Protein AF-0000000082966888 (afdb_homodimer)

Organism: Crocuta crocuta (NCBI:txid9678)

Solvent-accessible surface area (backbone atoms only — not comparable to full-atom values): 29893 Å² total; per-residue (Å²): 138,82,79,75,79,78,77,74,73,75,75,73,75,70,65,59,61,59,53,53,56,51,55,60,62,62,55,78,72,68,70,74,64,76,66,49,71,46,82,47,46,55,59,35,66,46,77,49,71,40,79,47,89,66,69,77,88,45,43,66,49,29,34,41,37,36,28,42,80,90,38,74,41,36,36,31,51,62,76,44,79,46,63,33,78,95,39,53,96,36,54,49,72,41,73,88,54,34,52,15,38,36,41,43,60,34,45,68,83,65,43,42,48,34,36,30,39,32,27,34,66,54,98,90,38,77,40,83,76,45,76,38,57,38,36,38,44,49,30,35,73,58,56,62,45,45,77,42,82,74,45,60,89,45,88,63,28,39,31,37,36,40,39,40,54,58,15,32,59,78,71,46,78,48,43,28,43,92,88,34,78,54,83,71,40,79,69,48,76,47,65,42,85,86,77,62,28,28,35,41,36,36,28,40,76,44,62,49,86,43,70,45,60,37,34,45,37,37,36,35,86,55,34,36,32,20,30,54,47,76,42,74,43,77,70,71,67,69,69,67,56,55,56,55,50,51,51,53,52,50,51,54,48,51,53,51,51,52,52,52,53,54,56,52,70,73,99,137,83,81,77,79,78,77,76,74,75,77,73,76,70,66,60,60,62,53,51,57,52,53,59,63,64,54,79,72,68,70,74,64,76,67,49,72,46,80,45,46,56,60,36,68,45,78,48,72,38,78,47,90,67,68,75,87,44,44,66,51,29,33,41,38,35,25,43,79,92,38,74,41,37,35,32,52,62,75,43,78,45,64,33,78,95,39,52,95,35,54,48,71,40,74,88,54,34,51,15,37,35,40,42,59,33,44,69,82,64,44,43,48,34,36,31,38,32,28,34,66,54,96,90,38,76,40,81,74,45,76,38,56,37,36,38,44,51,30,34,72,57,56,60,45,46,78,43,81,74,47,62,90,46,89,63,28,37,31,34,35,40,39,37,53,58,16,31,60,80,71,47,78,48,42,29,44,92,89,36,78,53,82,71,38,80,70,45,79,48,65,42,86,86,79,60,30,28,37,41,35,34,28,41,76,46,61,48,86,43,68,45,56,38,34,45,38,38,38,35,86,55,33,36,31,20,30,55,47,76,42,74,43,75,70,70,68,66,70,66,54,56,57,56,52,50,50,54,52,50,51,52,48,51,51,52,51,52,52,52,52,52,57,53,70,74,97

Structure (mmCIF, N/CA/C/O backbone):
data_AF-0000000082966888-model_v1
#
loop_
_entity.id
_entity.type
_entity.pdbx_description
1 polymer 'T-lymphocyte activation antigen CD80'
#
loop_
_atom_site.group_PDB
_atom_site.id
_atom_site.type_symbol
_atom_site.label_atom_id
_atom_site.label_alt_id
_atom_site.label_comp_id
_atom_site.label_asym_id
_atom_site.label_entity_id
_atom_site.label_seq_id
_atom_site.pdbx_PDB_ins_code
_atom_site.Cartn_x
_atom_site.Cartn_y
_atom_site.Cartn_z
_atom_site.occupancy
_atom_site.B_iso_or_equiv
_atom_site.auth_seq_id
_atom_site.auth_comp_id
_atom_site.auth_asym_id
_atom_site.auth_atom_id
_atom_site.pdbx_PDB_model_num
ATOM 1 N N . MET A 1 1 ? 11.5 104.312 -3.959 1 28.38 1 MET A N 1
ATOM 2 C CA . MET A 1 1 ? 12.211 103.5 -3.012 1 28.38 1 MET A CA 1
ATOM 3 C C . MET A 1 1 ? 11.391 102.25 -2.686 1 28.38 1 MET A C 1
ATOM 5 O O . MET A 1 1 ? 10.453 102.312 -1.895 1 28.38 1 MET A O 1
ATOM 9 N N . ASP A 1 2 ? 11.039 101.438 -3.709 1 29.38 2 ASP A N 1
ATOM 10 C CA . ASP A 1 2 ? 10.18 100.25 -3.963 1 29.38 2 ASP A CA 1
ATOM 11 C C . ASP A 1 2 ? 10.711 99 -3.252 1 29.38 2 ASP A C 1
ATOM 13 O O . ASP A 1 2 ? 11.766 98.5 -3.609 1 29.38 2 ASP A O 1
ATOM 17 N N . HIS A 1 3 ? 10.664 98.938 -1.902 1 32.31 3 HIS A N 1
ATOM 18 C CA . HIS A 1 3 ? 11.148 97.938 -1.002 1 32.31 3 HIS A CA 1
ATOM 19 C C . HIS A 1 3 ? 10.469 96.562 -1.28 1 32.31 3 HIS A C 1
ATOM 21 O O . HIS A 1 3 ? 9.266 96.438 -1.053 1 32.31 3 HIS A O 1
ATOM 27 N N . THR A 1 4 ? 10.695 95.875 -2.408 1 35.5 4 THR A N 1
ATOM 28 C CA . THR A 1 4 ? 10.133 94.625 -2.803 1 35.5 4 THR A CA 1
ATOM 29 C C . THR A 1 4 ? 10.5 93.5 -1.789 1 35.5 4 THR A C 1
ATOM 31 O O . THR A 1 4 ? 11.68 93.312 -1.518 1 35.5 4 THR A O 1
ATOM 34 N N . ALA A 1 5 ? 9.602 93.375 -0.776 1 41.72 5 ALA A N 1
ATOM 35 C CA . ALA A 1 5 ? 9.625 92.375 0.31 1 41.72 5 ALA A CA 1
ATOM 36 C C . ALA A 1 5 ? 9.844 91 -0.227 1 41.72 5 ALA A C 1
ATOM 38 O O . ALA A 1 5 ? 9.086 90.5 -1.085 1 41.72 5 ALA A O 1
ATOM 39 N N . LYS A 1 6 ? 11.102 90.5 -0.195 1 38.88 6 LYS A N 1
ATOM 40 C CA . LYS A 1 6 ? 11.625 89.188 -0.524 1 38.88 6 LYS A CA 1
ATOM 41 C C . LYS A 1 6 ? 10.961 88.062 0.325 1 38.88 6 LYS A C 1
ATOM 43 O O . LYS A 1 6 ? 11.148 88.062 1.544 1 38.88 6 LYS A O 1
ATOM 48 N N . TRP A 1 7 ? 9.656 87.75 0.06 1 35.44 7 TRP A N 1
ATOM 49 C CA . TRP A 1 7 ? 8.945 86.75 0.798 1 35.44 7 TRP A CA 1
ATOM 50 C C . TRP A 1 7 ? 9.711 85.375 0.764 1 35.44 7 TRP A C 1
ATOM 52 O O . TRP A 1 7 ? 10.062 84.938 -0.31 1 35.44 7 TRP A O 1
ATOM 62 N N . ARG A 1 8 ? 10.641 85.188 1.71 1 34.38 8 ARG A N 1
ATOM 63 C CA . ARG A 1 8 ? 11.375 84 1.952 1 34.38 8 ARG A CA 1
ATOM 64 C C . ARG A 1 8 ? 10.43 82.812 2.076 1 34.38 8 ARG A C 1
ATOM 66 O O . ARG A 1 8 ? 9.555 82.75 2.941 1 34.38 8 ARG A O 1
ATOM 73 N N . THR A 1 9 ? 10.047 82.188 0.97 1 37.97 9 THR A N 1
ATOM 74 C CA . THR A 1 9 ? 9.266 81 0.963 1 37.97 9 THR A CA 1
ATOM 75 C C . THR A 1 9 ? 9.898 79.938 1.886 1 37.97 9 THR A C 1
ATOM 77 O O . THR A 1 9 ? 11.094 79.688 1.793 1 37.97 9 THR A O 1
ATOM 80 N N . PRO A 1 10 ? 9.367 79.812 3.176 1 38.16 10 PRO A N 1
ATOM 81 C CA . PRO A 1 10 ? 9.891 78.812 4.059 1 38.16 10 PRO A CA 1
ATOM 82 C C . PRO A 1 10 ? 9.938 77.438 3.393 1 38.16 10 PRO A C 1
ATOM 84 O O . PRO A 1 10 ? 9.07 77.125 2.582 1 38.16 10 PRO A O 1
ATOM 87 N N . LEU A 1 11 ? 11.125 76.938 3.031 1 36.19 11 LEU A N 1
ATOM 88 C CA . LEU A 1 11 ? 11.422 75.625 2.598 1 36.19 11 LEU A CA 1
ATOM 89 C C . LEU A 1 11 ? 10.742 74.562 3.5 1 36.19 11 LEU A C 1
ATOM 91 O O . LEU A 1 11 ? 11.016 74.5 4.699 1 36.19 11 LEU A O 1
ATOM 95 N N . LEU A 1 12 ? 9.383 74.5 3.357 1 35.41 12 LEU A N 1
ATOM 96 C CA . LEU A 1 12 ? 8.766 73.375 4.043 1 35.41 12 LEU A CA 1
ATOM 97 C C . LEU A 1 12 ? 9.578 72.125 3.834 1 35.41 12 LEU A C 1
ATOM 99 O O . LEU A 1 12 ? 9.828 71.688 2.697 1 35.41 12 LEU A O 1
ATOM 103 N N . LYS A 1 13 ? 10.578 71.938 4.746 1 40.38 13 LYS A N 1
ATOM 104 C CA . LYS A 1 13 ? 11.234 70.625 4.934 1 40.38 13 LYS A CA 1
ATOM 105 C C . LYS A 1 13 ? 10.234 69.5 4.852 1 40.38 13 LYS A C 1
ATOM 107 O O . LYS A 1 13 ? 9.234 69.5 5.574 1 40.38 13 LYS A O 1
ATOM 112 N N . HIS A 1 14 ? 10.055 69 3.621 1 39.91 14 HIS A N 1
ATOM 113 C CA . HIS A 1 14 ? 9.227 67.875 3.264 1 39.91 14 HIS A CA 1
ATOM 114 C C . HIS A 1 14 ? 9.445 66.688 4.223 1 39.91 14 HIS A C 1
ATOM 116 O O . HIS A 1 14 ? 10.547 66.125 4.289 1 39.91 14 HIS A O 1
ATOM 122 N N . PRO A 1 15 ? 8.711 66.75 5.426 1 43.84 15 PRO A N 1
ATOM 123 C CA . PRO A 1 15 ? 8.734 65.625 6.32 1 43.84 15 PRO A CA 1
ATOM 124 C C . PRO A 1 15 ? 8.414 64.312 5.598 1 43.84 15 PRO A C 1
ATOM 126 O O . PRO A 1 15 ? 8.25 63.281 6.238 1 43.84 15 PRO A O 1
ATOM 129 N N . TYR A 1 16 ? 8.078 64.438 4.273 1 44.44 16 TYR A N 1
ATOM 130 C CA . TYR A 1 16 ? 7.574 63.188 3.717 1 44.44 16 TYR A CA 1
ATOM 131 C C . TYR A 1 16 ? 8.672 62.125 3.67 1 44.44 16 TYR A C 1
ATOM 133 O O . TYR A 1 16 ? 8.391 60.969 3.432 1 44.44 16 TYR A O 1
ATOM 141 N N . LEU A 1 17 ? 9.969 62.656 3.65 1 43.72 17 LEU A N 1
ATOM 142 C CA . LEU A 1 17 ? 10.953 61.594 3.496 1 43.72 17 LEU A CA 1
ATOM 143 C C . LEU A 1 17 ? 10.945 60.656 4.703 1 43.72 17 LEU A C 1
ATOM 145 O O . LEU A 1 17 ? 11.227 59.469 4.57 1 43.72 17 LEU A O 1
ATOM 149 N N . ASN A 1 18 ? 10.641 61.281 5.906 1 43.03 18 ASN A N 1
ATOM 150 C CA . ASN A 1 18 ? 10.781 60.406 7.055 1 43.03 18 ASN A CA 1
ATOM 151 C C . ASN A 1 18 ? 9.68 59.344 7.094 1 43.03 18 ASN A C 1
ATOM 153 O O . ASN A 1 18 ? 9.891 58.25 7.578 1 43.03 18 ASN A O 1
ATOM 157 N N . LEU A 1 19 ? 8.523 59.781 6.586 1 44.72 19 LEU A N 1
ATOM 158 C CA . LEU A 1 19 ? 7.457 58.781 6.707 1 44.72 19 LEU A CA 1
ATOM 159 C C . LEU A 1 19 ? 7.648 57.656 5.707 1 44.72 19 LEU A C 1
ATOM 161 O O . LEU A 1 19 ? 7.289 56.5 5.988 1 44.72 19 LEU A O 1
ATOM 165 N N . PHE A 1 20 ? 8.211 57.969 4.461 1 41.44 20 PHE A N 1
ATOM 166 C CA . PHE A 1 20 ? 8.422 56.875 3.531 1 41.44 20 PHE A CA 1
ATOM 167 C C . PHE A 1 20 ? 9.445 55.875 4.082 1 41.44 20 PHE A C 1
ATOM 169 O O . PHE A 1 20 ? 9.312 54.688 3.898 1 41.44 20 PHE A O 1
ATOM 176 N N . GLN A 1 21 ? 10.57 56.375 4.762 1 41.22 21 GLN A N 1
ATOM 177 C CA . GLN A 1 21 ? 11.492 55.438 5.383 1 41.22 21 GLN A CA 1
ATOM 178 C C . GLN A 1 21 ? 10.812 54.625 6.48 1 41.22 21 GLN A C 1
ATOM 180 O O . GLN A 1 21 ? 11.18 53.469 6.746 1 41.22 21 GLN A O 1
ATOM 185 N N . LEU A 1 22 ? 9.859 55.312 7.199 1 39.47 22 LEU A N 1
ATOM 186 C CA . LEU A 1 22 ? 9.18 54.531 8.219 1 39.47 22 LEU A CA 1
ATOM 187 C C . LEU A 1 22 ? 8.312 53.438 7.582 1 39.47 22 LEU A C 1
ATOM 189 O O . LEU A 1 22 ? 8.203 52.344 8.109 1 39.47 22 LEU A O 1
ATOM 193 N N . LEU A 1 23 ? 7.602 53.844 6.43 1 38.75 23 LEU A N 1
ATOM 194 C CA . LEU A 1 23 ? 6.789 52.781 5.816 1 38.75 23 LEU A CA 1
ATOM 195 C C . LEU A 1 23 ? 7.664 51.656 5.273 1 38.75 23 LEU A C 1
ATOM 197 O O . LEU A 1 23 ? 7.258 50.5 5.258 1 38.75 23 LEU A O 1
ATOM 201 N N . MET A 1 24 ? 8.852 52.062 4.672 1 37.94 24 MET A N 1
ATOM 202 C CA . MET A 1 24 ? 9.664 50.969 4.164 1 37.94 24 MET A CA 1
ATOM 203 C C . MET A 1 24 ? 10.086 50.031 5.301 1 37.94 24 MET A C 1
ATOM 205 O O . MET A 1 24 ? 10.453 48.875 5.062 1 37.94 24 MET A O 1
ATOM 209 N N . LEU A 1 25 ? 10.383 50.562 6.465 1 34.09 25 LEU A N 1
ATOM 210 C CA . LEU A 1 25 ? 10.727 49.656 7.539 1 34.09 25 LEU A CA 1
ATOM 211 C C . LEU A 1 25 ? 9.523 48.812 7.941 1 34.09 25 LEU A C 1
ATOM 213 O O . LEU A 1 25 ? 9.609 48 8.867 1 34.09 25 LEU A O 1
ATOM 217 N N . ALA A 1 26 ? 8.305 49.344 7.703 1 36.69 26 ALA A N 1
ATOM 218 C CA . ALA A 1 26 ? 7.305 48.312 7.988 1 36.69 26 ALA A CA 1
ATOM 219 C C . ALA A 1 26 ? 7.617 47.031 7.242 1 36.69 26 ALA A C 1
ATOM 221 O O . ALA A 1 26 ? 7.293 46.906 6.059 1 36.69 26 ALA A O 1
ATOM 222 N N . ASN A 1 27 ? 8.93 46.688 6.922 1 33.53 27 ASN A N 1
ATOM 223 C CA . ASN A 1 27 ? 9.422 45.406 6.48 1 33.53 27 ASN A CA 1
ATOM 224 C C . ASN A 1 27 ? 8.523 44.281 6.969 1 33.53 27 ASN A C 1
ATOM 226 O O . ASN A 1 27 ? 7.883 44.375 8.016 1 33.53 27 ASN A O 1
ATOM 230 N N . LEU A 1 28 ? 8.156 43.375 6.035 1 33.72 28 LEU A N 1
ATOM 231 C CA . LEU A 1 28 ? 7.625 42 5.906 1 33.72 28 LEU A CA 1
ATOM 232 C C . LEU A 1 28 ? 8.188 41.094 6.992 1 33.72 28 LEU A C 1
ATOM 234 O O . LEU A 1 28 ? 9.344 40.688 6.926 1 33.72 28 LEU A O 1
ATOM 238 N N . TYR A 1 29 ? 8.125 41.531 8.211 1 32.22 29 TYR A N 1
ATOM 239 C CA . TYR A 1 29 ? 8.258 40.375 9.078 1 32.22 29 TYR A CA 1
ATOM 240 C C . TYR A 1 29 ? 7.543 39.156 8.484 1 32.22 29 TYR A C 1
ATOM 242 O O . TYR A 1 29 ? 6.309 39.125 8.453 1 32.22 29 TYR A O 1
ATOM 250 N N . HIS A 1 30 ? 8.023 38.688 7.363 1 33.78 30 HIS A N 1
ATOM 251 C CA . HIS A 1 30 ? 7.668 37.281 7.086 1 33.78 30 HIS A CA 1
ATOM 252 C C . HIS A 1 30 ? 7.648 36.469 8.367 1 33.78 30 HIS A C 1
ATOM 254 O O . HIS A 1 30 ? 8.695 36.219 8.969 1 33.78 30 HIS A O 1
ATOM 260 N N . PHE A 1 31 ? 6.805 36.781 9.289 1 32.06 31 PHE A N 1
ATOM 261 C CA . PHE A 1 31 ? 6.551 35.719 10.25 1 32.06 31 PHE A CA 1
ATOM 262 C C . PHE A 1 31 ? 6.594 34.344 9.562 1 32.06 31 PHE A C 1
ATOM 264 O O . PHE A 1 31 ? 5.777 34.062 8.68 1 32.06 31 PHE A O 1
ATOM 271 N N . CYS A 1 32 ? 7.723 33.938 9.211 1 38.72 32 CYS A N 1
ATOM 272 C CA . CYS A 1 32 ? 7.883 32.5 8.93 1 38.72 32 CYS A CA 1
ATOM 273 C C . CYS A 1 32 ? 7.074 31.656 9.898 1 38.72 32 CYS A C 1
ATOM 275 O O . CYS A 1 32 ? 7.57 31.281 10.961 1 38.72 32 CYS A O 1
ATOM 277 N N . SER A 1 33 ? 5.992 32.125 10.484 1 44.97 33 SER A N 1
ATOM 278 C CA . SER A 1 33 ? 5.289 31.156 11.32 1 44.97 33 SER A CA 1
ATOM 279 C C . SER A 1 33 ? 5.039 29.844 10.578 1 44.97 33 SER A C 1
ATOM 281 O O . SER A 1 33 ? 4.562 29.859 9.438 1 44.97 33 SER A O 1
ATOM 283 N N . GLY A 1 34 ? 5.863 28.953 10.586 1 58.16 34 GLY A N 1
ATOM 284 C CA . GLY A 1 34 ? 5.688 27.625 10.039 1 58.16 34 GLY A CA 1
ATOM 285 C C . GLY A 1 34 ? 4.234 27.172 10.016 1 58.16 34 GLY A C 1
ATOM 286 O O . GLY A 1 34 ? 3.508 27.359 10.992 1 58.16 34 GLY A O 1
ATOM 287 N N . ILE A 1 35 ? 3.506 27.25 8.961 1 73.56 35 ILE A N 1
ATOM 288 C CA . ILE A 1 35 ? 2.135 26.766 8.797 1 73.56 35 ILE A CA 1
ATOM 289 C C . ILE A 1 35 ? 2.025 25.344 9.312 1 73.56 35 ILE A C 1
ATOM 291 O O . ILE A 1 35 ? 2.846 24.484 8.969 1 73.56 35 ILE A O 1
ATOM 295 N N . ILE A 1 36 ? 1.147 25.172 10.305 1 86.38 36 ILE A N 1
ATOM 296 C CA . ILE A 1 36 ? 0.846 23.844 10.82 1 86.38 36 ILE A CA 1
ATOM 297 C C . ILE A 1 36 ? 0.279 22.969 9.695 1 86.38 36 ILE A C 1
ATOM 299 O O . ILE A 1 36 ? -0.574 23.422 8.93 1 86.38 36 ILE A O 1
ATOM 303 N N . GLN A 1 37 ? 0.864 21.875 9.547 1 91.31 37 GLN A N 1
ATOM 304 C CA . GLN A 1 37 ? 0.387 20.969 8.516 1 91.31 37 GLN A CA 1
ATOM 305 C C . GLN A 1 37 ? -0.287 19.734 9.133 1 91.31 37 GLN A C 1
ATOM 307 O O . GLN A 1 37 ? 0.192 19.203 10.133 1 91.31 37 GLN A O 1
ATOM 312 N N . VAL A 1 38 ? -1.396 19.422 8.547 1 94.12 38 VAL A N 1
ATOM 313 C CA . VAL A 1 38 ? -2.127 18.219 8.938 1 94.12 38 VAL A CA 1
ATOM 314 C C . VAL A 1 38 ? -2.184 17.25 7.762 1 94.12 38 VAL A C 1
ATOM 316 O O . VAL A 1 38 ? -2.721 17.578 6.699 1 94.12 38 VAL A O 1
ATOM 319 N N . ASN A 1 39 ? -1.567 16.094 7.938 1 93.25 39 ASN A N 1
ATOM 320 C CA . ASN A 1 39 ? -1.537 15.07 6.906 1 93.25 39 ASN A CA 1
ATOM 321 C C . ASN A 1 39 ? -2.514 13.938 7.215 1 93.25 39 ASN A C 1
ATOM 323 O O . ASN A 1 39 ? -2.457 13.336 8.289 1 93.25 39 ASN A O 1
ATOM 327 N N . LYS A 1 40 ? -3.459 13.703 6.266 1 96 40 LYS A N 1
ATOM 328 C CA . LYS A 1 40 ? -4.457 12.656 6.441 1 96 40 LYS A CA 1
ATOM 329 C C . LYS A 1 40 ? -4.711 11.914 5.133 1 96 40 LYS A C 1
ATOM 331 O O . LYS A 1 40 ? -4.227 12.328 4.074 1 96 40 LYS A O 1
ATOM 336 N N . THR A 1 41 ? -5.367 10.828 5.23 1 95.62 41 THR A N 1
ATOM 337 C CA . THR A 1 41 ? -5.762 10.055 4.059 1 95.62 41 THR A CA 1
ATOM 338 C C . THR A 1 41 ? -7.246 10.242 3.76 1 95.62 41 THR A C 1
ATOM 340 O O . THR A 1 41 ? -8.016 10.641 4.637 1 95.62 41 THR A O 1
ATOM 343 N N . VAL A 1 42 ? -7.602 9.977 2.572 1 97.19 42 VAL A N 1
ATOM 344 C CA . VAL A 1 42 ? -9.008 10.031 2.182 1 97.19 42 VAL A CA 1
ATOM 345 C C . VAL A 1 42 ? -9.844 9.172 3.131 1 97.19 42 VAL A C 1
ATOM 347 O O . VAL A 1 42 ? -9.352 8.18 3.676 1 97.19 42 VAL A O 1
ATOM 350 N N . LYS A 1 43 ? -11.102 9.648 3.348 1 95.38 43 LYS A N 1
ATOM 351 C CA . LYS A 1 43 ? -12.141 8.977 4.125 1 95.38 43 LYS A CA 1
ATOM 352 C C . LYS A 1 43 ? -11.883 9.125 5.625 1 95.38 43 LYS A C 1
ATOM 354 O O . LYS A 1 43 ? -12.781 8.883 6.438 1 95.38 43 LYS A O 1
ATOM 359 N N . GLU A 1 44 ? -10.703 9.508 5.977 1 95.75 44 GLU A N 1
ATOM 360 C CA . GLU A 1 44 ? -10.422 9.781 7.383 1 95.75 44 GLU A CA 1
ATOM 361 C C . GLU A 1 44 ? -11 11.125 7.812 1 95.75 44 GLU A C 1
ATOM 363 O O . GLU A 1 44 ? -11.703 11.781 7.043 1 95.75 44 GLU A O 1
ATOM 368 N N . ALA A 1 45 ? -10.734 11.383 9.102 1 96.5 45 ALA A N 1
ATOM 369 C CA . ALA A 1 45 ? -11.148 12.672 9.656 1 96.5 45 ALA A CA 1
ATOM 370 C C . ALA A 1 45 ? -9.938 13.523 10.031 1 96.5 45 ALA A C 1
ATOM 372 O O . ALA A 1 45 ? -8.867 12.984 10.352 1 96.5 45 ALA A O 1
ATOM 373 N N . ALA A 1 46 ? -10.141 14.805 9.914 1 96.44 46 ALA A N 1
ATOM 374 C CA . ALA A 1 46 ? -9.078 15.711 10.32 1 96.44 46 ALA A CA 1
ATOM 375 C C . ALA A 1 46 ? -9.594 16.734 11.336 1 96.44 46 ALA A C 1
ATOM 377 O O . ALA A 1 46 ? -10.703 17.234 11.203 1 96.44 46 ALA A O 1
ATOM 378 N N . VAL A 1 47 ? -8.805 16.938 12.312 1 95 47 VAL A N 1
ATOM 379 C CA . VAL A 1 47 ? -9.078 17.984 13.289 1 95 47 VAL A CA 1
ATOM 380 C C . VAL A 1 47 ? -8.18 19.188 13.008 1 95 47 VAL A C 1
ATOM 382 O O . VAL A 1 47 ? -6.949 19.062 13 1 95 47 VAL A O 1
ATOM 385 N N . LEU A 1 48 ? -8.766 20.266 12.727 1 95.38 48 LEU A N 1
ATOM 386 C CA . LEU A 1 48 ? -8.047 21.516 12.508 1 95.38 48 LEU A CA 1
ATOM 387 C C . LEU A 1 48 ? -8.234 22.469 13.688 1 95.38 48 LEU A C 1
ATOM 389 O O . LEU A 1 48 ? -9.352 22.922 13.945 1 95.38 48 LEU A O 1
ATOM 393 N N . SER A 1 49 ? -7.191 22.812 14.328 1 92.44 49 SER A N 1
ATOM 394 C CA . SER A 1 49 ? -7.262 23.641 15.531 1 92.44 49 SER A CA 1
ATOM 395 C C . SER A 1 49 ? -7.074 25.109 15.211 1 92.44 49 SER A C 1
ATOM 397 O O . SER A 1 49 ? -6.223 25.469 14.391 1 92.44 49 SER A O 1
ATOM 399 N N . CYS A 1 50 ? -7.852 25.906 15.852 1 91.19 50 CYS A N 1
ATOM 400 C CA . CYS A 1 50 ? -7.695 27.359 15.727 1 91.19 50 CYS A CA 1
ATOM 401 C C . CYS A 1 50 ? -6.672 27.875 16.719 1 91.19 50 CYS A C 1
ATOM 403 O O . CYS A 1 50 ? -6.23 29.031 16.625 1 91.19 50 CYS A O 1
ATOM 405 N N . ASP A 1 51 ? -6.207 27.078 17.641 1 87.19 51 ASP A N 1
ATOM 406 C CA . ASP A 1 51 ? -5.18 27.375 18.625 1 87.19 51 ASP A CA 1
ATOM 407 C C . ASP A 1 51 ? -5.523 28.641 19.422 1 87.19 51 ASP A C 1
ATOM 409 O O . ASP A 1 51 ? -4.688 29.531 19.562 1 87.19 51 ASP A O 1
ATOM 413 N N . TYR A 1 52 ? -6.75 28.812 19.719 1 83.88 52 TYR A N 1
ATOM 414 C CA . TYR A 1 52 ? -7.195 29.969 20.484 1 83.88 52 TYR A CA 1
ATOM 415 C C . TYR A 1 52 ? -7.879 29.547 21.781 1 83.88 52 TYR A C 1
ATOM 417 O O . TYR A 1 52 ? -8.883 28.828 21.75 1 83.88 52 TYR A O 1
ATOM 425 N N . ASN A 1 53 ? -7.152 29.797 22.875 1 75.25 53 ASN A N 1
ATOM 426 C CA . ASN A 1 53 ? -7.695 29.422 24.172 1 75.25 53 ASN A CA 1
ATOM 427 C C . ASN A 1 53 ? -8.594 30.516 24.734 1 75.25 53 ASN A C 1
ATOM 429 O O . ASN A 1 53 ? -8.133 31.625 25.031 1 75.25 53 ASN A O 1
ATOM 433 N N . ILE A 1 54 ? -9.789 30.484 24.484 1 68.25 54 ILE A N 1
ATOM 434 C CA . ILE A 1 54 ? -10.633 31.484 25.109 1 68.25 54 ILE A CA 1
ATOM 435 C C . ILE A 1 54 ? -11.617 30.812 26.062 1 68.25 54 ILE A C 1
ATOM 437 O O . ILE A 1 54 ? -12 29.656 25.859 1 68.25 54 ILE A O 1
ATOM 441 N N . SER A 1 55 ? -11.867 31.5 27.125 1 63.97 55 SER A N 1
ATOM 442 C CA . SER A 1 55 ? -12.859 31.047 28.094 1 63.97 55 SER A CA 1
ATOM 443 C C . SER A 1 55 ? -14.234 30.906 27.453 1 63.97 55 SER A C 1
ATOM 445 O O . SER A 1 55 ? -14.57 31.625 26.516 1 63.97 55 SER A O 1
ATOM 447 N N . THR A 1 56 ? -14.922 29.844 27.672 1 60.44 56 THR A N 1
ATOM 448 C CA . THR A 1 56 ? -16.25 29.5 27.188 1 60.44 56 THR A CA 1
ATOM 449 C C . THR A 1 56 ? -17.219 30.656 27.391 1 60.4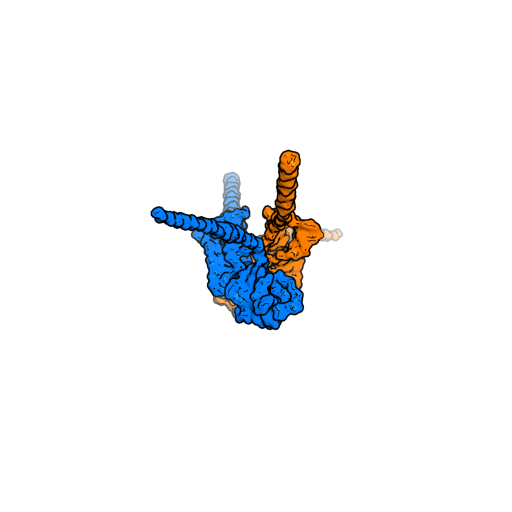4 56 THR A C 1
ATOM 451 O O . THR A 1 56 ? -18.203 30.797 26.656 1 60.44 56 THR A O 1
ATOM 454 N N . LYS A 1 57 ? -17.047 31.531 28.438 1 60.91 57 LYS A N 1
ATOM 455 C CA . LYS A 1 57 ? -18 32.594 28.797 1 60.91 57 LYS A CA 1
ATOM 456 C C . LYS A 1 57 ? -18.125 33.625 27.688 1 60.91 57 LYS A C 1
ATOM 458 O O . LYS A 1 57 ? -19.156 34.281 27.547 1 60.91 57 LYS A O 1
ATOM 463 N N . ASP A 1 58 ? -17.234 33.562 26.75 1 69.38 58 ASP A N 1
ATOM 464 C CA . ASP A 1 58 ? -17.156 34.625 25.781 1 69.38 58 ASP A CA 1
ATOM 465 C C . ASP A 1 58 ? -17.797 34.219 24.453 1 69.38 58 ASP A C 1
ATOM 467 O O . ASP A 1 58 ? -17.781 35 23.484 1 69.38 58 ASP A O 1
ATOM 471 N N . LEU A 1 59 ? -18.484 33.062 24.484 1 70.5 59 LEU A N 1
ATOM 472 C CA . LEU A 1 59 ? -18.906 32.531 23.188 1 70.5 59 LEU A CA 1
ATOM 473 C C . LEU A 1 59 ? -19.969 33.406 22.562 1 70.5 59 LEU A C 1
ATOM 475 O O . LEU A 1 59 ? -20.109 33.469 21.328 1 70.5 59 LEU A O 1
ATOM 479 N N . LYS A 1 60 ? -20.625 34.188 23.438 1 75.31 60 LYS A N 1
ATOM 480 C CA . LYS A 1 60 ? -21.656 35.094 22.922 1 75.31 60 LYS A CA 1
ATOM 481 C C . LYS A 1 60 ? -21.031 36.312 22.281 1 75.31 60 LYS A C 1
ATOM 483 O O . LYS A 1 60 ? -21.641 36.969 21.422 1 75.31 60 LYS A O 1
ATOM 488 N N . GLU A 1 61 ? -19.844 36.562 22.656 1 82.06 61 GLU A N 1
ATOM 489 C CA . GLU A 1 61 ? -19.234 37.781 22.188 1 82.06 61 GLU A CA 1
ATOM 490 C C . GLU A 1 61 ? -18.203 37.531 21.109 1 82.06 61 GLU A C 1
ATOM 492 O O . GLU A 1 61 ? -17.531 38.438 20.641 1 82.06 61 GLU A O 1
ATOM 497 N N . ILE A 1 62 ? -18.188 36.25 20.703 1 84.94 62 ILE A N 1
ATOM 498 C CA . ILE A 1 62 ? -17.141 35.969 19.734 1 84.94 62 ILE A CA 1
ATOM 499 C C . ILE A 1 62 ? -17.75 35.344 18.469 1 84.94 62 ILE A C 1
ATOM 501 O O . ILE A 1 62 ? -18.859 34.781 18.516 1 84.94 62 ILE A O 1
ATOM 505 N N . ARG A 1 63 ? -17.109 35.656 17.359 1 90.31 63 ARG A N 1
ATOM 506 C CA . ARG A 1 63 ? -17.406 35.031 16.078 1 90.31 63 ARG A CA 1
ATOM 507 C C . ARG A 1 63 ? -16.219 34.219 15.578 1 90.31 63 ARG A C 1
ATOM 509 O O . ARG A 1 63 ? -15.07 34.656 15.68 1 90.31 63 ARG A O 1
ATOM 516 N N . ILE A 1 64 ? -16.547 33.031 15.18 1 92.12 64 ILE A N 1
ATOM 517 C CA . ILE A 1 64 ? -15.492 32.188 14.648 1 92.12 64 ILE A CA 1
ATOM 518 C C . ILE A 1 64 ? -15.781 31.844 13.188 1 92.12 64 ILE A C 1
ATOM 520 O O . ILE A 1 64 ? -16.906 31.469 12.844 1 92.12 64 ILE A O 1
ATOM 524 N N . TYR A 1 65 ? -14.766 32.062 12.352 1 94.12 65 TYR A N 1
ATOM 525 C CA . TYR A 1 65 ? -14.898 31.719 10.938 1 94.12 65 TYR A CA 1
ATOM 526 C C . TYR A 1 65 ? -13.805 30.766 10.492 1 94.12 65 TYR A C 1
ATOM 528 O O . TYR A 1 65 ? -12.633 30.953 10.828 1 94.12 65 TYR A O 1
ATOM 536 N N . TRP A 1 66 ? -14.211 29.75 9.844 1 96.19 66 TRP A N 1
ATOM 537 C CA . TRP A 1 66 ? -13.289 28.891 9.125 1 96.19 66 TRP A CA 1
ATOM 538 C C . TRP A 1 66 ? -13.484 29.016 7.617 1 96.19 66 TRP A C 1
ATOM 540 O O . TRP A 1 66 ? -14.609 28.922 7.117 1 96.19 66 TRP A O 1
ATOM 550 N N . GLN A 1 67 ? -12.359 29.281 6.941 1 97 67 GLN A N 1
ATOM 551 C CA . GLN A 1 67 ? -12.398 29.453 5.492 1 97 67 GLN A CA 1
ATOM 552 C C . GLN A 1 67 ? -11.273 28.656 4.82 1 97 67 GLN A C 1
ATOM 554 O O . GLN A 1 67 ? -10.188 28.516 5.383 1 97 67 GLN A O 1
ATOM 559 N N . LYS A 1 68 ? -11.594 28.125 3.725 1 97.12 68 LYS A N 1
ATOM 560 C CA . LYS A 1 68 ? -10.578 27.547 2.85 1 97.12 68 LYS A CA 1
ATOM 561 C C . LYS A 1 68 ? -10.328 28.438 1.634 1 97.12 68 LYS A C 1
ATOM 563 O O . LYS A 1 68 ? -11.188 28.531 0.752 1 97.12 68 LYS A O 1
ATOM 568 N N . ASP A 1 69 ? -9.125 28.922 1.614 1 88.88 69 ASP A N 1
ATOM 569 C CA . ASP A 1 69 ? -8.812 29.906 0.579 1 88.88 69 ASP A CA 1
ATOM 570 C C . ASP A 1 69 ? -9.875 31 0.531 1 88.88 69 ASP A C 1
ATOM 572 O O . ASP A 1 69 ? -10 31.797 1.466 1 88.88 69 ASP A O 1
ATOM 576 N N . ASP A 1 70 ? -10.766 30.984 -0.355 1 86.44 70 ASP A N 1
ATOM 577 C CA . ASP A 1 70 ? -11.766 32.031 -0.435 1 86.44 70 ASP A CA 1
ATOM 578 C C . ASP A 1 70 ? -13.172 31.5 -0.235 1 86.44 70 ASP A C 1
ATOM 580 O O . ASP A 1 70 ? -14.156 32.188 -0.46 1 86.44 70 ASP A O 1
ATOM 584 N N . GLU A 1 71 ? -13.172 30.344 0.242 1 94.88 71 GLU A N 1
ATOM 585 C CA . GLU A 1 71 ? -14.477 29.719 0.429 1 94.88 71 GLU A CA 1
ATOM 586 C C . GLU A 1 71 ? -14.781 29.516 1.909 1 94.88 71 GLU A C 1
ATOM 588 O O . GLU A 1 71 ? -13.914 29.078 2.672 1 94.88 71 GLU A O 1
ATOM 593 N N . MET A 1 72 ? -16 29.797 2.201 1 96.25 72 MET A N 1
ATOM 594 C CA . MET A 1 72 ? -16.422 29.609 3.588 1 96.25 72 MET A CA 1
ATOM 595 C C . MET A 1 72 ? -16.641 28.141 3.898 1 96.25 72 MET A C 1
ATOM 597 O O . MET A 1 72 ? -17.172 27.391 3.072 1 96.25 72 MET A O 1
ATOM 601 N N . VAL A 1 73 ? -16.297 27.734 5.051 1 97.62 73 VAL A N 1
ATOM 602 C CA . VAL A 1 73 ? -16.453 26.359 5.496 1 97.62 73 VAL A CA 1
ATOM 603 C C . VAL A 1 73 ? -17.484 26.312 6.625 1 97.62 73 VAL A C 1
ATOM 605 O O . VAL A 1 73 ? -18.484 25.578 6.539 1 97.62 73 VAL A O 1
ATOM 608 N N . LEU A 1 74 ? -17.219 27.094 7.691 1 96.56 74 LEU A N 1
ATOM 609 C CA . LEU A 1 74 ? -18.016 27.078 8.906 1 96.56 74 LEU A CA 1
ATOM 610 C C . LEU A 1 74 ? -17.922 28.406 9.641 1 96.56 74 LEU A C 1
ATOM 612 O O . LEU A 1 74 ? -16.875 29.062 9.602 1 96.56 74 LEU A O 1
ATOM 616 N N . ALA A 1 75 ? -19.062 28.75 10.297 1 94.69 75 ALA A N 1
ATOM 617 C CA . ALA A 1 75 ? -19.078 29.969 11.117 1 94.69 75 ALA A CA 1
ATOM 618 C C . ALA A 1 75 ? -19.859 29.75 12.406 1 94.69 75 ALA A C 1
ATOM 620 O O . ALA A 1 75 ? -20.844 29 12.43 1 94.69 75 ALA A O 1
ATOM 621 N N . VAL A 1 76 ? -19.312 30.375 13.398 1 91.81 76 VAL A N 1
ATOM 622 C CA . VAL A 1 76 ? -20.031 30.406 14.672 1 91.81 76 VAL A CA 1
ATOM 623 C C . VAL A 1 76 ? -20.312 31.859 15.055 1 91.81 76 VAL A C 1
ATOM 625 O O . VAL A 1 76 ? -19.391 32.656 15.234 1 91.81 76 VAL A O 1
ATOM 628 N N . MET A 1 77 ? -21.516 32.125 15.141 1 89.12 77 MET A N 1
ATOM 629 C CA . MET A 1 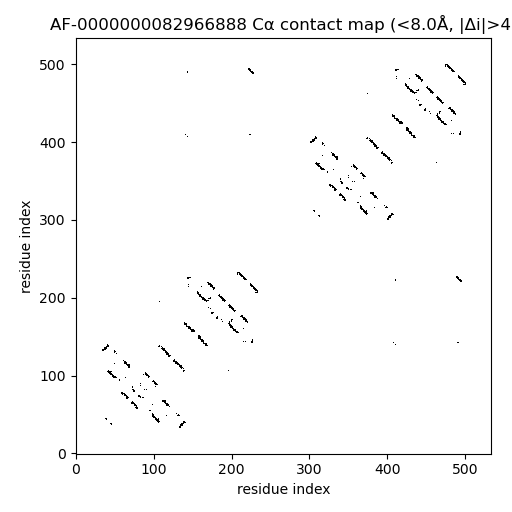77 ? -21.953 33.469 15.531 1 89.12 77 MET A CA 1
ATOM 630 C C . MET A 1 77 ? -22.984 33.406 16.656 1 89.12 77 MET A C 1
ATOM 632 O O . MET A 1 77 ? -24.078 32.875 16.453 1 89.12 77 MET A O 1
ATOM 636 N N . SER A 1 78 ? -22.641 34.031 17.797 1 81.69 78 SER A N 1
ATOM 637 C CA . SER A 1 78 ? -23.516 34.062 18.953 1 81.69 78 SER A CA 1
ATOM 638 C C . SER A 1 78 ? -23.969 32.656 19.328 1 81.69 78 SER A C 1
ATOM 640 O O . SER A 1 78 ? -25.156 32.406 19.562 1 81.69 78 SER A O 1
ATOM 642 N N . GLY A 1 79 ? -23.078 31.672 19.109 1 79.06 79 GLY A N 1
ATOM 643 C CA . GLY A 1 79 ? -23.328 30.312 19.531 1 79.06 79 GLY A CA 1
ATOM 644 C C . GLY A 1 79 ? -23.969 29.453 18.453 1 79.06 79 GLY A C 1
ATOM 645 O O . GLY A 1 79 ? -24.094 28.234 18.609 1 79.06 79 GLY A O 1
ATOM 646 N N . LYS A 1 80 ? -24.453 30.078 17.391 1 88.88 80 LYS A N 1
ATOM 647 C CA . LYS A 1 80 ? -25.078 29.344 16.297 1 88.88 80 LYS A CA 1
ATOM 648 C C . LYS A 1 80 ? -24.047 28.922 15.258 1 88.88 80 LYS A C 1
ATOM 650 O O . LYS A 1 80 ? -23.219 29.734 14.844 1 88.88 80 LYS A O 1
ATOM 655 N N . VAL A 1 81 ? -24.141 27.672 14.867 1 92.69 81 VAL A N 1
ATOM 656 C CA . VAL A 1 81 ? -23.156 27.109 13.93 1 92.69 81 VAL A CA 1
ATOM 657 C C . VAL A 1 81 ? -23.766 27.062 12.531 1 92.69 81 VAL A C 1
ATOM 659 O O . VAL A 1 81 ? -24.891 26.594 12.352 1 92.69 81 VAL A O 1
ATOM 662 N N . GLN A 1 82 ? -23.062 27.625 11.602 1 95.19 82 GLN A N 1
ATOM 663 C CA . GLN A 1 82 ? -23.438 27.531 10.195 1 95.19 82 GLN A CA 1
ATOM 664 C C . GLN A 1 82 ? -22.359 26.828 9.383 1 95.19 82 GLN A C 1
ATOM 666 O O . GLN A 1 82 ? -21.188 27.203 9.445 1 95.19 82 GLN A O 1
ATOM 671 N N . VAL A 1 83 ? -22.781 25.781 8.664 1 96.94 83 VAL A N 1
ATOM 672 C CA . VAL A 1 83 ? -21.859 25.031 7.824 1 96.94 83 VAL A CA 1
ATOM 673 C C . VAL A 1 83 ? -22.234 25.203 6.359 1 96.94 83 VAL A C 1
ATOM 675 O O . VAL A 1 83 ? -23.422 25.109 6.008 1 96.94 83 VAL A O 1
ATOM 678 N N . TRP A 1 84 ? -21.328 25.438 5.551 1 96.56 84 TRP A N 1
ATOM 679 C CA . TRP A 1 84 ? -21.609 25.672 4.137 1 96.56 84 TRP A CA 1
ATOM 680 C C . TRP A 1 84 ? -21.828 24.344 3.404 1 96.56 84 TRP A C 1
ATOM 682 O O . TRP A 1 84 ? -21.344 23.297 3.84 1 96.56 84 TRP A O 1
ATOM 692 N N . PRO A 1 85 ? -22.469 24.344 2.271 1 95.44 85 PRO A N 1
ATOM 693 C CA . PRO A 1 85 ? -23 23.156 1.603 1 95.44 85 PRO A CA 1
ATOM 694 C C . PRO A 1 85 ? -21.938 22.109 1.314 1 95.44 85 PRO A C 1
ATOM 696 O O . PRO A 1 85 ? -22.156 20.922 1.543 1 95.44 85 PRO A O 1
ATOM 699 N N . LYS A 1 86 ? -20.812 22.484 0.866 1 95 86 LYS A N 1
ATOM 700 C CA . LYS A 1 86 ? -19.766 21.547 0.51 1 95 86 LYS A CA 1
ATOM 701 C C . LYS A 1 86 ? -19.297 20.766 1.731 1 95 86 LYS A C 1
ATOM 703 O O . LYS A 1 86 ? -18.688 19.688 1.597 1 95 86 LYS A O 1
ATOM 708 N N . TYR A 1 87 ? -19.609 21.297 2.84 1 97.12 87 TYR A N 1
ATOM 709 C CA . TYR A 1 87 ? -19.078 20.734 4.074 1 97.12 87 TYR A CA 1
ATOM 710 C C . TYR A 1 87 ? -20.203 20.25 4.98 1 97.12 87 TYR A C 1
ATOM 712 O O . TYR A 1 87 ? -19.953 19.734 6.07 1 97.12 87 TYR A O 1
ATOM 720 N N . LYS A 1 88 ? -21.359 20.359 4.539 1 95.44 88 LYS A N 1
ATOM 721 C CA . LYS A 1 88 ? -22.516 20 5.348 1 95.44 88 LYS A CA 1
ATOM 722 C C . LYS A 1 88 ? -22.547 18.5 5.641 1 95.44 88 LYS A C 1
ATOM 724 O O . LYS A 1 88 ? -22.219 17.688 4.773 1 95.44 88 LYS A O 1
ATOM 729 N N . ASN A 1 89 ? -22.891 18.109 6.895 1 94.62 89 ASN A N 1
ATOM 730 C CA . ASN A 1 89 ? -23.078 16.734 7.383 1 94.62 89 ASN A CA 1
ATOM 731 C C . ASN A 1 89 ? -21.75 16.031 7.57 1 94.62 89 ASN A C 1
ATOM 733 O O . ASN A 1 89 ? -21.719 14.805 7.773 1 94.62 89 ASN A O 1
ATOM 737 N N . ARG A 1 90 ? -20.672 16.781 7.395 1 96.62 90 ARG A N 1
ATOM 738 C CA . ARG A 1 90 ? -19.391 16.109 7.582 1 96.62 90 ARG A CA 1
ATOM 739 C C . ARG A 1 90 ? -18.438 16.984 8.398 1 96.62 90 ARG A C 1
ATOM 741 O O . ARG A 1 90 ? -17.297 16.594 8.648 1 96.62 90 ARG A O 1
ATOM 748 N N . THR A 1 91 ? -18.891 18.156 8.688 1 97.12 91 THR A N 1
ATOM 749 C CA . THR A 1 91 ? -18.047 19.047 9.469 1 97.12 91 THR A CA 1
ATOM 750 C C . THR A 1 91 ? -18.719 19.453 10.773 1 97.12 91 THR A C 1
ATOM 752 O O . THR A 1 91 ? -19.891 19.844 10.781 1 97.12 91 THR A O 1
ATOM 755 N N . VAL A 1 92 ? -17.969 19.297 11.867 1 94.81 92 VAL A N 1
ATOM 756 C CA . VAL A 1 92 ? -18.484 19.672 13.172 1 94.81 92 VAL A CA 1
ATOM 757 C C . VAL A 1 92 ? -17.438 20.531 13.906 1 94.81 92 VAL A C 1
ATOM 759 O O . VAL A 1 92 ? -16.25 20.5 13.57 1 94.81 92 VAL A O 1
ATOM 762 N N . THR A 1 93 ? -17.875 21.344 14.789 1 90.44 93 THR A N 1
ATOM 763 C CA . THR A 1 93 ? -16.969 22.172 15.57 1 90.44 93 THR A CA 1
ATOM 764 C C . THR A 1 93 ? -17.047 21.797 17.047 1 90.44 93 THR A C 1
ATOM 766 O O . THR A 1 93 ? -18.094 21.391 17.547 1 90.44 93 THR A O 1
ATOM 769 N N . ASP A 1 94 ? -15.836 21.672 17.547 1 79.94 94 ASP A N 1
ATOM 770 C CA . ASP A 1 94 ? -15.75 21.562 19 1 79.94 94 ASP A CA 1
ATOM 771 C C . ASP A 1 94 ? -15.266 22.859 19.625 1 79.94 94 ASP A C 1
ATOM 773 O O . ASP A 1 94 ? -14.07 23.156 19.609 1 79.94 94 ASP A O 1
ATOM 777 N N . ILE A 1 95 ? -16.156 23.609 20.234 1 70.81 95 ILE A N 1
ATOM 778 C CA . ILE A 1 95 ? -15.891 24.922 20.781 1 70.81 95 ILE A CA 1
ATOM 779 C C . ILE A 1 95 ? -15.078 24.797 22.062 1 70.81 95 ILE A C 1
ATOM 781 O O . ILE A 1 95 ? -14.305 25.688 22.406 1 70.81 95 ILE A O 1
ATOM 785 N N . THR A 1 96 ? -15.156 23.688 22.672 1 70.31 96 THR A N 1
ATOM 786 C CA . THR A 1 96 ? -14.484 23.5 23.969 1 70.31 96 THR A CA 1
ATOM 787 C C . THR A 1 96 ? -13.039 23.062 23.766 1 70.31 96 THR A C 1
ATOM 789 O O . THR A 1 96 ? -12.227 23.141 24.688 1 70.31 96 THR A O 1
ATOM 792 N N . ASP A 1 97 ? -12.773 22.797 22.578 1 69.19 97 ASP A N 1
ATOM 793 C CA . ASP A 1 97 ? -11.438 22.297 22.297 1 69.19 97 ASP A CA 1
ATOM 794 C C . ASP A 1 97 ? -10.719 23.172 21.281 1 69.19 97 ASP A C 1
ATOM 796 O O . ASP A 1 97 ? -10.625 22.812 20.094 1 69.19 97 ASP A O 1
ATOM 800 N N . ASN A 1 98 ? -10.156 24.328 21.703 1 77.06 98 ASN A N 1
ATOM 801 C CA . ASN A 1 98 ? -9.328 25.25 20.938 1 77.06 98 ASN A CA 1
ATOM 802 C C . ASN A 1 98 ? -10.031 25.703 19.656 1 77.06 98 ASN A C 1
ATOM 804 O O . ASN A 1 98 ? -9.391 25.891 18.625 1 77.06 98 ASN A O 1
ATOM 808 N N . HIS A 1 99 ? -11.406 25.625 19.719 1 86.44 99 HIS A N 1
ATOM 809 C CA . HIS A 1 99 ? -12.234 26.094 18.609 1 86.44 99 HIS A CA 1
ATOM 810 C C . HIS A 1 99 ? -11.852 25.391 17.312 1 86.44 99 HIS A C 1
ATOM 812 O O . HIS A 1 99 ? -11.656 26.047 16.281 1 86.44 99 HIS A O 1
ATOM 818 N N . SER A 1 100 ? -11.734 24.078 17.422 1 91.38 100 SER A N 1
ATOM 819 C CA . SER A 1 100 ? -11.336 23.266 16.281 1 91.38 100 SER A CA 1
ATOM 820 C C . SER A 1 100 ? -12.547 22.812 15.469 1 91.38 100 SER A C 1
ATOM 822 O O . SER A 1 100 ? -13.68 22.875 15.953 1 91.38 100 SER A O 1
ATOM 824 N N . ILE A 1 101 ? -12.258 22.547 14.258 1 95.25 101 ILE A N 1
ATOM 825 C CA . ILE A 1 101 ? -13.273 21.875 13.453 1 95.25 101 ILE A CA 1
ATOM 826 C C . ILE A 1 101 ? -12.805 20.469 13.086 1 95.25 101 ILE A C 1
ATOM 828 O O . ILE A 1 101 ? -11.602 20.219 13.016 1 95.25 101 ILE A O 1
ATOM 832 N N . VAL A 1 102 ? -13.797 19.609 12.977 1 96.25 102 VAL A N 1
ATOM 833 C CA . VAL A 1 102 ? -13.539 18.234 12.523 1 96.25 102 VAL A CA 1
ATOM 834 C C . VAL A 1 102 ? -14.211 18.016 11.172 1 96.25 102 VAL A C 1
ATOM 836 O O . VAL A 1 102 ? -15.438 18.141 11.055 1 96.25 102 VAL A O 1
ATOM 839 N N . ILE A 1 103 ? -13.398 17.766 10.203 1 97.25 103 ILE A N 1
ATOM 840 C CA . ILE A 1 103 ? -13.922 17.422 8.891 1 97.25 103 ILE A CA 1
ATOM 841 C C . ILE A 1 103 ? -13.852 15.914 8.688 1 97.25 103 ILE A C 1
ATOM 843 O O . ILE A 1 103 ? -12.766 15.328 8.695 1 97.25 103 ILE A O 1
ATOM 847 N N . MET A 1 104 ? -14.906 15.305 8.43 1 97.56 104 MET A N 1
ATOM 848 C CA . MET A 1 104 ? -14.984 13.852 8.289 1 97.56 104 MET A CA 1
ATOM 849 C C . MET A 1 104 ? -15 13.438 6.82 1 97.56 104 MET A C 1
ATOM 851 O O . MET A 1 104 ? -15.234 14.273 5.945 1 97.56 104 MET A O 1
ATOM 855 N N . ALA A 1 105 ? -14.75 12.141 6.605 1 97 105 ALA A N 1
ATOM 856 C CA . ALA A 1 105 ? -14.797 11.562 5.262 1 97 105 ALA A CA 1
ATOM 857 C C . ALA A 1 105 ? -14.055 12.445 4.262 1 97 105 ALA A C 1
ATOM 859 O O . ALA A 1 105 ? -14.609 12.836 3.232 1 97 105 ALA A O 1
ATOM 860 N N . LEU A 1 106 ? -12.859 12.641 4.566 1 97.75 106 LEU A N 1
ATOM 861 C CA . LEU A 1 106 ? -12.023 13.547 3.785 1 97.75 106 LEU A CA 1
ATOM 862 C C . LEU A 1 106 ? -11.992 13.125 2.32 1 97.75 106 LEU A C 1
ATOM 864 O O . LEU A 1 106 ? -11.961 11.93 2.014 1 97.75 106 LEU A O 1
ATOM 868 N N . ARG A 1 107 ? -11.984 14.18 1.466 1 96.75 107 ARG A N 1
ATOM 869 C CA . ARG A 1 107 ? -11.82 14.055 0.021 1 96.75 107 ARG A CA 1
ATOM 870 C C . ARG A 1 107 ? -10.578 14.805 -0.459 1 96.75 107 ARG A C 1
ATOM 872 O O . ARG A 1 107 ? -10.055 15.664 0.25 1 96.75 107 ARG A O 1
ATOM 879 N N . LEU A 1 108 ? -10.195 14.438 -1.649 1 97.12 108 LEU A N 1
ATOM 880 C CA . LEU A 1 108 ? -9.031 15.133 -2.186 1 97.12 108 LEU A CA 1
ATOM 881 C C . LEU A 1 108 ? -9.336 16.625 -2.377 1 97.12 108 LEU A C 1
ATOM 883 O O . LEU A 1 108 ? -8.438 17.453 -2.256 1 97.12 108 LEU A O 1
ATOM 887 N N . SER A 1 109 ? -10.578 16.922 -2.602 1 94.31 109 SER A N 1
ATOM 888 C CA . SER A 1 109 ? -10.984 18.312 -2.791 1 94.31 109 SER A CA 1
ATOM 889 C C . SER A 1 109 ? -10.844 19.109 -1.5 1 94.31 109 SER A C 1
ATOM 891 O O . SER A 1 109 ? -10.883 20.344 -1.518 1 94.31 109 SER A O 1
ATOM 893 N N . ASP A 1 110 ? -10.695 18.453 -0.443 1 96.69 110 ASP A N 1
ATOM 894 C CA . ASP A 1 110 ? -10.547 19.141 0.837 1 96.69 110 ASP A CA 1
ATOM 895 C C . ASP A 1 110 ? -9.125 19.672 1.017 1 96.69 110 ASP A C 1
ATOM 897 O O . ASP A 1 110 ? -8.852 20.422 1.95 1 96.69 110 ASP A O 1
ATOM 901 N N . ASN A 1 111 ? -8.25 19.297 0.144 1 96.38 111 ASN A N 1
ATOM 902 C CA . ASN A 1 111 ? -6.887 19.828 0.176 1 96.38 111 ASN A CA 1
ATOM 903 C C . ASN A 1 111 ? -6.867 21.344 0.102 1 96.38 111 ASN A C 1
ATOM 905 O O . ASN A 1 111 ? -7.629 21.953 -0.658 1 96.38 111 ASN A O 1
ATOM 909 N N . GLY A 1 112 ? -5.973 21.891 1.036 1 95.56 112 GLY A N 1
ATOM 910 C CA . GLY A 1 112 ? -5.82 23.328 0.926 1 95.56 112 GLY A CA 1
ATOM 911 C C . GLY A 1 112 ? -5.52 24 2.254 1 95.56 112 GLY A C 1
ATOM 912 O O . GLY A 1 112 ? -5.312 23.328 3.264 1 95.56 112 GLY A O 1
ATOM 913 N N . LYS A 1 113 ? -5.422 25.234 2.168 1 96 113 LYS A N 1
ATOM 914 C CA . LYS A 1 113 ? -5.148 26.047 3.348 1 96 113 LYS A CA 1
ATOM 915 C C . LYS A 1 113 ? -6.445 26.516 4.012 1 96 113 LYS A C 1
ATOM 917 O O . LYS A 1 113 ? -7.293 27.141 3.369 1 96 113 LYS A O 1
ATOM 922 N N . TYR A 1 114 ? -6.547 26.203 5.238 1 96.88 114 TYR A N 1
ATOM 923 C CA . TYR A 1 114 ? -7.688 26.625 6.039 1 96.88 114 TYR A CA 1
ATOM 924 C C . TYR A 1 114 ? -7.293 27.734 7.004 1 96.88 114 TYR A C 1
ATOM 926 O O . TYR A 1 114 ? -6.234 27.672 7.637 1 96.88 114 TYR A O 1
ATOM 934 N N . THR A 1 115 ? -8.125 28.703 7.098 1 95.62 115 THR A N 1
ATOM 935 C CA . THR A 1 115 ? -7.844 29.828 7.973 1 95.62 115 THR A CA 1
ATOM 936 C C . THR A 1 115 ? -8.961 30.016 8.992 1 95.62 115 THR A C 1
ATOM 938 O O . THR A 1 115 ? -10.141 30.031 8.633 1 95.62 115 THR A O 1
ATOM 941 N N . CYS A 1 116 ? -8.562 30.094 10.203 1 94.5 116 CYS A N 1
ATOM 942 C CA . CYS A 1 116 ? -9.477 30.391 11.305 1 94.5 116 CYS A CA 1
ATOM 943 C C . CYS A 1 116 ? -9.367 31.844 11.719 1 94.5 116 CYS A C 1
ATOM 945 O O . CYS A 1 116 ? -8.273 32.375 11.938 1 94.5 116 CYS A O 1
ATOM 947 N N . ILE A 1 117 ? -10.508 32.469 11.781 1 93.31 117 ILE A N 1
ATOM 948 C CA . ILE A 1 117 ? -10.562 33.875 12.172 1 93.31 117 ILE A CA 1
ATOM 949 C C . ILE A 1 117 ? -11.492 34.031 13.367 1 93.31 117 ILE A C 1
ATOM 951 O O . ILE A 1 117 ? -12.664 33.656 13.312 1 93.31 117 ILE A O 1
ATOM 955 N N . ILE A 1 118 ? -10.984 34.594 14.414 1 91 118 ILE A N 1
ATOM 956 C CA . ILE A 1 118 ? -11.805 34.875 15.594 1 91 118 ILE A CA 1
ATOM 957 C C . ILE A 1 118 ? -11.969 36.375 15.758 1 91 118 ILE A C 1
ATOM 959 O O . ILE A 1 118 ? -10.992 37.125 15.773 1 91 118 ILE A O 1
ATOM 963 N N . GLN A 1 119 ? -13.234 36.719 15.867 1 92.38 119 GLN A N 1
ATOM 964 C CA . GLN A 1 119 ? -13.562 38.125 16.094 1 92.38 119 GLN A CA 1
ATOM 965 C C . GLN A 1 119 ? -14.266 38.312 17.438 1 92.38 119 GLN A C 1
ATOM 967 O O . GLN A 1 119 ? -15.008 37.438 17.875 1 92.38 119 GLN A O 1
ATOM 972 N N . LYS A 1 120 ? -13.977 39.438 18.016 1 88.19 120 LYS A N 1
ATOM 973 C CA . LYS A 1 120 ? -14.641 39.812 19.25 1 88.19 120 LYS A CA 1
ATOM 974 C C . LYS A 1 120 ? -15.234 41.219 19.156 1 88.19 120 LYS A C 1
ATOM 976 O O . LYS A 1 120 ? -14.695 42.062 18.438 1 88.19 120 LYS A O 1
ATOM 981 N N . THR A 1 121 ? -16.297 41.344 19.875 1 86.5 121 THR A N 1
ATOM 982 C CA . THR A 1 121 ? -16.938 42.656 19.891 1 86.5 121 THR A CA 1
ATOM 983 C C . THR A 1 121 ? -16.219 43.625 20.828 1 86.5 121 THR A C 1
ATOM 985 O O . THR A 1 121 ? -15.961 43.281 21.984 1 86.5 121 THR A O 1
ATOM 988 N N . GLU A 1 122 ? -15.695 44.719 20.281 1 84.38 122 GLU A N 1
ATOM 989 C CA . GLU A 1 122 ? -15.141 45.844 21.047 1 84.38 122 GLU A CA 1
ATOM 990 C C . GLU A 1 122 ? -15.758 47.156 20.625 1 84.38 122 GLU A C 1
ATOM 992 O O . GLU A 1 122 ? -15.688 47.531 19.453 1 84.38 122 GLU A O 1
ATOM 997 N N . LYS A 1 123 ? -16.359 47.844 21.578 1 86.62 123 LYS A N 1
ATOM 998 C CA . LYS A 1 123 ? -17 49.156 21.359 1 86.62 123 LYS A CA 1
ATOM 999 C C . LYS A 1 123 ? -18.016 49.062 20.219 1 86.62 123 LYS A C 1
ATOM 1001 O O . LYS A 1 123 ? -18.016 49.938 19.344 1 86.62 123 LYS A O 1
ATOM 1006 N N . GLY A 1 124 ? -18.734 47.969 20.062 1 82.38 124 GLY A N 1
ATOM 1007 C CA . GLY A 1 124 ? -19.812 47.812 19.109 1 82.38 124 GLY A CA 1
ATOM 1008 C C . GLY A 1 124 ? -19.359 47.312 17.75 1 82.38 124 GLY A C 1
ATOM 1009 O O . GLY A 1 124 ? -20.172 47.125 16.844 1 82.38 124 GLY A O 1
ATOM 1010 N N . ALA A 1 125 ? -18.016 47.188 17.562 1 87.38 125 ALA A N 1
ATOM 1011 C CA . ALA A 1 125 ? -17.5 46.688 16.297 1 87.38 125 ALA A CA 1
ATOM 1012 C C . ALA A 1 125 ? -16.734 45.375 16.484 1 87.38 125 ALA A C 1
ATOM 1014 O O . ALA A 1 125 ? -16.125 45.156 17.531 1 87.38 125 ALA A O 1
ATOM 1015 N N . TYR A 1 126 ? -16.922 44.5 15.539 1 88.62 126 TYR A N 1
ATOM 1016 C CA . TYR A 1 126 ? -16.156 43.281 15.594 1 88.62 126 TYR A CA 1
ATOM 1017 C C . TYR A 1 126 ? -14.734 43.5 15.078 1 88.62 126 TYR A C 1
ATOM 1019 O O . TYR A 1 126 ? -14.539 44.062 14 1 88.62 126 TYR A O 1
ATOM 1027 N N . ILE A 1 127 ? -13.766 43 15.914 1 91.38 127 ILE A N 1
ATOM 1028 C CA . ILE A 1 127 ? -12.359 43.125 15.523 1 91.38 127 ILE A CA 1
ATOM 1029 C C . ILE A 1 127 ? -11.711 41.75 15.547 1 91.38 127 ILE A C 1
ATOM 1031 O O . ILE A 1 127 ? -12.008 40.906 16.422 1 91.38 127 ILE A O 1
ATOM 1035 N N . VAL A 1 128 ? -10.758 41.594 14.633 1 91.75 128 VAL A N 1
ATOM 1036 C CA . VAL A 1 128 ? -10.047 40.312 14.562 1 91.75 128 VAL A CA 1
ATOM 1037 C C . VAL A 1 128 ? -9.102 40.188 15.758 1 91.75 128 VAL A C 1
ATOM 1039 O O . VAL A 1 128 ? -8.227 41.031 15.953 1 91.75 128 VAL A O 1
ATOM 1042 N N . LYS A 1 129 ? -9.32 39.156 16.531 1 88.94 129 LYS A N 1
ATOM 1043 C CA . LYS A 1 129 ? -8.484 38.938 17.719 1 88.94 129 LYS A CA 1
ATOM 1044 C C . LYS A 1 129 ? -7.457 37.844 17.469 1 88.94 129 LYS A C 1
ATOM 1046 O O . LYS A 1 129 ? -6.379 37.844 18.062 1 88.94 129 LYS A O 1
ATOM 1051 N N . HIS A 1 130 ? -7.816 36.938 16.625 1 90.19 130 HIS A N 1
ATOM 1052 C CA . HIS A 1 130 ? -6.934 35.812 16.375 1 90.19 130 HIS A CA 1
ATOM 1053 C C . HIS A 1 130 ? -7.082 35.312 14.938 1 90.19 130 HIS A C 1
ATOM 1055 O O . HIS A 1 130 ? -8.18 35.312 14.383 1 90.19 130 HIS A O 1
ATOM 1061 N N . LEU A 1 131 ? -5.945 34.969 14.32 1 92.38 131 LEU A N 1
ATOM 1062 C CA . LEU A 1 131 ? -5.895 34.375 12.984 1 92.38 131 LEU A CA 1
ATOM 1063 C C . LEU A 1 131 ? -4.844 33.281 12.906 1 92.38 131 LEU A C 1
ATOM 1065 O O . LEU A 1 131 ? -3.693 33.5 13.297 1 92.38 131 LEU A O 1
ATOM 1069 N N . THR A 1 132 ? -5.34 32.125 12.539 1 91.69 132 THR A N 1
ATOM 1070 C CA . THR A 1 132 ? -4.402 31.016 12.344 1 91.69 132 THR A CA 1
ATOM 1071 C C . THR A 1 132 ? -4.695 30.266 11.047 1 91.69 132 THR A C 1
ATOM 1073 O O . THR A 1 132 ? -5.848 30.203 10.609 1 91.69 132 THR A O 1
ATOM 1076 N N . SER A 1 133 ? -3.641 29.844 10.375 1 93.62 133 SER A N 1
ATOM 1077 C CA . SER A 1 133 ? -3.783 29.078 9.148 1 93.62 133 SER A CA 1
ATOM 1078 C C . SER A 1 133 ? -3.219 27.672 9.305 1 93.62 133 SER A C 1
ATOM 1080 O O . SER A 1 133 ? -2.174 27.484 9.93 1 93.62 133 SER A O 1
ATOM 1082 N N . VAL A 1 134 ? -3.975 26.719 8.758 1 94.56 134 VAL A N 1
ATOM 1083 C CA . VAL A 1 134 ? -3.561 25.312 8.789 1 94.56 134 VAL A CA 1
ATOM 1084 C C . VAL A 1 134 ? -3.619 24.734 7.375 1 94.56 134 VAL A C 1
ATOM 1086 O O . VAL A 1 134 ? -4.605 24.922 6.66 1 94.56 134 VAL A O 1
ATOM 1089 N N . MET A 1 135 ? -2.516 24.094 6.98 1 95.88 135 MET A N 1
ATOM 1090 C CA . MET A 1 135 ? -2.496 23.422 5.688 1 95.88 135 MET A CA 1
ATOM 1091 C C . MET A 1 135 ? -2.938 21.969 5.828 1 95.88 135 MET A C 1
ATOM 1093 O O . MET A 1 135 ? -2.279 21.172 6.508 1 95.88 135 MET A O 1
ATOM 1097 N N . LEU A 1 136 ? -4.062 21.641 5.188 1 96.88 136 LEU A N 1
ATOM 1098 C CA . LEU A 1 136 ? -4.527 20.266 5.18 1 96.88 136 LEU A CA 1
ATOM 1099 C C . LEU A 1 136 ? -4.07 19.547 3.916 1 96.88 136 LEU A C 1
ATOM 1101 O O . LEU A 1 136 ? -4.371 19.984 2.805 1 96.88 136 LEU A O 1
ATOM 1105 N N . LEU A 1 137 ? -3.332 18.5 4.102 1 96.56 137 LEU A N 1
ATOM 1106 C CA . LEU A 1 137 ? -2.871 17.656 2.998 1 96.56 137 LEU A CA 1
ATOM 1107 C C . LEU A 1 137 ? -3.525 16.281 3.049 1 96.56 137 LEU A C 1
ATOM 1109 O O . LEU A 1 137 ? -3.268 15.508 3.965 1 96.56 137 LEU A O 1
ATOM 1113 N N . VAL A 1 138 ? -4.336 16.031 2.043 1 97.38 138 VAL A N 1
ATOM 1114 C CA . VAL A 1 138 ? -5.051 14.758 1.958 1 97.38 138 VAL A CA 1
ATOM 1115 C C . VAL A 1 138 ? -4.418 13.883 0.875 1 97.38 138 VAL A C 1
ATOM 1117 O O . VAL A 1 138 ? -4.242 14.328 -0.262 1 97.38 138 VAL A O 1
ATOM 1120 N N . ARG A 1 139 ? -4.133 12.664 1.264 1 97.31 139 ARG A N 1
ATOM 1121 C CA . ARG A 1 139 ? -3.527 11.766 0.292 1 97.31 139 ARG A CA 1
ATOM 1122 C C . ARG A 1 139 ? -4.406 10.539 0.063 1 97.31 139 ARG A C 1
ATOM 1124 O O . ARG A 1 139 ? -5.34 10.281 0.828 1 97.31 139 ARG A O 1
ATOM 1131 N N . ALA A 1 140 ? -4.164 9.867 -1.027 1 98 140 ALA A N 1
ATOM 1132 C CA . ALA A 1 140 ? -4.66 8.523 -1.327 1 98 140 ALA A CA 1
ATOM 1133 C C . ALA A 1 140 ? -3.508 7.555 -1.568 1 98 140 ALA A C 1
ATOM 1135 O O . ALA A 1 140 ? -2.611 7.832 -2.369 1 98 140 ALA A O 1
ATOM 1136 N N . ASP A 1 141 ? -3.578 6.48 -0.885 1 97 141 ASP A N 1
ATOM 1137 C CA . ASP A 1 141 ? -2.451 5.555 -0.939 1 97 141 ASP A CA 1
ATOM 1138 C C . ASP A 1 141 ? -2.473 4.742 -2.23 1 97 141 ASP A C 1
ATOM 1140 O O . ASP A 1 141 ? -3.533 4.293 -2.672 1 97 141 ASP A O 1
ATOM 1144 N N . PHE A 1 142 ? -1.294 4.531 -2.799 1 98.25 142 PHE A N 1
ATOM 1145 C CA . PHE A 1 142 ? -1.143 3.586 -3.9 1 98.25 142 PHE A CA 1
ATOM 1146 C C . PHE A 1 142 ? -1.103 2.154 -3.383 1 98.25 142 PHE A C 1
ATOM 1148 O O . PHE A 1 142 ? -0.489 1.878 -2.35 1 98.25 142 PHE A O 1
ATOM 1155 N N . PRO A 1 143 ? -1.801 1.263 -4.125 1 96.75 143 PRO A N 1
ATOM 1156 C CA . PRO A 1 143 ? -1.457 -0.138 -3.867 1 96.75 143 PRO A CA 1
ATOM 1157 C C . PRO A 1 143 ? -0.047 -0.495 -4.336 1 96.75 143 PRO A C 1
ATOM 1159 O O . PRO A 1 143 ? 0.56 0.254 -5.105 1 96.75 143 PRO A O 1
ATOM 1162 N N . VAL A 1 144 ? 0.442 -1.565 -3.818 1 97.94 144 VAL A N 1
ATOM 1163 C CA . VAL A 1 144 ? 1.711 -2.061 -4.34 1 97.94 144 VAL A CA 1
ATOM 1164 C C . VAL A 1 144 ? 1.594 -2.299 -5.844 1 97.94 144 VAL A C 1
ATOM 1166 O O . VAL A 1 144 ? 0.535 -2.697 -6.336 1 97.94 144 VAL A O 1
ATOM 1169 N N . PRO A 1 145 ? 2.684 -2.01 -6.523 1 98.25 145 PRO A N 1
ATOM 1170 C CA . PRO A 1 145 ? 2.596 -2.137 -7.98 1 98.25 145 PRO A CA 1
ATOM 1171 C C . PRO A 1 145 ? 2.602 -3.59 -8.453 1 98.25 145 PRO A C 1
ATOM 1173 O O . PRO A 1 145 ? 2.93 -4.492 -7.672 1 98.25 145 PRO A O 1
ATOM 1176 N N . SER A 1 146 ? 2.176 -3.766 -9.703 1 96.5 146 SER A N 1
ATOM 1177 C CA . SER A 1 146 ? 2.234 -5.066 -10.367 1 96.5 146 SER A CA 1
ATOM 1178 C C . SER A 1 146 ? 3.229 -5.051 -11.523 1 96.5 146 SER A C 1
ATOM 1180 O O . SER A 1 146 ? 3.354 -4.051 -12.227 1 96.5 146 SER A O 1
ATOM 1182 N N . ILE A 1 147 ? 3.938 -6.16 -11.656 1 97.31 147 ILE A N 1
ATOM 1183 C CA . ILE A 1 147 ? 4.871 -6.297 -12.766 1 97.31 147 ILE A CA 1
ATOM 1184 C C . ILE A 1 147 ? 4.379 -7.387 -13.719 1 97.31 147 ILE A C 1
ATOM 1186 O O . ILE A 1 147 ? 4.082 -8.508 -13.289 1 97.31 147 ILE A O 1
ATOM 1190 N N . THR A 1 148 ? 4.293 -7.039 -14.953 1 95.56 148 THR A N 1
ATOM 1191 C CA . THR A 1 148 ? 3.801 -7.988 -15.945 1 95.56 148 THR A CA 1
ATOM 1192 C C . THR A 1 148 ? 4.777 -8.109 -17.109 1 95.56 148 THR A C 1
ATOM 1194 O O . THR A 1 148 ? 5.508 -7.168 -17.422 1 95.56 148 THR A O 1
ATOM 1197 N N . ASP A 1 149 ? 4.773 -9.297 -17.672 1 94.19 149 ASP A N 1
ATOM 1198 C CA . ASP A 1 149 ? 5.559 -9.547 -18.891 1 94.19 149 ASP A CA 1
ATOM 1199 C C . ASP A 1 149 ? 4.859 -8.992 -20.125 1 94.19 149 ASP A C 1
ATOM 1201 O O . ASP A 1 149 ? 3.697 -9.312 -20.391 1 94.19 149 ASP A O 1
ATOM 1205 N N . VAL A 1 150 ? 5.613 -8.203 -20.906 1 93.81 150 VAL A N 1
ATOM 1206 C CA . VAL A 1 150 ? 4.941 -7.57 -22.031 1 93.81 150 VAL A CA 1
ATOM 1207 C C . VAL A 1 150 ? 5.543 -8.078 -23.344 1 93.81 150 VAL A C 1
ATOM 1209 O O . VAL A 1 150 ? 5.195 -7.594 -24.422 1 93.81 150 VAL A O 1
ATOM 1212 N N . GLY A 1 151 ? 6.473 -8.969 -23.281 1 92.44 151 GLY A N 1
ATOM 1213 C CA . GLY A 1 151 ? 6.938 -9.625 -24.5 1 92.44 151 GLY A CA 1
ATOM 1214 C C . GLY A 1 151 ? 8.445 -9.594 -24.656 1 92.44 151 GLY A C 1
ATOM 1215 O O . GLY A 1 151 ? 9.172 -9.359 -23.672 1 92.44 151 GLY A O 1
ATOM 1216 N N . ASN A 1 152 ? 8.781 -10.023 -25.906 1 93.75 152 ASN A N 1
ATOM 1217 C CA . ASN A 1 152 ? 10.195 -10.086 -26.266 1 93.75 152 ASN A CA 1
ATOM 1218 C C . ASN A 1 152 ? 10.508 -9.203 -27.469 1 93.75 152 ASN A C 1
ATOM 1220 O O . ASN A 1 152 ? 10.406 -9.641 -28.609 1 93.75 152 ASN A O 1
ATOM 1224 N N . PRO A 1 153 ? 10.969 -7.93 -27.203 1 92.44 153 PRO A N 1
ATOM 1225 C CA . PRO A 1 153 ? 11.25 -7.012 -28.297 1 92.44 153 PRO A CA 1
ATOM 1226 C C . PRO A 1 153 ? 12.344 -7.527 -29.234 1 92.44 153 PRO A C 1
ATOM 1228 O O . PRO A 1 153 ? 12.367 -7.172 -30.422 1 92.44 153 PRO A O 1
ATOM 1231 N N . SER A 1 154 ? 13.336 -8.234 -28.766 1 92.25 154 SER A N 1
ATOM 1232 C CA . SER A 1 154 ? 14.391 -8.852 -29.562 1 92.25 154 SER A CA 1
ATOM 1233 C C . SER A 1 154 ? 14.836 -10.18 -28.953 1 92.25 154 SER A C 1
ATOM 1235 O O . SER A 1 154 ? 14.32 -10.602 -27.922 1 92.25 154 SER A O 1
ATOM 1237 N N . HIS A 1 155 ? 15.727 -10.766 -29.688 1 89.81 155 HIS A N 1
ATOM 1238 C CA . HIS A 1 155 ? 16.234 -12.047 -29.203 1 89.81 155 HIS A CA 1
ATOM 1239 C C . HIS A 1 155 ? 16.875 -11.914 -27.828 1 89.81 155 HIS A C 1
ATOM 1241 O O . HIS A 1 155 ? 17.625 -10.977 -27.578 1 89.81 155 HIS A O 1
ATOM 1247 N N . ASN A 1 156 ? 16.562 -12.633 -26.891 1 92.5 156 ASN A N 1
ATOM 1248 C CA . ASN A 1 156 ? 17.109 -12.75 -25.547 1 92.5 156 ASN A CA 1
ATOM 1249 C C . ASN A 1 156 ? 16.75 -11.539 -24.688 1 92.5 156 ASN A C 1
ATOM 1251 O O . ASN A 1 156 ? 17.375 -11.312 -23.641 1 92.5 156 ASN A O 1
ATOM 1255 N N . ILE A 1 157 ? 15.984 -10.633 -25.234 1 94.88 157 ILE A N 1
ATOM 1256 C CA . ILE A 1 157 ? 15.555 -9.469 -24.469 1 94.88 157 ILE A CA 1
ATOM 1257 C C . ILE A 1 157 ? 14.094 -9.625 -24.062 1 94.88 157 ILE A C 1
ATOM 1259 O O . ILE A 1 157 ? 13.242 -9.945 -24.906 1 94.88 157 ILE A O 1
ATOM 1263 N N . LYS A 1 158 ? 13.906 -9.414 -22.844 1 96.06 158 LYS A N 1
ATOM 1264 C CA . LYS A 1 158 ? 12.547 -9.445 -22.312 1 96.06 158 LYS A CA 1
ATOM 1265 C C . LYS A 1 158 ? 12.125 -8.07 -21.797 1 96.06 158 LYS A C 1
ATOM 1267 O O . LYS A 1 158 ? 12.938 -7.328 -21.25 1 96.06 158 LYS A O 1
ATOM 1272 N N . ARG A 1 159 ? 10.844 -7.727 -22 1 97.12 159 ARG A N 1
ATOM 1273 C CA . ARG A 1 159 ? 10.297 -6.461 -21.531 1 97.12 159 ARG A CA 1
ATOM 1274 C C . ARG A 1 159 ? 9.25 -6.688 -20.453 1 97.12 159 ARG A C 1
ATOM 1276 O O . ARG A 1 159 ? 8.32 -7.477 -20.641 1 97.12 159 ARG A O 1
ATOM 1283 N N . ILE A 1 160 ? 9.398 -5.996 -19.312 1 97.75 160 ILE A N 1
ATOM 1284 C CA . ILE A 1 160 ? 8.398 -6.047 -18.25 1 97.75 160 ILE A CA 1
ATOM 1285 C C . ILE A 1 160 ? 7.848 -4.648 -18 1 97.75 160 ILE A C 1
ATOM 1287 O O . ILE A 1 160 ? 8.492 -3.648 -18.328 1 97.75 160 ILE A O 1
ATOM 1291 N N . MET A 1 161 ? 6.668 -4.621 -17.516 1 98.44 161 MET A N 1
ATOM 1292 C CA . MET A 1 161 ? 6 -3.357 -17.203 1 98.44 161 MET A CA 1
ATOM 1293 C C . MET A 1 161 ? 5.562 -3.314 -15.742 1 98.44 161 MET A C 1
ATOM 1295 O O . MET A 1 161 ? 5.039 -4.297 -15.219 1 98.44 161 MET A O 1
ATOM 1299 N N . CYS A 1 162 ? 5.84 -2.254 -15.094 1 98.62 162 CYS A N 1
ATOM 1300 C CA . CYS A 1 162 ? 5.387 -1.965 -13.742 1 98.62 162 CYS A CA 1
ATOM 1301 C C . CYS A 1 162 ? 4.273 -0.926 -13.75 1 98.62 162 CYS A C 1
ATOM 1303 O O . CYS A 1 162 ? 4.398 0.122 -14.383 1 98.62 162 CYS A O 1
ATOM 1305 N N . LEU A 1 163 ? 3.152 -1.239 -12.992 1 98.62 163 LEU A N 1
ATOM 1306 C CA . LEU A 1 163 ? 1.977 -0.378 -13.047 1 98.62 163 LEU A CA 1
ATOM 1307 C C . LEU A 1 163 ? 1.296 -0.292 -11.688 1 98.62 163 LEU A C 1
ATOM 1309 O O . LEU A 1 163 ? 1.159 -1.302 -10.992 1 98.62 163 LEU A O 1
ATOM 1313 N N . THR A 1 164 ? 0.935 0.902 -11.273 1 98.5 164 THR A N 1
ATOM 1314 C CA . THR A 1 164 ? 0.052 1.099 -10.125 1 98.5 164 THR A CA 1
ATOM 1315 C C . THR A 1 164 ? -0.845 2.316 -10.336 1 98.5 164 THR A C 1
ATOM 1317 O O . THR A 1 164 ? -0.472 3.252 -11.047 1 98.5 164 THR A O 1
ATOM 1320 N N . SER A 1 165 ? -2.033 2.232 -9.727 1 98.31 165 SER A N 1
ATOM 1321 C CA . SER A 1 165 ? -3.021 3.283 -9.953 1 98.31 165 SER A CA 1
ATOM 1322 C C . SER A 1 165 ? -3.84 3.545 -8.688 1 98.31 165 SER A C 1
ATOM 1324 O O . SER A 1 165 ? -3.908 2.697 -7.797 1 98.31 165 SER A O 1
ATOM 1326 N N . GLY A 1 166 ? -4.359 4.852 -8.703 1 97.5 166 GLY A N 1
ATOM 1327 C CA . GLY A 1 166 ? -5.34 5.164 -7.676 1 97.5 166 GLY A CA 1
ATOM 1328 C C . GLY A 1 166 ? -4.738 5.875 -6.477 1 97.5 166 GLY A C 1
ATOM 1329 O O . GLY A 1 166 ? -5.266 5.781 -5.367 1 97.5 166 GLY A O 1
ATOM 1330 N N . GLY A 1 167 ? -3.627 6.48 -6.727 1 98.25 167 GLY A N 1
ATOM 1331 C CA . GLY A 1 167 ? -3 7.164 -5.605 1 98.25 167 GLY A CA 1
ATOM 1332 C C . GLY A 1 167 ? -2.881 8.664 -5.812 1 98.25 167 GLY A C 1
ATOM 1333 O O . GLY A 1 167 ? -3.178 9.172 -6.898 1 98.25 167 GLY A O 1
ATOM 1334 N N . PHE A 1 168 ? -2.518 9.336 -4.816 1 98.44 168 PHE A N 1
ATOM 1335 C CA . PHE A 1 168 ? -2.275 10.766 -4.738 1 98.44 168 PHE A CA 1
ATOM 1336 C C . PHE A 1 168 ? -1.337 11.094 -3.582 1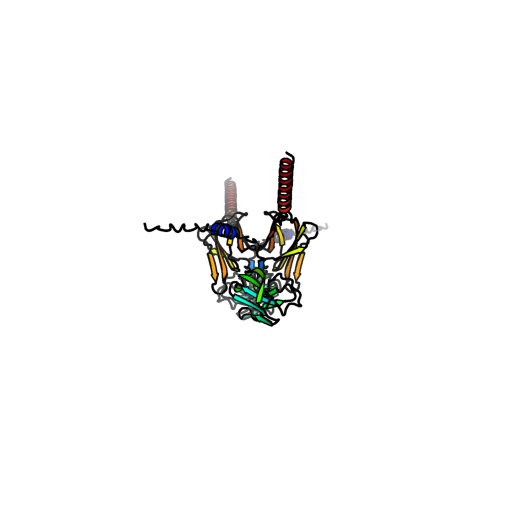 98.44 168 PHE A C 1
ATOM 1338 O O . PHE A 1 168 ? -1.492 10.562 -2.48 1 98.44 168 PHE A O 1
ATOM 1345 N N . PRO A 1 169 ? -0.314 12.023 -3.734 1 97.62 169 PRO A N 1
ATOM 1346 C CA . PRO A 1 169 ? -0.091 12.953 -4.848 1 97.62 169 PRO A CA 1
ATOM 1347 C C . PRO A 1 169 ? 0.681 12.312 -6 1 97.62 169 PRO A C 1
ATOM 1349 O O . PRO A 1 169 ? 0.714 11.086 -6.121 1 97.62 169 PRO A O 1
ATOM 1352 N N . LYS A 1 170 ? 1.193 13.102 -6.867 1 98.44 170 LYS A N 1
ATOM 1353 C CA . LYS A 1 170 ? 1.862 12.648 -8.086 1 98.44 170 LYS A CA 1
ATOM 1354 C C . LYS A 1 170 ? 3.016 11.703 -7.766 1 98.44 170 LYS A C 1
ATOM 1356 O O . LYS A 1 170 ? 3.895 12.039 -6.965 1 98.44 170 LYS A O 1
ATOM 1361 N N . PRO A 1 171 ? 3.037 10.539 -8.383 1 98.5 171 PRO A N 1
ATOM 1362 C CA . PRO A 1 171 ? 4.062 9.531 -8.086 1 98.5 171 PRO A CA 1
ATOM 1363 C C . PRO A 1 171 ? 5.293 9.664 -8.984 1 98.5 171 PRO A C 1
ATOM 1365 O O . PRO A 1 171 ? 5.23 10.312 -10.031 1 98.5 171 PRO A O 1
ATOM 1368 N N . HIS A 1 172 ? 6.344 9.125 -8.445 1 98.38 172 HIS A N 1
ATOM 1369 C CA . HIS A 1 172 ? 7.582 8.93 -9.195 1 98.38 172 HIS A CA 1
ATOM 1370 C C . HIS A 1 172 ? 8.008 7.469 -9.188 1 98.38 172 HIS A C 1
ATOM 1372 O O . HIS A 1 172 ? 8.055 6.84 -8.125 1 98.38 172 HIS A O 1
ATOM 1378 N N . LEU A 1 173 ? 8.297 6.918 -10.398 1 98.44 173 LEU A N 1
ATOM 1379 C CA . LEU A 1 173 ? 8.641 5.504 -10.516 1 98.44 173 LEU A CA 1
ATOM 1380 C C . LEU A 1 173 ? 10.094 5.332 -10.961 1 98.44 173 LEU A C 1
ATOM 1382 O O . LEU A 1 173 ? 10.555 6.027 -11.867 1 98.44 173 LEU A O 1
ATOM 1386 N N . SER A 1 174 ? 10.836 4.449 -10.289 1 98.12 174 SER A N 1
ATOM 1387 C CA . SER A 1 174 ? 12.211 4.117 -10.648 1 98.12 174 SER A CA 1
ATOM 1388 C C . SER A 1 174 ? 12.438 2.607 -10.633 1 98.12 174 SER A C 1
ATOM 1390 O O . SER A 1 174 ? 11.789 1.889 -9.867 1 98.12 174 SER A O 1
ATOM 1392 N N . TRP A 1 175 ? 13.344 2.154 -11.57 1 98.38 175 TRP A N 1
ATOM 1393 C CA . TRP A 1 175 ? 13.812 0.771 -11.578 1 98.38 175 TRP A CA 1
ATOM 1394 C C . TRP A 1 175 ? 15.211 0.665 -10.977 1 98.38 175 TRP A C 1
ATOM 1396 O O . TRP A 1 175 ? 16.109 1.429 -11.344 1 98.38 175 TRP A O 1
ATOM 1406 N N . LEU A 1 176 ? 15.266 -0.303 -10.031 1 97.88 176 LEU A N 1
ATOM 1407 C CA . LEU A 1 176 ? 16.578 -0.459 -9.398 1 97.88 176 LEU A CA 1
ATOM 1408 C C . LEU A 1 176 ? 17.062 -1.901 -9.508 1 97.88 176 LEU A C 1
ATOM 1410 O O . LEU A 1 176 ? 16.25 -2.836 -9.453 1 97.88 176 LEU A O 1
ATOM 1414 N N . GLU A 1 177 ? 18.328 -2.08 -9.664 1 97 177 GLU A N 1
ATOM 1415 C CA . GLU A 1 177 ? 19.031 -3.346 -9.508 1 97 177 GLU A CA 1
ATOM 1416 C C . GLU A 1 177 ? 20.344 -3.154 -8.742 1 97 177 GLU A C 1
ATOM 1418 O O . GLU A 1 177 ? 21.156 -2.311 -9.109 1 97 177 GLU A O 1
ATOM 1423 N N . ASN A 1 178 ? 20.531 -3.846 -7.691 1 93 178 ASN A N 1
ATOM 1424 C CA . ASN A 1 178 ? 21.703 -3.682 -6.844 1 93 178 ASN A CA 1
ATOM 1425 C C . ASN A 1 178 ? 21.891 -2.227 -6.426 1 93 178 ASN A C 1
ATOM 1427 O O . ASN A 1 178 ? 23 -1.679 -6.551 1 93 178 ASN A O 1
ATOM 1431 N N . GLU A 1 179 ? 20.797 -1.538 -6.168 1 88.44 179 GLU A N 1
ATOM 1432 C CA . GLU A 1 179 ? 20.766 -0.184 -5.625 1 88.44 179 GLU A CA 1
ATOM 1433 C C . GLU A 1 179 ? 21.125 0.848 -6.691 1 88.44 179 GLU A C 1
ATOM 1435 O O . GLU A 1 179 ? 21.281 2.033 -6.387 1 88.44 179 GLU A O 1
ATOM 1440 N N . GLU A 1 180 ? 21.266 0.351 -7.824 1 94.69 180 GLU A N 1
ATOM 1441 C CA . GLU A 1 180 ? 21.531 1.269 -8.93 1 94.69 180 GLU A CA 1
ATOM 1442 C C . GLU A 1 180 ? 20.297 1.477 -9.797 1 94.69 180 GLU A C 1
ATOM 1444 O O . GLU A 1 180 ? 19.578 0.522 -10.102 1 94.69 180 GLU A O 1
ATOM 1449 N N . GLU A 1 181 ? 20.141 2.691 -10.188 1 95.94 181 GLU A N 1
ATOM 1450 C CA . GLU A 1 181 ? 18.984 3.012 -11.016 1 95.94 181 GLU A CA 1
ATOM 1451 C C . GLU A 1 181 ? 19.203 2.578 -12.461 1 95.94 181 GLU A C 1
ATOM 1453 O O . GLU A 1 181 ? 20.297 2.762 -13.016 1 95.94 181 GLU A O 1
ATOM 1458 N N . LEU A 1 182 ? 18.188 2 -13.023 1 97.12 182 LEU A N 1
ATOM 1459 C CA . LEU A 1 182 ? 18.234 1.522 -14.398 1 97.12 182 LEU A CA 1
ATOM 1460 C C . LEU A 1 182 ? 17.516 2.486 -15.336 1 97.12 182 LEU A C 1
ATOM 1462 O O . LEU A 1 182 ? 16.781 3.369 -14.883 1 97.12 182 LEU A O 1
ATOM 1466 N N . ASN A 1 183 ? 17.797 2.287 -16.594 1 93.25 183 ASN A N 1
ATOM 1467 C CA . ASN A 1 183 ? 17.141 3.129 -17.594 1 93.25 183 ASN A CA 1
ATOM 1468 C C . ASN A 1 183 ? 15.758 2.605 -17.938 1 93.25 183 ASN A C 1
ATOM 1470 O O . ASN A 1 183 ? 15.633 1.597 -18.641 1 93.25 183 ASN A O 1
ATOM 1474 N N . ALA A 1 184 ? 14.805 3.295 -17.469 1 92.31 184 ALA A N 1
ATOM 1475 C CA . ALA A 1 184 ? 13.422 2.932 -17.75 1 92.31 184 ALA A CA 1
ATOM 1476 C C . ALA A 1 184 ? 13.016 3.354 -19.156 1 92.31 184 ALA A C 1
ATOM 1478 O O . ALA A 1 184 ? 13.617 4.254 -19.734 1 92.31 184 ALA A O 1
ATOM 1479 N N . ILE A 1 185 ? 12.047 2.648 -19.641 1 91.06 185 ILE A N 1
ATOM 1480 C CA . ILE A 1 185 ? 11.5 2.951 -20.953 1 91.06 185 ILE A CA 1
ATOM 1481 C C . ILE A 1 185 ? 10.016 3.297 -20.828 1 91.06 185 ILE A C 1
ATOM 1483 O O . ILE A 1 185 ? 9.281 2.639 -20.078 1 91.06 185 ILE A O 1
ATOM 1487 N N . ASN A 1 186 ? 9.547 4.328 -21.5 1 93.44 186 ASN A N 1
ATOM 1488 C CA . ASN A 1 186 ? 8.133 4.664 -21.672 1 93.44 186 ASN A CA 1
ATOM 1489 C C . ASN A 1 186 ? 7.438 4.863 -20.328 1 93.44 186 ASN A C 1
ATOM 1491 O O . ASN A 1 186 ? 6.379 4.285 -20.078 1 93.44 186 ASN A O 1
ATOM 1495 N N . THR A 1 187 ? 8.07 5.645 -19.438 1 97.19 187 THR A N 1
ATOM 1496 C CA . THR A 1 187 ? 7.395 5.957 -18.188 1 97.19 187 THR A CA 1
ATOM 1497 C C . THR A 1 187 ? 6.277 6.973 -18.422 1 97.19 187 THR A C 1
ATOM 1499 O O . THR A 1 187 ? 6.523 8.062 -18.938 1 97.19 187 THR A O 1
ATOM 1502 N N . THR A 1 188 ? 5.051 6.637 -18 1 98.06 188 THR A N 1
ATOM 1503 C CA . THR A 1 188 ? 3.902 7.512 -18.219 1 98.06 188 THR A CA 1
ATOM 1504 C C . THR A 1 188 ? 3.154 7.746 -16.906 1 98.06 188 THR A C 1
ATOM 1506 O O . THR A 1 188 ? 2.996 6.824 -16.094 1 98.06 188 THR A O 1
ATOM 1509 N N . VAL A 1 189 ? 2.793 8.992 -16.672 1 98.19 189 VAL A N 1
ATOM 1510 C CA . VAL A 1 189 ? 1.956 9.367 -15.547 1 98.19 189 VAL A CA 1
ATOM 1511 C C . VAL A 1 189 ? 0.681 10.039 -16.047 1 98.19 189 VAL A C 1
ATOM 1513 O O . VAL A 1 189 ? 0.737 10.961 -16.875 1 98.19 189 VAL A O 1
ATOM 1516 N N . SER A 1 190 ? -0.417 9.508 -15.609 1 98.38 190 SER A N 1
ATOM 1517 C CA . SER A 1 190 ? -1.696 10.117 -15.961 1 98.38 190 SER A CA 1
ATOM 1518 C C . SER A 1 190 ? -2.541 10.383 -14.719 1 98.38 190 SER A C 1
ATOM 1520 O O . SER A 1 190 ? -2.363 9.727 -13.688 1 98.38 190 SER A O 1
ATOM 1522 N N . GLN A 1 191 ? -3.385 11.422 -14.852 1 97.62 191 GLN A N 1
ATOM 1523 C CA . GLN A 1 191 ? -4.281 11.773 -13.758 1 97.62 191 GLN A CA 1
ATOM 1524 C C . GLN A 1 191 ? -5.734 11.805 -14.227 1 97.62 191 GLN A C 1
ATOM 1526 O O . GLN A 1 191 ? -6.051 12.398 -15.258 1 97.62 191 GLN A O 1
ATOM 1531 N N . ASP A 1 192 ? -6.594 11.094 -13.523 1 97.56 192 ASP A N 1
ATOM 1532 C CA . ASP A 1 192 ? -8.023 11.148 -13.82 1 97.56 192 ASP A CA 1
ATOM 1533 C C . ASP A 1 192 ? -8.594 12.523 -13.492 1 97.56 192 ASP A C 1
ATOM 1535 O O . ASP A 1 192 ? -8.508 12.984 -12.352 1 97.56 192 ASP A O 1
ATOM 1539 N N . PRO A 1 193 ? -9.195 13.18 -14.344 1 95.12 193 PRO A N 1
ATOM 1540 C CA . PRO A 1 193 ? -9.68 14.539 -14.086 1 95.12 193 PRO A CA 1
ATOM 1541 C C . PRO A 1 193 ? -10.844 14.57 -13.102 1 95.12 193 PRO A C 1
ATOM 1543 O O . PRO A 1 193 ? -11.047 15.578 -12.422 1 95.12 193 PRO A O 1
ATOM 1546 N N . GLU A 1 194 ? -11.57 13.516 -13.016 1 94.69 194 GLU A N 1
ATOM 1547 C CA . GLU A 1 194 ? -12.734 13.484 -12.133 1 94.69 194 GLU A CA 1
ATOM 1548 C C . GLU A 1 194 ? -12.344 13.141 -10.703 1 94.69 194 GLU A C 1
ATOM 1550 O O . GLU A 1 194 ? -12.656 13.875 -9.766 1 94.69 194 GLU A O 1
ATOM 1555 N N . THR A 1 195 ? -11.508 12.125 -10.562 1 95.19 195 THR A N 1
ATOM 1556 C CA . THR A 1 195 ? -11.172 11.641 -9.227 1 95.19 195 THR A CA 1
ATOM 1557 C C . THR A 1 195 ? -9.859 12.25 -8.742 1 95.19 195 THR A C 1
ATOM 1559 O O . THR A 1 195 ? -9.539 12.188 -7.555 1 95.19 195 THR A O 1
ATOM 1562 N N . GLU A 1 196 ? -9.039 12.789 -9.625 1 96.44 196 GLU A N 1
ATOM 1563 C CA . GLU A 1 196 ? -7.754 13.414 -9.344 1 96.44 196 GLU A CA 1
ATOM 1564 C C . GLU A 1 196 ? -6.699 12.383 -8.969 1 96.44 196 GLU A C 1
ATOM 1566 O O . GLU A 1 196 ? -5.605 12.734 -8.516 1 96.44 196 GLU A O 1
ATOM 1571 N N . LEU A 1 197 ? -7.055 11.117 -9.102 1 98.19 197 LEU A N 1
ATOM 1572 C CA . LEU A 1 197 ? -6.129 10.039 -8.758 1 98.19 197 LEU A CA 1
ATOM 1573 C C . LEU A 1 197 ? -5.145 9.789 -9.898 1 98.19 197 LEU A C 1
ATOM 1575 O O . LEU A 1 197 ? -5.465 10.031 -11.062 1 98.19 197 LEU A O 1
ATOM 1579 N N . TYR A 1 198 ? -4.008 9.336 -9.516 1 98.62 198 TYR A N 1
ATOM 1580 C CA . TYR A 1 198 ? -2.943 9.164 -10.5 1 98.62 198 TYR A CA 1
ATOM 1581 C C . TYR A 1 198 ? -2.766 7.695 -10.852 1 98.62 198 TYR A C 1
ATOM 1583 O O . TYR A 1 198 ? -3.078 6.812 -10.047 1 98.62 198 TYR A O 1
ATOM 1591 N N . THR A 1 199 ? -2.314 7.406 -12.062 1 98.62 199 THR A N 1
ATOM 1592 C CA . THR A 1 199 ? -1.813 6.133 -12.57 1 98.62 199 THR A CA 1
ATOM 1593 C C . THR A 1 199 ? -0.404 6.289 -13.133 1 98.62 199 THR A C 1
ATOM 1595 O O . THR A 1 199 ? -0.113 7.266 -13.828 1 98.62 199 THR A O 1
ATOM 1598 N N . ILE A 1 200 ? 0.488 5.398 -12.781 1 98.69 200 ILE A N 1
ATOM 1599 C CA . ILE A 1 200 ? 1.848 5.473 -13.305 1 98.69 200 ILE A CA 1
ATOM 1600 C C . ILE A 1 200 ? 2.279 4.102 -13.82 1 98.69 200 ILE A C 1
ATOM 1602 O O . ILE A 1 200 ? 1.944 3.076 -13.227 1 98.69 200 ILE A O 1
ATOM 1606 N N . SER A 1 201 ? 2.979 4.062 -14.953 1 98.5 201 SER A N 1
ATOM 1607 C CA . SER A 1 201 ? 3.512 2.834 -15.539 1 98.5 201 SER A CA 1
ATOM 1608 C C . SER A 1 201 ? 4.879 3.072 -16.172 1 98.5 201 SER A C 1
ATOM 1610 O O . SER A 1 201 ? 5.191 4.191 -16.578 1 98.5 201 SER A O 1
ATOM 1612 N N . SER A 1 202 ? 5.668 2.098 -16.203 1 98.5 202 SER A N 1
ATOM 1613 C CA . SER A 1 202 ? 7.008 2.16 -16.781 1 98.5 202 SER A CA 1
ATOM 1614 C C . SER A 1 202 ? 7.457 0.792 -17.281 1 98.5 202 SER A C 1
ATOM 1616 O O . SER A 1 202 ? 7.117 -0.234 -16.688 1 98.5 202 SER A O 1
ATOM 1618 N N . GLU A 1 203 ? 8.25 0.8 -18.312 1 98.19 203 GLU A N 1
ATOM 1619 C CA . GLU A 1 203 ? 8.742 -0.453 -18.875 1 98.19 203 GLU A CA 1
ATOM 1620 C C . GLU A 1 203 ? 10.258 -0.575 -18.703 1 98.19 203 GLU A C 1
ATOM 1622 O O . GLU A 1 203 ? 10.961 0.433 -18.609 1 98.19 203 GLU A O 1
ATOM 1627 N N . LEU A 1 204 ? 10.742 -1.81 -18.656 1 98 204 LEU A N 1
ATOM 1628 C CA . LEU A 1 204 ? 12.164 -2.109 -18.531 1 98 204 LEU A CA 1
ATOM 1629 C C . LEU A 1 204 ? 12.555 -3.275 -19.438 1 98 204 LEU A C 1
ATOM 1631 O O . LEU A 1 204 ? 11.922 -4.332 -19.406 1 98 204 LEU A O 1
ATOM 1635 N N . ASP A 1 205 ? 13.547 -3.068 -20.266 1 96.81 205 ASP A N 1
ATOM 1636 C CA . ASP A 1 205 ? 14.148 -4.137 -21.047 1 96.81 205 ASP A CA 1
ATOM 1637 C C . ASP A 1 205 ? 15.352 -4.73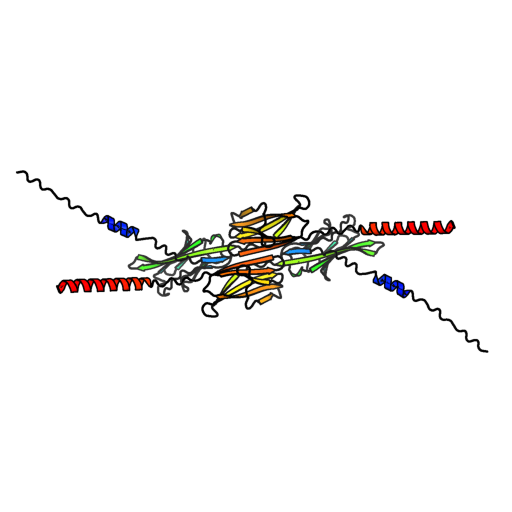8 -20.344 1 96.81 205 ASP A C 1
ATOM 1639 O O . ASP A 1 205 ? 16.156 -4.008 -19.75 1 96.81 205 ASP A O 1
ATOM 1643 N N . PHE A 1 206 ? 15.406 -6.086 -20.406 1 96.12 206 PHE A N 1
ATOM 1644 C CA . PHE A 1 206 ? 16.594 -6.684 -19.797 1 96.12 206 PHE A CA 1
ATOM 1645 C C . PHE A 1 206 ? 17 -7.945 -20.547 1 96.12 206 PHE A C 1
ATOM 1647 O O . PHE A 1 206 ? 16.188 -8.531 -21.281 1 96.12 206 PHE A O 1
ATOM 1654 N N . ASN A 1 207 ? 18.266 -8.328 -20.375 1 95.25 207 ASN A N 1
ATOM 1655 C CA . ASN A 1 207 ? 18.812 -9.516 -21.016 1 95.25 207 ASN A CA 1
ATOM 1656 C C . ASN A 1 207 ? 18.5 -10.773 -20.219 1 95.25 207 ASN A C 1
ATOM 1658 O O . ASN A 1 207 ? 18.844 -10.875 -19.047 1 95.25 207 ASN A O 1
ATOM 1662 N N . MET A 1 208 ? 17.938 -11.742 -20.859 1 94.75 208 MET A N 1
ATOM 1663 C CA . MET A 1 208 ? 17.469 -12.961 -20.203 1 94.75 208 MET A CA 1
ATOM 1664 C C . MET A 1 208 ? 18.625 -13.906 -19.922 1 94.75 208 MET A C 1
ATOM 1666 O O . MET A 1 208 ? 18.469 -14.914 -19.234 1 94.75 208 MET A O 1
ATOM 1670 N N . THR A 1 209 ? 19.797 -13.695 -20.438 1 92.88 209 THR A N 1
ATOM 1671 C CA . THR A 1 209 ? 20.953 -14.594 -20.328 1 92.88 209 THR A CA 1
ATOM 1672 C C . THR A 1 209 ? 21.609 -14.469 -18.969 1 92.88 209 THR A C 1
ATOM 1674 O O . THR A 1 209 ? 22.547 -15.211 -18.656 1 92.88 209 THR A O 1
ATOM 1677 N N . ASN A 1 210 ? 21.188 -13.523 -18.203 1 93.06 210 ASN A N 1
ATOM 1678 C CA . ASN A 1 210 ? 21.719 -13.352 -16.844 1 93.06 210 ASN A CA 1
ATOM 1679 C C . ASN A 1 210 ? 20.609 -13.391 -15.805 1 93.06 210 ASN A C 1
ATOM 1681 O O . ASN A 1 210 ? 19.438 -13.203 -16.125 1 93.06 210 ASN A O 1
ATOM 1685 N N . ASN A 1 211 ? 21.062 -13.688 -14.57 1 95.25 211 ASN A N 1
ATOM 1686 C CA . ASN A 1 211 ? 20.125 -13.547 -13.469 1 95.25 211 ASN A CA 1
ATOM 1687 C C . ASN A 1 211 ? 19.891 -12.078 -13.125 1 95.25 211 ASN A C 1
ATOM 1689 O O . ASN A 1 211 ? 20.812 -11.258 -13.203 1 95.25 211 ASN A O 1
ATOM 1693 N N . HIS A 1 212 ? 18.672 -11.781 -12.773 1 96.5 212 HIS A N 1
ATOM 1694 C CA . HIS A 1 212 ? 18.344 -10.406 -12.406 1 96.5 212 HIS A CA 1
ATOM 1695 C C . HIS A 1 212 ? 17.438 -10.352 -11.188 1 96.5 212 HIS A C 1
ATOM 1697 O O . HIS A 1 212 ? 16.656 -11.281 -10.953 1 96.5 212 HIS A O 1
ATOM 1703 N N . SER A 1 213 ? 17.578 -9.297 -10.406 1 97.25 213 SER A N 1
ATOM 1704 C CA . SER A 1 213 ? 16.641 -8.914 -9.344 1 97.25 213 SER A CA 1
ATOM 1705 C C . SER A 1 213 ? 16.328 -7.426 -9.398 1 97.25 213 SER A C 1
ATOM 1707 O O . SER A 1 213 ? 17.125 -6.602 -8.945 1 97.25 213 SER A O 1
ATOM 1709 N N . PHE A 1 214 ? 15.156 -7.109 -9.938 1 98.06 214 PHE A N 1
ATOM 1710 C CA . PHE A 1 214 ? 14.781 -5.715 -10.133 1 98.06 214 PHE A CA 1
ATOM 1711 C C . PHE A 1 214 ? 13.836 -5.246 -9.031 1 98.06 214 PHE A C 1
ATOM 1713 O O . PHE A 1 214 ? 13.039 -6.031 -8.516 1 98.06 214 PHE A O 1
ATOM 1720 N N . LEU A 1 215 ? 13.922 -4.02 -8.703 1 98.25 215 LEU A N 1
ATOM 1721 C CA . LEU A 1 215 ? 12.984 -3.348 -7.809 1 98.25 215 LEU A CA 1
ATOM 1722 C C . LEU A 1 215 ? 12.234 -2.238 -8.539 1 98.25 215 LEU A C 1
ATOM 1724 O O . LEU A 1 215 ? 12.852 -1.296 -9.039 1 98.25 215 LEU A O 1
ATOM 1728 N N . CYS A 1 216 ? 10.945 -2.428 -8.664 1 98.69 216 CYS A N 1
ATOM 1729 C CA . CYS A 1 216 ? 10.094 -1.324 -9.086 1 98.69 216 CYS A CA 1
ATOM 1730 C C . CYS A 1 216 ? 9.664 -0.473 -7.902 1 98.69 216 CYS A C 1
ATOM 1732 O O . CYS A 1 216 ? 8.891 -0.924 -7.055 1 98.69 216 CYS A O 1
ATOM 1734 N N . LEU A 1 217 ? 10.094 0.734 -7.891 1 98.44 217 LEU A N 1
ATOM 1735 C CA . LEU A 1 217 ? 9.898 1.602 -6.734 1 98.44 217 LEU A CA 1
ATOM 1736 C C . LEU A 1 217 ? 9.055 2.816 -7.105 1 98.44 217 LEU A C 1
ATOM 1738 O O . LEU A 1 217 ? 9.383 3.545 -8.047 1 98.44 217 LEU A O 1
ATOM 1742 N N . VAL A 1 218 ? 7.965 2.979 -6.363 1 98.81 218 VAL A N 1
ATOM 1743 C CA . VAL A 1 218 ? 7.094 4.133 -6.57 1 98.81 218 VAL A CA 1
ATOM 1744 C C . VAL A 1 218 ? 7.07 4.996 -5.316 1 98.81 218 VAL A C 1
ATOM 1746 O O . VAL A 1 218 ? 6.66 4.539 -4.246 1 98.81 218 VAL A O 1
ATOM 1749 N N . LYS A 1 219 ? 7.461 6.211 -5.457 1 98.5 219 LYS A N 1
ATOM 1750 C CA . LYS A 1 219 ? 7.477 7.172 -4.355 1 98.5 219 LYS A CA 1
ATOM 1751 C C . LYS A 1 219 ? 6.43 8.266 -4.566 1 98.5 219 LYS A C 1
ATOM 1753 O O . LYS A 1 219 ? 6.273 8.773 -5.676 1 98.5 219 LYS A O 1
ATOM 1758 N N . TYR A 1 220 ? 5.711 8.586 -3.512 1 97.88 220 TYR A N 1
ATOM 1759 C CA . TYR A 1 220 ? 4.766 9.695 -3.518 1 97.88 220 TYR A CA 1
ATOM 1760 C C . TYR A 1 220 ? 4.715 10.375 -2.154 1 97.88 220 TYR A C 1
ATOM 1762 O O . TYR A 1 220 ? 4.148 9.836 -1.203 1 97.88 220 TYR A O 1
ATOM 1770 N N . GLY A 1 221 ? 5.258 11.578 -2.131 1 95.44 221 GLY A N 1
ATOM 1771 C CA . GLY A 1 221 ? 5.5 12.203 -0.839 1 95.44 221 GLY A CA 1
ATOM 1772 C C . GLY A 1 221 ? 6.539 11.477 -0.008 1 95.44 221 GLY A C 1
ATOM 1773 O O . GLY A 1 221 ? 7.656 11.242 -0.47 1 95.44 221 GLY A O 1
ATOM 1774 N N . ASN A 1 222 ? 6.148 11.133 1.157 1 96.56 222 ASN A N 1
ATOM 1775 C CA . ASN A 1 222 ? 7.066 10.43 2.047 1 96.56 222 ASN A CA 1
ATOM 1776 C C . ASN A 1 222 ? 6.73 8.945 2.143 1 96.56 222 ASN A C 1
ATOM 1778 O O . ASN A 1 222 ? 7.129 8.273 3.096 1 96.56 222 ASN A O 1
ATOM 1782 N N . LEU A 1 223 ? 6.016 8.469 1.19 1 98.19 223 LEU A N 1
ATOM 1783 C CA . LEU A 1 223 ? 5.598 7.074 1.167 1 98.19 223 LEU A CA 1
ATOM 1784 C C . LEU A 1 223 ? 6.207 6.348 -0.027 1 98.19 223 LEU A C 1
ATOM 1786 O O . LEU A 1 223 ? 6.469 6.957 -1.065 1 98.19 223 LEU A O 1
ATOM 1790 N N . ILE A 1 224 ? 6.41 5.051 0.166 1 98.38 224 ILE A N 1
ATOM 1791 C CA . ILE A 1 224 ? 7.004 4.242 -0.892 1 98.38 224 ILE A CA 1
ATOM 1792 C C . ILE A 1 224 ? 6.289 2.895 -0.973 1 98.38 224 ILE A C 1
ATOM 1794 O O . ILE A 1 224 ? 6.047 2.25 0.051 1 98.38 224 ILE A O 1
ATOM 1798 N N . VAL A 1 225 ? 5.918 2.494 -2.158 1 98.75 225 VAL A N 1
ATOM 1799 C CA . VAL A 1 225 ? 5.473 1.135 -2.439 1 98.75 225 VAL A CA 1
ATOM 1800 C C . VAL A 1 225 ? 6.355 0.515 -3.521 1 98.75 225 VAL A C 1
ATOM 1802 O O . VAL A 1 225 ? 6.824 1.213 -4.426 1 98.75 225 VAL A O 1
ATOM 1805 N N . SER A 1 226 ? 6.609 -0.771 -3.396 1 98.62 226 SER A N 1
ATOM 1806 C CA . SER A 1 226 ? 7.512 -1.364 -4.375 1 98.62 226 SER A CA 1
ATOM 1807 C C . SER A 1 226 ? 7.258 -2.859 -4.527 1 98.62 226 SER A C 1
ATOM 1809 O O . SER A 1 226 ? 6.535 -3.457 -3.727 1 98.62 226 SER A O 1
ATOM 1811 N N . GLN A 1 227 ? 7.801 -3.416 -5.586 1 98.19 227 GLN A N 1
ATOM 1812 C CA . GLN A 1 227 ? 7.738 -4.844 -5.883 1 98.19 227 GLN A CA 1
ATOM 1813 C C . GLN A 1 227 ? 9.062 -5.344 -6.453 1 98.19 227 GLN A C 1
ATOM 1815 O O . GLN A 1 227 ? 9.656 -4.695 -7.316 1 98.19 227 GLN A O 1
ATOM 1820 N N . ILE A 1 228 ? 9.492 -6.496 -6.008 1 97.75 228 ILE A N 1
ATOM 1821 C CA . ILE A 1 228 ? 10.711 -7.125 -6.492 1 97.75 228 ILE A CA 1
ATOM 1822 C C . ILE A 1 228 ? 10.383 -8.117 -7.605 1 97.75 228 ILE A C 1
ATOM 1824 O O . ILE A 1 228 ? 9.438 -8.891 -7.488 1 97.75 228 ILE A O 1
ATOM 1828 N N . PHE A 1 229 ? 11.078 -8.102 -8.672 1 97.25 229 PHE A N 1
ATOM 1829 C CA . PHE A 1 229 ? 10.984 -9.055 -9.773 1 97.25 229 PHE A CA 1
ATOM 1830 C C . PHE A 1 229 ? 12.297 -9.82 -9.938 1 97.25 229 PHE A C 1
ATOM 1832 O O . PHE A 1 229 ? 13.344 -9.219 -10.211 1 97.25 229 PHE A O 1
ATOM 1839 N N . ASN A 1 230 ? 12.234 -11.102 -9.867 1 95.56 230 ASN A N 1
ATOM 1840 C CA . ASN A 1 230 ? 13.414 -11.953 -10.031 1 95.56 230 ASN A CA 1
ATOM 1841 C C . ASN A 1 230 ? 13.375 -12.711 -11.352 1 95.56 230 ASN A C 1
ATOM 1843 O O . ASN A 1 230 ? 12.328 -13.25 -11.734 1 95.56 230 ASN A O 1
ATOM 1847 N N . TRP A 1 231 ? 14.469 -12.742 -12.008 1 94.69 231 TRP A N 1
ATOM 1848 C CA . TRP A 1 231 ? 14.656 -13.523 -13.219 1 94.69 231 TRP A CA 1
ATOM 1849 C C . TRP A 1 231 ? 15.844 -14.469 -13.078 1 94.69 231 TRP A C 1
ATOM 1851 O O . TRP A 1 231 ? 16.953 -14.039 -12.75 1 94.69 231 TRP A O 1
ATOM 1861 N N . GLN A 1 232 ? 15.547 -15.719 -13.289 1 92.5 232 GLN A N 1
ATOM 1862 C CA . GLN A 1 232 ? 16.594 -16.734 -13.289 1 92.5 232 GLN A CA 1
ATOM 1863 C C . GLN A 1 232 ? 16.859 -17.25 -14.695 1 92.5 232 GLN A C 1
ATOM 1865 O O . GLN A 1 232 ? 15.938 -17.672 -15.391 1 92.5 232 GLN A O 1
ATOM 1870 N N . LYS A 1 233 ? 18.062 -17.25 -15.086 1 86.38 233 LYS A N 1
ATOM 1871 C CA . LYS A 1 233 ? 18.438 -17.688 -16.422 1 86.38 233 LYS A CA 1
ATOM 1872 C C . LYS A 1 233 ? 18.078 -19.156 -16.641 1 86.38 233 LYS A C 1
ATOM 1874 O O . LYS A 1 233 ? 18.234 -19.984 -15.742 1 86.38 233 LYS A O 1
ATOM 1879 N N . SER A 1 234 ? 17.328 -19.438 -17.625 1 74.25 234 SER A N 1
ATOM 1880 C CA . SER A 1 234 ? 16.953 -20.812 -17.953 1 74.25 234 SER A CA 1
ATOM 1881 C C . SER A 1 234 ? 18.203 -21.656 -18.234 1 74.25 234 SER A C 1
ATOM 1883 O O . SER A 1 234 ? 19.062 -21.266 -19.016 1 74.25 234 SER A O 1
ATOM 1885 N N . GLU A 1 235 ? 18.797 -22.344 -17.328 1 61.78 235 GLU A N 1
ATOM 1886 C CA . GLU A 1 235 ? 19.844 -23.281 -17.734 1 61.78 235 GLU A CA 1
ATOM 1887 C C . GLU A 1 235 ? 19.359 -24.203 -18.844 1 61.78 235 GLU A C 1
ATOM 1889 O O . GLU A 1 235 ? 18.281 -24.797 -18.734 1 61.78 235 GLU A O 1
ATOM 1894 N N . LEU A 1 236 ? 19.453 -23.844 -20.031 1 52.62 236 LEU A N 1
ATOM 1895 C CA . LEU A 1 236 ? 19.25 -24.891 -21.016 1 52.62 236 LEU A CA 1
ATOM 1896 C C . LEU A 1 236 ? 19.688 -26.25 -20.469 1 52.62 236 LEU A C 1
ATOM 1898 O O . LEU A 1 236 ? 20.812 -26.406 -19.984 1 52.62 236 LEU A O 1
ATOM 1902 N N . GLN A 1 237 ? 18.828 -26.953 -19.844 1 50.5 237 GLN A N 1
ATOM 1903 C CA . GLN A 1 237 ? 19.234 -28.344 -19.625 1 50.5 237 GLN A CA 1
ATOM 1904 C C . GLN A 1 237 ? 20.141 -28.828 -20.75 1 50.5 237 GLN A C 1
ATOM 1906 O O . GLN A 1 237 ? 19.828 -28.672 -21.922 1 50.5 237 GLN A O 1
ATOM 1911 N N . PRO A 1 238 ? 21.359 -28.922 -20.5 1 47.78 238 PRO A N 1
ATOM 1912 C CA . PRO A 1 238 ? 22.141 -29.562 -21.562 1 47.78 238 PRO A CA 1
ATOM 1913 C C . PRO A 1 238 ? 21.391 -30.703 -22.234 1 47.78 238 PRO A C 1
ATOM 1915 O O . PRO A 1 238 ? 20.703 -31.469 -21.562 1 47.78 238 PRO A O 1
ATOM 1918 N N . SER A 1 239 ? 20.859 -30.438 -23.312 1 46.72 239 SER A N 1
ATOM 1919 C CA . SER A 1 239 ? 20.453 -31.641 -24.047 1 46.72 239 SER A CA 1
ATOM 1920 C C . SER A 1 239 ? 21.359 -32.812 -23.719 1 46.72 239 SER A C 1
ATOM 1922 O O . SER A 1 239 ? 22.578 -32.688 -23.656 1 46.72 239 SER A O 1
ATOM 1924 N N . ASN A 1 240 ? 20.953 -33.594 -22.797 1 48.22 240 ASN A N 1
ATOM 1925 C CA . ASN A 1 240 ? 21.672 -34.812 -22.531 1 48.22 240 ASN A CA 1
ATOM 1926 C C . ASN A 1 240 ? 22.359 -35.375 -23.781 1 48.22 240 ASN A C 1
ATOM 1928 O O . ASN A 1 240 ? 21.781 -36.188 -24.5 1 48.22 240 ASN A O 1
ATOM 1932 N N . ASN A 1 241 ? 23.078 -34.531 -24.422 1 50.75 241 ASN A N 1
ATOM 1933 C CA . ASN A 1 241 ? 23.984 -35.094 -25.406 1 50.75 241 ASN A CA 1
ATOM 1934 C C . ASN A 1 241 ? 24.781 -36.25 -24.844 1 50.75 241 ASN A C 1
ATOM 1936 O O . ASN A 1 241 ? 25.672 -36.781 -25.5 1 50.75 241 ASN A O 1
ATOM 1940 N N . GLN A 1 242 ? 24.547 -36.438 -23.578 1 53.88 242 GLN A N 1
ATOM 1941 C CA . GLN A 1 242 ? 25.234 -37.562 -22.969 1 53.88 242 GLN A CA 1
ATOM 1942 C C . GLN A 1 242 ? 24.734 -38.875 -23.547 1 53.88 242 GLN A C 1
ATOM 1944 O O . GLN A 1 242 ? 25.453 -39.875 -23.5 1 53.88 242 GLN A O 1
ATOM 1949 N N . PHE A 1 243 ? 23.469 -38.719 -24.031 1 54.75 243 PHE A N 1
ATOM 1950 C CA . PHE A 1 243 ? 22.953 -39.906 -24.703 1 54.75 243 PHE A CA 1
ATOM 1951 C C . PHE A 1 243 ? 23.781 -40.219 -25.938 1 54.75 243 PHE A C 1
ATOM 1953 O O . PHE A 1 243 ? 24.094 -41.375 -26.203 1 54.75 243 PHE A O 1
ATOM 1960 N N . TRP A 1 244 ? 24.188 -39.156 -26.594 1 60.97 244 TRP A N 1
ATOM 1961 C CA . TRP A 1 244 ? 25 -39.406 -27.781 1 60.97 244 TRP A CA 1
ATOM 1962 C C . TRP A 1 244 ? 26.406 -39.844 -27.375 1 60.97 244 TRP A C 1
ATOM 1964 O O . TRP A 1 244 ? 27.016 -40.688 -28.047 1 60.97 244 TRP A O 1
ATOM 1974 N N . VAL A 1 245 ? 26.875 -39.438 -26.25 1 60.78 245 VAL A N 1
ATOM 1975 C CA . VAL A 1 245 ? 28.203 -39.844 -25.797 1 60.78 245 VAL A CA 1
ATOM 1976 C C . VAL A 1 245 ? 28.156 -41.281 -25.312 1 60.78 245 VAL A C 1
ATOM 1978 O O . VAL A 1 245 ? 29.078 -42.062 -25.562 1 60.78 245 VAL A O 1
ATOM 1981 N N . ILE A 1 246 ? 27.047 -41.75 -24.766 1 61.94 246 ILE A N 1
ATOM 1982 C CA . ILE A 1 246 ? 26.891 -43.125 -24.312 1 61.94 246 ILE A CA 1
ATOM 1983 C C . ILE A 1 246 ? 26.734 -44.062 -25.531 1 61.94 246 ILE A C 1
ATOM 1985 O O . ILE A 1 246 ? 27.344 -45.125 -25.578 1 61.94 246 ILE A O 1
ATOM 1989 N N . ILE A 1 247 ? 26.031 -43.562 -26.578 1 69.12 247 ILE A N 1
ATOM 1990 C CA . ILE A 1 247 ? 25.891 -44.375 -27.781 1 69.12 247 ILE A CA 1
ATOM 1991 C C . ILE A 1 247 ? 27.234 -44.5 -28.484 1 69.12 247 ILE A C 1
ATOM 1993 O O . ILE A 1 247 ? 27.625 -45.594 -28.906 1 69.12 247 ILE A O 1
ATOM 1997 N N . LEU A 1 248 ? 28.031 -43.406 -28.531 1 72.31 248 LEU A N 1
ATOM 1998 C CA . LEU A 1 248 ? 29.312 -43.469 -29.203 1 72.31 248 LEU A CA 1
ATOM 1999 C C . LEU A 1 248 ? 30.312 -44.312 -28.422 1 72.31 248 LEU A C 1
ATOM 2001 O O . LEU A 1 248 ? 31.062 -45.094 -29.016 1 72.31 248 LEU A O 1
ATOM 2005 N N . SER A 1 249 ? 30.203 -44.375 -27.156 1 72.56 249 SER A N 1
ATOM 2006 C CA . SER A 1 249 ? 31.062 -45.219 -26.344 1 72.56 249 SER A CA 1
ATOM 2007 C C . SER A 1 249 ? 30.656 -46.688 -26.422 1 72.56 249 SER A C 1
ATOM 2009 O O . SER A 1 249 ? 31.5 -47.562 -26.484 1 72.56 249 SER A O 1
ATOM 2011 N N . SER A 1 250 ? 29.344 -46.938 -26.609 1 76.25 250 SER A N 1
ATOM 2012 C CA . SER A 1 250 ? 28.859 -48.312 -26.734 1 76.25 250 SER A CA 1
ATOM 2013 C C . SER A 1 250 ? 29.188 -48.875 -28.109 1 76.25 250 SER A C 1
ATOM 2015 O O . SER A 1 250 ? 29.594 -50.031 -28.219 1 76.25 250 SER A O 1
ATOM 2017 N N . VAL A 1 251 ? 29.172 -48.062 -29.141 1 79.81 251 VAL A N 1
ATOM 2018 C CA . VAL A 1 251 ? 29.516 -48.5 -30.484 1 79.81 251 VAL A CA 1
ATOM 2019 C C . VAL A 1 251 ? 31 -48.781 -30.594 1 79.81 251 VAL A C 1
ATOM 2021 O O . VAL A 1 251 ? 31.422 -49.781 -31.188 1 79.81 251 VAL A O 1
ATOM 2024 N N . SER A 1 252 ? 31.812 -47.938 -29.891 1 79.62 252 SER A N 1
ATOM 2025 C CA . SER A 1 252 ? 33.25 -48.156 -29.859 1 79.62 252 SER A CA 1
ATOM 2026 C C . SER A 1 252 ? 33.594 -49.469 -29.156 1 79.62 252 SER A C 1
ATOM 2028 O O . SER A 1 252 ? 34.469 -50.219 -29.609 1 79.62 252 SER A O 1
ATOM 2030 N N . GLY A 1 253 ? 32.781 -49.781 -28.188 1 78.81 253 GLY A N 1
ATOM 2031 C CA . GLY A 1 253 ? 32.969 -51.062 -27.484 1 78.81 253 GLY A CA 1
ATOM 2032 C C . GLY A 1 253 ? 32.594 -52.281 -28.344 1 78.81 253 GLY A C 1
ATOM 2033 O O . GLY A 1 253 ? 33.344 -53.25 -28.344 1 78.81 253 GLY A O 1
ATOM 2034 N N . ILE A 1 254 ? 31.594 -52.188 -29.109 1 82.69 254 ILE A N 1
ATOM 2035 C CA . ILE A 1 254 ? 31.156 -53.25 -29.984 1 82.69 254 ILE A CA 1
ATOM 2036 C C . ILE A 1 254 ? 32.156 -53.469 -31.109 1 82.69 254 ILE A C 1
ATOM 2038 O O . ILE A 1 254 ? 32.5 -54.594 -31.453 1 82.69 254 ILE A O 1
ATOM 2042 N N . VAL A 1 255 ? 32.75 -52.375 -31.594 1 81.81 255 VAL A N 1
ATOM 2043 C CA . VAL A 1 255 ? 33.719 -52.438 -32.656 1 81.81 255 VAL A CA 1
ATOM 2044 C C . VAL A 1 255 ? 35 -53.125 -32.156 1 81.81 255 VAL A C 1
ATOM 2046 O O . VAL A 1 255 ? 35.562 -53.969 -32.844 1 81.81 255 VAL A O 1
ATOM 2049 N N . VAL A 1 256 ? 35.375 -52.812 -30.953 1 82.69 256 VAL A N 1
ATOM 2050 C CA . VAL A 1 256 ? 36.594 -53.406 -30.359 1 82.69 256 VAL A CA 1
ATOM 2051 C C . VAL A 1 256 ? 36.344 -54.875 -30.078 1 82.69 256 VAL A C 1
ATOM 2053 O O . VAL A 1 256 ? 37.219 -55.719 -30.359 1 82.69 256 VAL A O 1
ATOM 2056 N N . LEU A 1 257 ? 35.156 -55.25 -29.641 1 82.69 257 LEU A N 1
ATOM 2057 C CA . LEU A 1 257 ? 34.844 -56.625 -29.328 1 82.69 257 LEU A CA 1
ATOM 2058 C C . LEU A 1 257 ? 34.781 -57.469 -30.594 1 82.69 257 LEU A C 1
ATOM 2060 O O . LEU A 1 257 ? 35.281 -58.625 -30.609 1 82.69 257 LEU A O 1
ATOM 2064 N N . THR A 1 258 ? 34.25 -56.938 -31.641 1 83.88 258 THR A N 1
ATOM 2065 C CA . THR A 1 258 ? 34.188 -57.625 -32.906 1 83.88 258 THR A CA 1
ATOM 2066 C C . THR A 1 258 ? 35.562 -57.812 -33.5 1 83.88 258 THR A C 1
ATOM 2068 O O . THR A 1 258 ? 35.906 -58.875 -34.031 1 83.88 258 THR A O 1
ATOM 2071 N N . ALA A 1 259 ? 36.438 -56.781 -33.344 1 83.44 259 ALA A N 1
ATOM 2072 C CA . ALA A 1 259 ? 37.781 -56.844 -33.844 1 83.44 259 ALA A CA 1
ATOM 2073 C C . ALA A 1 259 ? 38.594 -57.906 -33.062 1 83.44 259 ALA A C 1
ATOM 2075 O O . ALA A 1 259 ? 39.375 -58.656 -33.656 1 83.44 259 ALA A O 1
ATOM 2076 N N . LEU A 1 260 ? 38.344 -58.031 -31.844 1 83.25 260 LEU A N 1
ATOM 2077 C CA . LEU A 1 260 ? 39.031 -59 -31.016 1 83.25 260 LEU A CA 1
ATOM 2078 C C . LEU A 1 260 ? 38.594 -60.406 -31.359 1 83.25 260 LEU A C 1
ATOM 2080 O O . LEU A 1 260 ? 39.438 -61.312 -31.438 1 83.25 260 LEU A O 1
ATOM 2084 N N . THR A 1 261 ? 37.344 -60.688 -31.609 1 83.5 261 THR A N 1
ATOM 2085 C CA . THR A 1 261 ? 36.844 -62 -31.984 1 83.5 261 THR A CA 1
ATOM 2086 C C . THR A 1 261 ? 37.344 -62.406 -33.344 1 83.5 261 THR A C 1
ATOM 2088 O O . THR A 1 261 ? 37.719 -63.562 -33.562 1 83.5 261 THR A O 1
ATOM 2091 N N . LEU A 1 262 ? 37.469 -61.5 -34.25 1 82.12 262 LEU A N 1
ATOM 2092 C CA . LEU A 1 262 ? 37.969 -61.781 -35.594 1 82.12 262 LEU A CA 1
ATOM 2093 C C . LEU A 1 262 ? 39.469 -62.125 -35.562 1 82.12 262 LEU A C 1
ATOM 2095 O O . LEU A 1 262 ? 39.906 -63.031 -36.281 1 82.12 262 LEU A O 1
ATOM 2099 N N . SER A 1 263 ? 40.156 -61.5 -34.688 1 81.06 263 SER A N 1
ATOM 2100 C CA . SER A 1 263 ? 41.562 -61.781 -34.531 1 81.06 263 SER A CA 1
ATOM 2101 C C . SER A 1 263 ? 41.781 -63.156 -33.938 1 81.06 263 SER A C 1
ATOM 2103 O O . SER A 1 263 ? 42.719 -63.875 -34.312 1 81.06 263 SER A O 1
ATOM 2105 N N . CYS A 1 264 ? 40.875 -63.688 -33.156 1 76.25 264 CYS A N 1
ATOM 2106 C CA . CYS A 1 264 ? 41 -65 -32.531 1 76.25 264 CYS A CA 1
ATOM 2107 C C . CYS A 1 264 ? 40.656 -66.062 -33.531 1 76.25 264 CYS A C 1
ATOM 2109 O O . CYS A 1 264 ? 41.156 -67.188 -33.469 1 76.25 264 C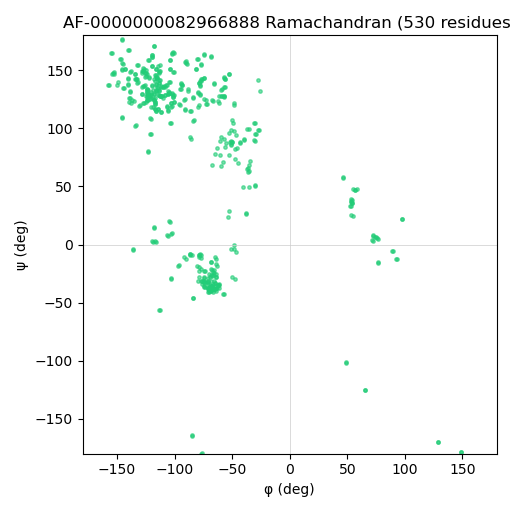YS A O 1
ATOM 2111 N N . LEU A 1 265 ? 39.781 -65.812 -34.469 1 73.5 265 LEU A N 1
ATOM 2112 C CA . LEU A 1 265 ? 39.375 -66.875 -35.438 1 73.5 265 LEU A CA 1
ATOM 2113 C C . LEU A 1 265 ? 40.406 -67 -36.531 1 73.5 265 LEU A C 1
ATOM 2115 O O . LEU A 1 265 ? 40.531 -68.062 -37.125 1 73.5 265 LEU A O 1
ATOM 2119 N N . VAL A 1 266 ? 41.188 -66 -36.656 1 74.12 266 VAL A N 1
ATOM 2120 C CA . VAL A 1 266 ? 42.156 -66.125 -37.75 1 74.12 266 VAL A CA 1
ATOM 2121 C C . VAL A 1 266 ? 43.438 -66.75 -37.219 1 74.12 266 VAL A C 1
ATOM 2123 O O . VAL A 1 266 ? 44.188 -67.375 -37.969 1 74.12 266 VAL A O 1
ATOM 2126 N N . HIS A 1 267 ? 43.594 -66.875 -35.969 1 61.44 267 HIS A N 1
ATOM 2127 C CA . HIS A 1 267 ? 44.75 -67.688 -35.531 1 61.44 267 HIS A CA 1
ATOM 2128 C C . HIS A 1 267 ? 44.281 -69 -34.938 1 61.44 267 HIS A C 1
ATOM 2130 O O . HIS A 1 267 ? 43.312 -69.062 -34.188 1 61.44 267 HIS A O 1
ATOM 2136 N N . MET B 1 1 ? 21.031 -101.688 8.336 1 29.38 1 MET B N 1
ATOM 2137 C CA . MET B 1 1 ? 21.859 -100.875 7.508 1 29.38 1 MET B CA 1
ATOM 2138 C C . MET B 1 1 ? 21.016 -99.75 6.871 1 29.38 1 MET B C 1
ATOM 2140 O O . MET B 1 1 ? 20.328 -100 5.875 1 29.38 1 MET B O 1
ATOM 2144 N N . ASP B 1 2 ? 20.328 -98.938 7.691 1 30.44 2 ASP B N 1
ATOM 2145 C CA . ASP B 1 2 ? 19.328 -97.875 7.566 1 30.44 2 ASP B CA 1
ATOM 2146 C C . ASP B 1 2 ? 19.875 -96.625 6.828 1 30.44 2 ASP B C 1
ATOM 2148 O O . ASP B 1 2 ? 20.859 -96.062 7.262 1 30.44 2 ASP B O 1
ATOM 2152 N N . HIS B 1 3 ? 19.969 -96.688 5.484 1 32.69 3 HIS B N 1
ATOM 2153 C CA . HIS B 1 3 ? 20.438 -95.688 4.484 1 32.69 3 HIS B CA 1
ATOM 2154 C C . HIS B 1 3 ? 19.75 -94.375 4.629 1 32.69 3 HIS B C 1
ATOM 2156 O O . HIS B 1 3 ? 18.531 -94.25 4.445 1 32.69 3 HIS B O 1
ATOM 2162 N N . THR B 1 4 ? 20.078 -93.5 5.594 1 36.62 4 THR B N 1
ATOM 2163 C CA . THR B 1 4 ? 19.562 -92.188 5.898 1 36.62 4 THR B CA 1
ATOM 2164 C C . THR B 1 4 ? 19.828 -91.188 4.75 1 36.62 4 THR B C 1
ATOM 2166 O O . THR B 1 4 ? 20.984 -91 4.379 1 36.62 4 THR B O 1
ATOM 2169 N N . ALA B 1 5 ? 18.906 -91.25 3.742 1 42.16 5 ALA B N 1
ATOM 2170 C CA . ALA B 1 5 ? 18.875 -90.375 2.551 1 42.16 5 ALA B CA 1
ATOM 2171 C C . ALA B 1 5 ? 19.047 -88.875 2.918 1 42.16 5 ALA B C 1
ATOM 2173 O O . ALA B 1 5 ? 18.266 -88.375 3.689 1 42.16 5 ALA B O 1
ATOM 2174 N N . LYS B 1 6 ? 20.312 -88.375 2.865 1 38.69 6 LYS B N 1
ATOM 2175 C CA . LYS B 1 6 ? 20.75 -87 3.092 1 38.69 6 LYS B CA 1
ATOM 2176 C C . LYS B 1 6 ? 20.094 -86.062 2.098 1 38.69 6 LYS B C 1
ATOM 2178 O O . LYS B 1 6 ? 20.328 -86.125 0.89 1 38.69 6 LYS B O 1
ATOM 2183 N N . TRP B 1 7 ? 18.75 -85.688 2.281 1 35.91 7 TRP B N 1
ATOM 2184 C CA . TRP B 1 7 ? 18.016 -84.812 1.435 1 35.91 7 TRP B CA 1
ATOM 2185 C C . TRP B 1 7 ? 18.734 -83.438 1.318 1 35.91 7 TRP B C 1
ATOM 2187 O O . TRP B 1 7 ? 19.031 -82.812 2.33 1 35.91 7 TRP B O 1
ATOM 2197 N N . ARG B 1 8 ? 19.719 -83.375 0.385 1 34.84 8 ARG B N 1
ATOM 2198 C CA . ARG B 1 8 ? 20.422 -82.125 0.05 1 34.84 8 ARG B CA 1
ATOM 2199 C C . ARG B 1 8 ? 19.438 -81 -0.264 1 34.84 8 ARG B C 1
ATOM 2201 O O . ARG B 1 8 ? 18.625 -81.125 -1.176 1 34.84 8 ARG B O 1
ATOM 2208 N N . THR B 1 9 ? 19.016 -80.25 0.707 1 38.22 9 THR B N 1
ATOM 2209 C CA . THR B 1 9 ? 18.172 -79.062 0.571 1 38.22 9 THR B CA 1
ATOM 2210 C C . THR B 1 9 ? 18.766 -78.062 -0.446 1 38.22 9 THR B C 1
ATOM 2212 O O . THR B 1 9 ? 19.938 -77.688 -0.355 1 38.22 9 THR B O 1
ATOM 2215 N N . PRO B 1 10 ? 18.281 -78.125 -1.751 1 39.12 10 PRO B N 1
ATOM 2216 C CA . PRO B 1 10 ? 18.781 -77.188 -2.734 1 39.12 10 PRO B CA 1
ATOM 2217 C C . PRO B 1 10 ? 18.75 -75.75 -2.23 1 39.12 10 PRO B C 1
ATOM 2219 O O . PRO B 1 10 ? 17.812 -75.375 -1.517 1 39.12 10 PRO B O 1
ATOM 2222 N N . LEU B 1 11 ? 19.891 -75.188 -1.873 1 36.22 11 LEU B N 1
ATOM 2223 C CA . LEU B 1 11 ? 20.078 -73.75 -1.559 1 36.22 11 LEU B CA 1
ATOM 2224 C C . LEU B 1 11 ? 19.438 -72.875 -2.615 1 36.22 11 LEU B C 1
ATOM 2226 O O . LEU B 1 11 ? 19.812 -72.938 -3.789 1 36.22 11 LEU B O 1
ATOM 2230 N N . LEU B 1 12 ? 18.047 -72.812 -2.582 1 35.94 12 LEU B N 1
ATOM 2231 C CA . LEU B 1 12 ? 17.406 -71.812 -3.418 1 35.94 12 LEU B CA 1
ATOM 2232 C C . LEU B 1 12 ? 18.141 -70.438 -3.342 1 35.94 12 LEU B C 1
ATOM 2234 O O . LEU B 1 12 ? 18.328 -69.938 -2.254 1 35.94 12 LEU B O 1
ATOM 2238 N N . LYS B 1 13 ? 19.141 -70.312 -4.23 1 41.56 13 LYS B N 1
ATOM 2239 C CA . LYS B 1 13 ? 19.75 -69.062 -4.535 1 41.56 13 LYS B CA 1
ATOM 2240 C C . LYS B 1 13 ? 18.703 -67.938 -4.605 1 41.56 13 LYS B C 1
ATOM 2242 O O . LYS B 1 13 ? 17.734 -68.062 -5.359 1 41.56 13 LYS B O 1
ATOM 2247 N N . HIS B 1 14 ? 18.484 -67.312 -3.443 1 40.5 14 HIS B N 1
ATOM 2248 C CA . HIS B 1 14 ? 17.578 -66.188 -3.209 1 40.5 14 HIS B CA 1
ATOM 2249 C C . HIS B 1 14 ? 17.75 -65.062 -4.27 1 40.5 14 HIS B C 1
ATOM 2251 O O . HIS B 1 14 ? 18.812 -64.5 -4.375 1 40.5 14 HIS B O 1
ATOM 2257 N N . PRO B 1 15 ? 17.047 -65.312 -5.469 1 44.41 15 PRO B N 1
ATOM 2258 C CA . PRO B 1 15 ? 17 -64.188 -6.457 1 44.41 15 PRO B CA 1
ATOM 2259 C C . PRO B 1 15 ? 16.609 -62.875 -5.844 1 44.41 15 PRO B C 1
ATOM 2261 O O . PRO B 1 15 ? 16.359 -61.906 -6.57 1 44.41 15 PRO B O 1
ATOM 2264 N N . TYR B 1 16 ? 16.344 -62.906 -4.484 1 44.5 16 TYR B N 1
ATOM 2265 C CA . TYR B 1 16 ? 15.75 -61.656 -4 1 44.5 16 TYR B CA 1
ATOM 2266 C C . TYR B 1 16 ? 16.734 -60.5 -4.105 1 44.5 16 TYR B C 1
ATOM 2268 O O . TYR B 1 16 ? 16.359 -59.344 -3.945 1 44.5 16 TYR B O 1
ATOM 2276 N N . LEU B 1 17 ? 18.078 -60.906 -4.152 1 44.22 17 LEU B N 1
ATOM 2277 C CA . LEU B 1 17 ? 18.969 -59.75 -4.09 1 44.22 17 LEU B CA 1
ATOM 2278 C C . LEU B 1 17 ? 18.828 -58.906 -5.34 1 44.22 17 LEU B C 1
ATOM 2280 O O . LEU B 1 17 ? 18.984 -57.688 -5.273 1 44.22 17 LEU B O 1
ATOM 2284 N N . ASN B 1 18 ? 18.562 -59.594 -6.496 1 43.97 18 ASN B N 1
ATOM 2285 C CA . ASN B 1 18 ? 18.594 -58.781 -7.695 1 43.97 18 ASN B CA 1
ATOM 2286 C C . ASN B 1 18 ? 17.391 -57.844 -7.77 1 43.97 18 ASN B C 1
ATOM 2288 O O . ASN B 1 18 ? 17.484 -56.75 -8.328 1 43.97 18 ASN B O 1
ATOM 2292 N N . LEU B 1 19 ? 16.312 -58.375 -7.219 1 44.81 19 LEU B N 1
ATOM 2293 C CA . LEU B 1 19 ? 15.133 -57.531 -7.359 1 44.81 19 LEU B CA 1
ATOM 2294 C C . LEU B 1 19 ? 15.211 -56.312 -6.422 1 44.81 19 LEU B C 1
ATOM 2296 O O . LEU B 1 19 ? 14.727 -55.25 -6.754 1 44.81 19 LEU B O 1
ATOM 2300 N N . PHE B 1 20 ? 15.883 -56.531 -5.188 1 41.97 20 PHE B N 1
ATOM 2301 C CA . PHE B 1 20 ? 15.977 -55.375 -4.309 1 41.97 20 PHE B CA 1
ATOM 2302 C C . PHE B 1 20 ? 16.844 -54.281 -4.934 1 41.97 20 PHE B C 1
ATOM 2304 O O . PHE B 1 20 ? 16.562 -53.094 -4.781 1 41.97 20 PHE B O 1
ATOM 2311 N N . GLN B 1 21 ? 17.969 -54.656 -5.648 1 41.84 21 GLN B N 1
ATOM 2312 C CA . GLN B 1 21 ? 18.766 -53.656 -6.324 1 41.84 21 GLN B CA 1
ATOM 2313 C C . GLN B 1 21 ? 17.953 -52.969 -7.414 1 41.84 21 GLN B C 1
ATOM 2315 O O . GLN B 1 21 ? 18.188 -51.781 -7.711 1 41.84 21 GLN B O 1
ATOM 2320 N N . LEU B 1 22 ? 17.094 -53.781 -8.094 1 39.91 22 LEU B N 1
ATOM 2321 C CA . LEU B 1 22 ? 16.297 -53.125 -9.117 1 39.91 22 LEU B CA 1
ATOM 2322 C C . LEU B 1 22 ? 15.312 -52.156 -8.484 1 39.91 22 LEU B C 1
ATOM 2324 O O . LEU B 1 22 ? 15.055 -51.094 -9.039 1 39.91 22 LEU B O 1
ATOM 2328 N N . LEU B 1 23 ? 14.719 -52.594 -7.293 1 39.09 23 LEU B N 1
ATOM 2329 C CA . LEU B 1 23 ? 13.781 -51.656 -6.68 1 39.09 23 LEU B CA 1
ATOM 2330 C C . LEU B 1 23 ? 14.508 -50.406 -6.207 1 39.09 23 LEU B C 1
ATOM 2332 O O . LEU B 1 23 ? 13.938 -49.312 -6.203 1 39.09 23 LEU B O 1
ATOM 2336 N N . MET B 1 24 ? 15.766 -50.625 -5.652 1 38.12 24 MET B N 1
ATOM 2337 C CA . MET B 1 24 ? 16.422 -49.406 -5.188 1 38.12 24 MET B CA 1
ATOM 2338 C C . MET B 1 24 ? 16.688 -48.438 -6.344 1 38.12 24 MET B C 1
ATOM 2340 O O . MET B 1 24 ? 16.906 -47.25 -6.133 1 38.12 24 MET B O 1
ATOM 2344 N N . LEU B 1 25 ? 17 -48.969 -7.512 1 34.44 25 LEU B N 1
ATOM 2345 C CA . LEU B 1 25 ? 17.188 -48.031 -8.617 1 34.44 25 LEU B CA 1
ATOM 2346 C C . LEU B 1 25 ? 15.875 -47.375 -8.992 1 34.44 25 LEU B C 1
ATOM 2348 O O . LEU B 1 25 ? 15.828 -46.562 -9.922 1 34.44 25 LEU B O 1
ATOM 2352 N N . ALA B 1 26 ? 14.75 -48.094 -8.727 1 37.09 26 ALA B N 1
ATOM 2353 C CA . ALA B 1 26 ? 13.594 -47.219 -8.992 1 37.09 26 ALA B CA 1
ATOM 2354 C C . ALA B 1 26 ? 13.703 -45.906 -8.227 1 37.09 26 ALA B C 1
ATOM 2356 O O . ALA B 1 26 ? 13.32 -45.844 -7.059 1 37.09 26 ALA B O 1
ATOM 2357 N N . ASN B 1 27 ? 14.953 -45.438 -7.82 1 33.44 27 ASN B N 1
ATOM 2358 C CA . ASN B 1 27 ? 15.227 -44.125 -7.293 1 33.44 27 ASN B CA 1
ATOM 2359 C C . ASN B 1 27 ? 14.234 -43.094 -7.832 1 33.44 27 ASN B C 1
ATOM 2361 O O . ASN B 1 27 ? 13.648 -43.281 -8.891 1 33.44 27 ASN B O 1
ATOM 2365 N N . LEU B 1 28 ? 13.836 -42.156 -6.926 1 33.47 28 LEU B N 1
ATOM 2366 C CA . LEU B 1 28 ? 13.141 -40.875 -6.797 1 33.47 28 LEU B CA 1
ATOM 2367 C C . LEU B 1 28 ? 13.523 -39.906 -7.926 1 33.47 28 LEU B C 1
ATOM 2369 O O . LEU B 1 28 ? 14.625 -39.375 -7.926 1 33.47 28 LEU B O 1
ATOM 2373 N N . TYR B 1 29 ? 13.461 -40.375 -9.141 1 32.09 29 TYR B N 1
ATOM 2374 C CA . TYR B 1 29 ? 13.398 -39.219 -10.031 1 32.09 29 TYR B CA 1
ATOM 2375 C C . TYR B 1 29 ? 12.586 -38.094 -9.406 1 32.09 29 TYR B C 1
ATOM 2377 O O . TYR B 1 29 ? 11.375 -38.25 -9.195 1 32.09 29 TYR B O 1
ATOM 2385 N N . HIS B 1 30 ? 13.094 -37.531 -8.32 1 33.88 30 HIS B N 1
ATOM 2386 C CA . HIS B 1 30 ? 12.578 -36.188 -8.016 1 33.88 30 HIS B CA 1
ATOM 2387 C C . HIS B 1 30 ? 12.312 -35.406 -9.289 1 33.88 30 HIS B C 1
ATOM 2389 O O . HIS B 1 30 ? 13.25 -35.062 -10.016 1 33.88 30 HIS B O 1
ATOM 2395 N N . PHE B 1 31 ? 11.414 -35.844 -10.109 1 32.22 31 PHE B N 1
ATOM 2396 C CA . PHE B 1 31 ? 10.922 -34.844 -11.039 1 32.22 31 PHE B CA 1
ATOM 2397 C C . PHE B 1 31 ? 10.852 -33.469 -10.375 1 32.22 31 PHE B C 1
ATOM 2399 O O . PHE B 1 31 ? 10.086 -33.281 -9.43 1 32.22 31 PHE B O 1
ATOM 2406 N N . CYS B 1 32 ? 11.953 -32.938 -10.094 1 39.16 32 CYS B N 1
ATOM 2407 C CA . CYS B 1 32 ? 11.945 -31.5 -9.812 1 39.16 32 CYS B CA 1
ATOM 2408 C C . CYS B 1 32 ? 10.977 -30.766 -10.734 1 39.16 32 CYS B C 1
ATOM 2410 O O . CYS B 1 32 ? 11.367 -30.312 -11.812 1 39.16 32 CYS B O 1
ATOM 2412 N N . SER B 1 33 ? 9.922 -31.375 -11.25 1 45.34 33 SER B N 1
ATOM 2413 C CA . SER B 1 33 ? 9.062 -30.516 -12.062 1 45.34 33 SER B CA 1
ATOM 2414 C C . SER B 1 33 ? 8.672 -29.25 -11.312 1 45.34 33 SER B C 1
ATOM 2416 O O . SER B 1 33 ? 8.242 -29.312 -10.156 1 45.34 33 SER B O 1
ATOM 2418 N N . GLY B 1 34 ? 9.367 -28.25 -11.359 1 58.09 34 GLY B N 1
ATOM 2419 C CA . GLY B 1 34 ? 9.031 -26.953 -10.805 1 58.09 34 GLY B CA 1
ATOM 2420 C C . GLY B 1 34 ? 7.539 -26.703 -10.727 1 58.09 34 GLY B C 1
ATOM 2421 O O . GLY B 1 34 ? 6.809 -26.984 -11.68 1 58.09 34 GLY B O 1
ATOM 2422 N N . ILE B 1 35 ? 6.859 -26.875 -9.633 1 73.88 35 ILE B N 1
ATOM 2423 C CA . ILE B 1 35 ? 5.445 -26.578 -9.43 1 73.88 35 ILE B CA 1
ATOM 2424 C C . ILE B 1 35 ? 5.129 -25.172 -9.938 1 73.88 35 ILE B C 1
ATOM 2426 O O . ILE B 1 35 ? 5.844 -24.219 -9.625 1 73.88 35 ILE B O 1
ATOM 2430 N N . ILE B 1 36 ? 4.191 -25.125 -10.891 1 86.25 36 ILE B N 1
ATOM 2431 C CA . ILE B 1 36 ? 3.703 -23.844 -11.391 1 86.25 36 ILE B CA 1
ATOM 2432 C C . ILE B 1 36 ? 3.066 -23.062 -10.25 1 86.25 36 ILE B C 1
ATOM 2434 O O . ILE B 1 36 ? 2.307 -23.609 -9.453 1 86.25 36 ILE B O 1
ATOM 2438 N N . GLN B 1 37 ? 3.51 -21.891 -10.125 1 91.25 37 GLN B N 1
ATOM 2439 C CA . GLN B 1 37 ? 2.953 -21.047 -9.07 1 91.25 37 GLN B CA 1
ATOM 2440 C C . GLN B 1 37 ? 2.102 -19.922 -9.664 1 91.25 37 GLN B C 1
ATOM 2442 O O . GLN B 1 37 ? 2.463 -19.328 -10.68 1 91.25 37 GLN B O 1
ATOM 2447 N N . VAL B 1 38 ? 0.98 -19.766 -9.031 1 94.06 38 VAL B N 1
ATOM 2448 C CA . VAL B 1 38 ? 0.081 -18.672 -9.391 1 94.06 38 VAL B CA 1
ATOM 2449 C C . VAL B 1 38 ? -0.068 -17.719 -8.219 1 94.06 38 VAL B C 1
ATOM 2451 O O . VAL B 1 38 ? -0.519 -18.109 -7.137 1 94.06 38 VAL B O 1
ATOM 2454 N N . ASN B 1 39 ? 0.384 -16.484 -8.414 1 93.19 39 ASN B N 1
ATOM 2455 C CA . ASN B 1 39 ? 0.309 -15.453 -7.383 1 93.19 39 ASN B CA 1
ATOM 2456 C C . ASN B 1 39 ? -0.822 -14.469 -7.656 1 93.19 39 ASN B C 1
ATOM 2458 O O . ASN B 1 39 ? -0.886 -13.867 -8.734 1 93.19 39 ASN B O 1
ATOM 2462 N N . LYS B 1 40 ? -1.755 -14.367 -6.672 1 96 40 LYS B N 1
ATOM 2463 C CA . LYS B 1 40 ? -2.889 -13.461 -6.812 1 96 40 LYS B CA 1
ATOM 2464 C C . LYS B 1 40 ? -3.199 -12.766 -5.492 1 96 40 LYS B C 1
ATOM 2466 O O . LYS B 1 40 ? -2.627 -13.102 -4.453 1 96 40 LY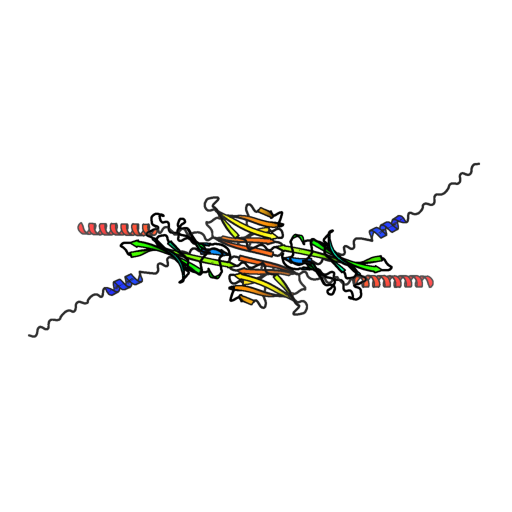S B O 1
ATOM 2471 N N . THR B 1 41 ? -4 -11.781 -5.562 1 95.62 41 THR B N 1
ATOM 2472 C CA . THR B 1 41 ? -4.457 -11.062 -4.375 1 95.62 41 THR B CA 1
ATOM 2473 C C . THR B 1 41 ? -5.891 -11.445 -4.031 1 95.62 41 THR B C 1
ATOM 2475 O O . THR B 1 41 ? -6.629 -11.945 -4.883 1 95.62 41 THR B O 1
ATOM 2478 N N . VAL B 1 42 ? -6.242 -11.227 -2.828 1 97.12 42 VAL B N 1
ATOM 2479 C CA . VAL B 1 42 ? -7.613 -11.461 -2.391 1 97.12 42 VAL B CA 1
ATOM 2480 C C . VAL B 1 42 ? -8.586 -10.727 -3.311 1 97.12 42 VAL B C 1
ATOM 2482 O O . VAL B 1 42 ? -8.25 -9.688 -3.877 1 97.12 42 VAL B O 1
ATOM 2485 N N . LYS B 1 43 ? -9.773 -11.359 -3.486 1 95.31 43 LYS B N 1
ATOM 2486 C CA . LYS B 1 43 ? -10.914 -10.836 -4.23 1 95.31 43 LYS B CA 1
ATOM 2487 C C . LYS B 1 43 ? -10.695 -10.961 -5.734 1 95.31 43 LYS B C 1
ATOM 2489 O O . LYS B 1 43 ? -11.641 -10.852 -6.52 1 95.31 43 LYS B O 1
ATOM 2494 N N . GLU B 1 44 ? -9.477 -11.195 -6.121 1 95.69 44 GLU B N 1
ATOM 2495 C CA . GLU B 1 44 ? -9.203 -11.43 -7.535 1 95.69 44 GLU B CA 1
ATOM 2496 C C . GLU B 1 44 ? -9.609 -12.844 -7.949 1 95.69 44 GLU B C 1
ATOM 2498 O O . GLU B 1 44 ? -10.188 -13.586 -7.156 1 95.69 44 GLU B O 1
ATOM 2503 N N . ALA B 1 45 ? -9.359 -13.07 -9.25 1 96.44 45 ALA B N 1
ATOM 2504 C CA . ALA B 1 45 ? -9.609 -14.398 -9.797 1 96.44 45 ALA B CA 1
ATOM 2505 C C . ALA B 1 45 ? -8.305 -15.078 -10.203 1 96.44 45 ALA B C 1
ATOM 2507 O O . ALA B 1 45 ? -7.328 -14.406 -10.555 1 96.44 45 ALA B O 1
ATOM 2508 N N . ALA B 1 46 ? -8.344 -16.375 -10.094 1 96.44 46 ALA B N 1
ATOM 2509 C CA . ALA B 1 46 ? -7.176 -17.141 -10.539 1 96.44 46 ALA B CA 1
ATOM 2510 C C . ALA B 1 46 ? -7.582 -18.219 -11.531 1 96.44 46 ALA B C 1
ATOM 2512 O O . ALA B 1 46 ? -8.617 -18.875 -11.367 1 96.44 46 ALA B O 1
ATOM 2513 N N . VAL B 1 47 ? -6.801 -18.297 -12.539 1 94.94 47 VAL B N 1
ATOM 2514 C CA . VAL B 1 47 ? -6.961 -19.391 -13.5 1 94.94 47 VAL B CA 1
ATOM 2515 C C . VAL B 1 47 ? -5.902 -20.453 -13.25 1 94.94 47 VAL B C 1
ATOM 2517 O O . VAL B 1 47 ? -4.703 -20.172 -13.289 1 94.94 47 VAL B O 1
ATOM 2520 N N . LEU B 1 48 ? -6.344 -21.625 -12.945 1 95.38 48 LEU B N 1
ATOM 2521 C CA . LEU B 1 48 ? -5.453 -22.75 -12.75 1 95.38 48 LEU B CA 1
ATOM 2522 C C . LEU B 1 48 ? -5.551 -23.719 -13.922 1 95.38 48 LEU B C 1
ATOM 2524 O O . LEU B 1 48 ? -6.602 -24.328 -14.148 1 95.38 48 LEU B O 1
ATOM 2528 N N . SER B 1 49 ? -4.473 -23.922 -14.602 1 92.38 49 SER B N 1
ATOM 2529 C CA . SER B 1 49 ? -4.473 -24.75 -15.805 1 92.38 49 SER B CA 1
ATOM 2530 C C . SER B 1 49 ? -4.078 -26.188 -15.492 1 92.38 49 SER B C 1
ATOM 2532 O O . SER B 1 49 ? -3.16 -26.422 -14.703 1 92.38 49 SER B O 1
ATOM 2534 N N . CYS B 1 50 ? -4.777 -27.078 -16.094 1 91.12 50 CYS B N 1
ATOM 2535 C CA . CYS B 1 50 ? -4.422 -28.5 -15.984 1 91.12 50 CYS B CA 1
ATOM 2536 C C . CYS B 1 50 ? -3.365 -28.875 -17.016 1 91.12 50 CYS B C 1
ATOM 2538 O O . CYS B 1 50 ? -2.768 -29.953 -16.922 1 91.12 50 CYS B O 1
ATOM 2540 N N . ASP B 1 51 ? -3.039 -28.031 -17.938 1 87.12 51 ASP B N 1
ATOM 2541 C CA . ASP B 1 51 ? -2.014 -28.188 -18.969 1 87.12 51 ASP B CA 1
ATOM 2542 C C . ASP B 1 51 ? -2.211 -29.484 -19.734 1 87.12 51 ASP B C 1
ATOM 2544 O O . ASP B 1 51 ? -1.265 -30.266 -19.922 1 87.12 51 ASP B O 1
ATOM 2548 N N . TYR B 1 52 ? -3.418 -29.828 -20 1 83.81 52 TYR B N 1
ATOM 2549 C CA . TYR B 1 52 ? -3.73 -31.031 -20.75 1 83.81 52 TYR B CA 1
ATOM 2550 C C . TYR B 1 52 ? -4.52 -30.703 -22.016 1 83.81 52 TYR B C 1
ATOM 2552 O O . TYR B 1 52 ? -5.609 -30.141 -21.938 1 83.81 52 TYR B O 1
ATOM 2560 N N . ASN B 1 53 ? -3.816 -30.859 -23.141 1 75.19 53 ASN B N 1
ATOM 2561 C CA . ASN B 1 53 ? -4.461 -30.578 -24.406 1 75.19 53 ASN B CA 1
ATOM 2562 C C . ASN B 1 53 ? -5.219 -31.797 -24.938 1 75.19 53 ASN B C 1
ATOM 2564 O O . ASN B 1 53 ? -4.613 -32.812 -25.25 1 75.19 53 ASN B O 1
ATOM 2568 N N . ILE B 1 54 ? -6.391 -31.906 -24.656 1 68.44 54 ILE B N 1
ATOM 2569 C CA . ILE B 1 54 ? -7.113 -33.031 -25.25 1 68.44 54 ILE B CA 1
ATOM 2570 C C . ILE B 1 54 ? -8.211 -32.5 -26.172 1 68.44 54 ILE B C 1
ATOM 2572 O O . ILE B 1 54 ? -8.758 -31.422 -25.938 1 68.44 54 ILE B O 1
ATOM 2576 N N . SER B 1 55 ? -8.398 -33.219 -27.219 1 64.25 55 SER B N 1
ATOM 2577 C CA . SER B 1 55 ? -9.477 -32.906 -28.156 1 64.25 55 SER B CA 1
ATOM 2578 C C . SER B 1 55 ? -10.836 -32.938 -27.469 1 64.25 55 SER B C 1
ATOM 2580 O O . SER B 1 55 ? -11.031 -33.688 -26.5 1 64.25 55 SER B O 1
ATOM 2582 N N . THR B 1 56 ? -11.656 -31.984 -27.688 1 60.47 56 THR B N 1
ATOM 2583 C CA . THR B 1 56 ? -13 -31.828 -27.141 1 60.47 56 THR B CA 1
ATOM 2584 C C . THR B 1 56 ? -13.812 -33.094 -27.328 1 60.47 56 THR B C 1
ATOM 2586 O O . THR B 1 56 ? -14.742 -33.375 -26.562 1 60.47 56 THR B O 1
ATOM 2589 N N . LYS B 1 57 ? -13.562 -33.969 -28.391 1 61.06 57 LYS B N 1
ATOM 2590 C CA . LYS B 1 57 ? -14.375 -35.125 -28.703 1 61.06 57 LYS B CA 1
ATOM 2591 C C . LYS B 1 57 ? -14.305 -36.156 -27.594 1 61.06 57 LYS B C 1
ATOM 2593 O O . LYS B 1 57 ? -15.234 -36.969 -27.406 1 61.06 57 LYS B O 1
ATOM 2598 N N . ASP B 1 58 ? -13.406 -35.969 -26.688 1 70.06 58 ASP B N 1
ATOM 2599 C CA . ASP B 1 58 ? -13.141 -37.031 -25.719 1 70.06 58 ASP B CA 1
ATOM 2600 C C . ASP B 1 58 ? -13.789 -36.688 -24.359 1 70.06 58 ASP B C 1
ATOM 2602 O O . ASP B 1 58 ? -13.672 -37.469 -23.406 1 70.06 58 ASP B O 1
ATOM 2606 N N . LEU B 1 59 ? -14.617 -35.625 -24.359 1 71.12 59 LEU B N 1
ATOM 2607 C CA . LEU B 1 59 ? -15.078 -35.156 -23.062 1 71.12 59 LEU B CA 1
ATOM 2608 C C . LEU B 1 59 ? -16 -36.188 -22.406 1 71.12 59 LEU B C 1
ATOM 2610 O O . LEU B 1 59 ? -16.109 -36.25 -21.172 1 71.12 59 LEU B O 1
ATOM 2614 N N . LYS B 1 60 ? -16.547 -37.031 -23.266 1 75.75 60 LYS B N 1
ATOM 2615 C CA . LYS B 1 60 ? -17.438 -38.062 -22.703 1 75.75 60 LYS B CA 1
ATOM 2616 C C . LYS B 1 60 ? -16.641 -39.219 -22.094 1 75.75 60 LYS B C 1
ATOM 2618 O O . LYS B 1 60 ? -17.141 -39.906 -21.219 1 75.75 60 LYS B O 1
ATOM 2623 N N . GLU B 1 61 ? -15.453 -39.281 -22.5 1 82.19 61 GLU B N 1
ATOM 2624 C CA . GLU B 1 61 ? -14.664 -40.438 -22.047 1 82.19 61 GLU B CA 1
ATOM 2625 C C . GLU B 1 61 ? -13.641 -40.031 -21 1 82.19 61 GLU B C 1
ATOM 2627 O O . GLU B 1 61 ? -12.836 -40.844 -20.547 1 82.19 61 GLU B O 1
ATOM 2632 N N . ILE B 1 62 ? -13.789 -38.75 -20.594 1 85.19 62 ILE B N 1
ATOM 2633 C CA . ILE B 1 62 ? -12.75 -38.344 -19.656 1 85.19 62 ILE B CA 1
ATOM 2634 C C . ILE B 1 62 ? -13.398 -37.812 -18.375 1 85.19 62 ILE B C 1
ATOM 2636 O O . ILE B 1 62 ? -14.562 -37.406 -18.391 1 85.19 62 ILE B O 1
ATOM 2640 N N . ARG B 1 63 ? -12.672 -38 -17.312 1 90.38 63 ARG B N 1
ATOM 2641 C CA . ARG B 1 63 ? -13.016 -37.406 -16.016 1 90.38 63 ARG B CA 1
ATOM 2642 C C . ARG B 1 63 ? -11.922 -36.469 -15.555 1 90.38 63 ARG B C 1
ATOM 2644 O O . ARG B 1 63 ? -10.734 -36.75 -15.688 1 90.38 63 ARG B O 1
ATOM 2651 N N . ILE B 1 64 ? -12.383 -35.344 -15.148 1 92.06 64 ILE B N 1
ATOM 2652 C CA . ILE B 1 64 ? -11.445 -34.344 -14.656 1 92.06 64 ILE B CA 1
ATOM 2653 C C . ILE B 1 64 ? -11.727 -34.031 -13.188 1 92.06 64 ILE B C 1
ATOM 2655 O O . ILE B 1 64 ? -12.875 -33.812 -12.805 1 92.06 64 ILE B O 1
ATOM 2659 N N . TYR B 1 65 ? -10.672 -34.094 -12.383 1 94.12 65 TYR B N 1
ATOM 2660 C CA . TYR B 1 65 ? -10.805 -33.781 -10.969 1 94.12 65 TYR B CA 1
ATOM 2661 C C . TYR B 1 65 ? -9.836 -32.688 -10.562 1 94.12 65 TYR B C 1
ATOM 2663 O O . TYR B 1 65 ? -8.656 -32.719 -10.93 1 94.12 65 TYR B O 1
ATOM 2671 N N . TRP B 1 66 ? -10.352 -31.734 -9.898 1 96.12 66 TRP B N 1
ATOM 2672 C CA . TRP B 1 66 ? -9.531 -30.75 -9.203 1 96.12 66 TRP B CA 1
ATOM 2673 C C . TRP B 1 66 ? -9.656 -30.906 -7.695 1 96.12 66 TRP B C 1
ATOM 2675 O O . TRP B 1 66 ? -10.766 -30.953 -7.16 1 96.12 66 TRP B O 1
ATOM 2685 N N . GLN B 1 67 ? -8.484 -31.016 -7.062 1 96.94 67 GLN B N 1
ATOM 2686 C CA . GLN B 1 67 ? -8.453 -31.172 -5.613 1 96.94 67 GLN B CA 1
ATOM 2687 C C . GLN B 1 67 ? -7.43 -30.25 -4.977 1 96.94 67 GLN B C 1
ATOM 2689 O O . GLN B 1 67 ? -6.391 -29.953 -5.574 1 96.94 67 GLN B O 1
ATOM 2694 N N . LYS B 1 68 ? -7.781 -29.75 -3.873 1 97.06 68 LYS B N 1
ATOM 2695 C CA . LYS B 1 68 ? -6.824 -29.047 -3.029 1 97.06 68 LYS B CA 1
ATOM 2696 C C . LYS B 1 68 ? -6.426 -29.891 -1.821 1 97.06 68 LYS B C 1
ATOM 2698 O O . LYS B 1 68 ? -7.23 -30.094 -0.911 1 97.06 68 LYS B O 1
ATOM 2703 N N . ASP B 1 69 ? -5.16 -30.219 -1.847 1 88.62 69 ASP B N 1
ATOM 2704 C CA . ASP B 1 69 ? -4.699 -31.156 -0.826 1 88.62 69 ASP B CA 1
ATOM 2705 C C . ASP B 1 69 ? -5.609 -32.375 -0.744 1 88.62 69 ASP B C 1
ATOM 2707 O O . ASP B 1 69 ? -5.668 -33.188 -1.679 1 88.62 69 ASP B O 1
ATOM 2711 N N . ASP B 1 70 ? -6.457 -32.469 0.182 1 85.88 70 ASP B N 1
ATOM 2712 C CA . ASP B 1 70 ? -7.301 -33.656 0.294 1 85.88 70 ASP B CA 1
ATOM 2713 C C . ASP B 1 70 ? -8.781 -33.312 0.14 1 85.88 70 ASP B C 1
ATOM 2715 O O . ASP B 1 70 ? -9.656 -34.125 0.402 1 85.88 70 ASP B O 1
ATOM 2719 N N . GLU B 1 71 ? -8.93 -32.156 -0.343 1 94.75 71 GLU B N 1
ATOM 2720 C CA . GLU B 1 71 ? -10.312 -31.719 -0.486 1 94.75 71 GLU B CA 1
ATOM 2721 C C . GLU B 1 71 ? -10.695 -31.562 -1.955 1 94.75 71 GLU B C 1
ATOM 2723 O O . GLU B 1 71 ? -9.914 -31.016 -2.744 1 94.75 71 GLU B O 1
ATOM 2728 N N . MET B 1 72 ? -11.875 -32 -2.213 1 96.19 72 MET B N 1
ATOM 2729 C CA . MET B 1 72 ? -12.352 -31.875 -3.586 1 96.19 72 MET B CA 1
ATOM 2730 C C . MET B 1 72 ? -12.781 -30.438 -3.887 1 96.19 72 MET B C 1
ATOM 2732 O O . MET B 1 72 ? -13.391 -29.781 -3.041 1 96.19 72 MET B O 1
ATOM 2736 N N . VAL B 1 73 ? -12.523 -30 -5.039 1 97.56 73 VAL B N 1
ATOM 2737 C CA . VAL B 1 73 ? -12.891 -28.672 -5.48 1 97.56 73 VAL B CA 1
ATOM 2738 C C . VAL B 1 73 ? -13.945 -28.75 -6.574 1 97.56 73 VAL B C 1
ATOM 2740 O O . VAL B 1 73 ? -15.023 -28.172 -6.453 1 97.56 73 VAL B O 1
ATOM 2743 N N . LEU B 1 74 ? -13.609 -29.484 -7.645 1 96.5 74 LEU B N 1
ATOM 2744 C CA . LEU B 1 74 ? -14.445 -29.578 -8.836 1 96.5 74 LEU B CA 1
ATOM 2745 C C . LEU B 1 74 ? -14.195 -30.891 -9.57 1 96.5 74 LEU B C 1
ATOM 2747 O O . LEU B 1 74 ? -13.07 -31.406 -9.562 1 96.5 74 LEU B O 1
ATOM 2751 N N . ALA B 1 75 ? -15.297 -31.391 -10.195 1 94.69 75 ALA B N 1
ATOM 2752 C CA . ALA B 1 75 ? -15.18 -32.594 -11.008 1 94.69 75 ALA B CA 1
ATOM 2753 C C . ALA B 1 75 ? -16.016 -32.5 -12.273 1 94.69 75 ALA B C 1
ATOM 2755 O O . ALA B 1 75 ? -17.094 -31.875 -12.266 1 94.69 75 ALA B O 1
ATOM 2756 N N . VAL B 1 76 ? -15.43 -33.031 -13.281 1 91.81 76 VAL B N 1
ATOM 2757 C CA . VAL B 1 76 ? -16.172 -33.188 -14.531 1 91.81 76 VAL B CA 1
ATOM 2758 C C . VAL B 1 76 ? -16.266 -34.656 -14.906 1 91.81 76 VAL B C 1
ATOM 2760 O O . VAL B 1 76 ? -15.25 -35.344 -15.109 1 91.81 76 VAL B O 1
ATOM 2763 N N . MET B 1 77 ? -17.438 -35.094 -14.961 1 89.12 77 MET B N 1
ATOM 2764 C CA . MET B 1 77 ? -17.688 -36.469 -15.336 1 89.12 77 MET B CA 1
ATOM 2765 C C . MET B 1 77 ? -18.766 -36.562 -16.422 1 89.12 77 MET B C 1
ATOM 2767 O O . MET B 1 77 ? -19.906 -36.188 -16.203 1 89.12 77 MET B O 1
ATOM 2771 N N . SER B 1 78 ? -18.359 -37.125 -17.562 1 81.56 78 SER B N 1
ATOM 2772 C CA . SER B 1 78 ? -19.266 -37.281 -18.688 1 81.56 78 SER B CA 1
ATOM 2773 C C . SER B 1 78 ? -19.922 -35.969 -19.062 1 81.56 78 SER B C 1
ATOM 2775 O O . SER B 1 78 ? -21.141 -35.875 -19.25 1 81.56 78 SER B O 1
ATOM 2777 N N . GLY B 1 79 ? -19.156 -34.875 -18.875 1 79.06 79 GLY B N 1
ATOM 2778 C CA . GLY B 1 79 ? -19.609 -33.562 -19.281 1 79.06 79 GLY B CA 1
ATOM 2779 C C . GLY B 1 79 ? -20.328 -32.812 -18.188 1 79.06 79 GLY B C 1
ATOM 2780 O O . GLY B 1 79 ? -20.609 -31.609 -18.344 1 79.06 79 GLY B O 1
ATOM 2781 N N . LYS B 1 80 ? -20.688 -33.469 -17.109 1 88.94 80 LYS B N 1
ATOM 2782 C CA . LYS B 1 80 ? -21.359 -32.844 -16 1 88.94 80 LYS B CA 1
ATOM 2783 C C . LYS B 1 80 ? -20.359 -32.281 -14.992 1 88.94 80 LYS B C 1
ATOM 2785 O O . LYS B 1 80 ? -19.422 -32.969 -14.602 1 88.94 80 LYS B O 1
ATOM 2790 N N . VAL B 1 81 ? -20.609 -31.031 -14.609 1 92.69 81 VAL B N 1
ATOM 2791 C CA . VAL B 1 81 ? -19.688 -30.359 -13.703 1 92.69 81 VAL B CA 1
ATOM 2792 C C . VAL B 1 81 ? -20.25 -30.375 -12.281 1 92.69 81 VAL B C 1
ATOM 2794 O O . VAL B 1 81 ? -21.422 -30.062 -12.07 1 92.69 81 VAL B O 1
ATOM 2797 N N . GLN B 1 82 ? -19.453 -30.844 -11.375 1 95.12 82 GLN B N 1
ATOM 2798 C CA . GLN B 1 82 ? -19.781 -30.797 -9.953 1 95.12 82 GLN B CA 1
ATOM 2799 C C . GLN B 1 82 ? -18.781 -29.938 -9.18 1 95.12 82 GLN B C 1
ATOM 2801 O O . GLN B 1 82 ? -17.578 -30.156 -9.281 1 95.12 82 GLN B O 1
ATOM 2806 N N . VAL B 1 83 ? -19.328 -28.969 -8.445 1 97 83 VAL B N 1
ATOM 2807 C CA . VAL B 1 83 ? -18.484 -28.094 -7.633 1 97 83 VAL B CA 1
ATOM 2808 C C . VAL B 1 83 ? -18.797 -28.312 -6.152 1 97 83 VAL B C 1
ATOM 2810 O O . VAL B 1 83 ? -19.969 -28.375 -5.766 1 97 83 VAL B O 1
ATOM 2813 N N . TRP B 1 84 ? -17.844 -28.406 -5.379 1 96.5 84 TRP B N 1
ATOM 2814 C CA . TRP B 1 84 ? -18.031 -28.672 -3.957 1 96.5 84 TRP B CA 1
ATOM 2815 C C . TRP B 1 84 ? -18.406 -27.391 -3.213 1 96.5 84 TRP B C 1
ATOM 2817 O O . TRP B 1 84 ? -18.078 -26.281 -3.662 1 96.5 84 TRP B O 1
ATOM 2827 N N . PRO B 1 85 ? -19 -27.469 -2.055 1 95.38 85 PRO B N 1
ATOM 2828 C CA . PRO B 1 85 ? -19.672 -26.359 -1.366 1 95.38 85 PRO B CA 1
ATOM 2829 C C . PRO B 1 85 ? -18.734 -25.172 -1.109 1 95.38 85 PRO B C 1
ATOM 2831 O O . PRO B 1 85 ? -19.125 -24.031 -1.325 1 95.38 85 PRO B O 1
ATOM 2834 N N . LYS B 1 86 ? -17.562 -25.406 -0.706 1 94.94 86 LYS B N 1
ATOM 2835 C CA . LYS B 1 86 ? -16.641 -24.328 -0.383 1 94.94 86 LYS B CA 1
ATOM 2836 C C . LYS B 1 86 ? -16.312 -23.5 -1.616 1 94.94 86 LYS B C 1
ATOM 2838 O O . LYS B 1 86 ? -15.875 -22.344 -1.497 1 94.94 86 LYS B O 1
ATOM 2843 N N . TYR B 1 87 ? -16.594 -24.062 -2.717 1 97.06 87 TYR B N 1
ATOM 2844 C CA . TYR B 1 87 ? -16.188 -23.422 -3.963 1 97.06 87 TYR B CA 1
ATOM 2845 C C . TYR B 1 87 ? -17.406 -23.109 -4.828 1 97.06 87 TYR B C 1
ATOM 2847 O O . TYR B 1 87 ? -17.266 -22.562 -5.926 1 97.06 87 TYR B O 1
ATOM 2855 N N . LYS B 1 88 ? -18.516 -23.375 -4.348 1 95.44 88 LYS B N 1
ATOM 2856 C CA . LYS B 1 88 ? -19.734 -23.172 -5.113 1 95.44 88 LYS B CA 1
ATOM 2857 C C . LYS B 1 88 ? -19.969 -21.703 -5.398 1 95.44 88 LYS B C 1
ATOM 2859 O O . LYS B 1 88 ? -19.734 -20.844 -4.535 1 95.44 88 LYS B O 1
ATOM 2864 N N . ASN B 1 89 ? -20.422 -21.359 -6.645 1 94.56 89 ASN B N 1
ATOM 2865 C CA . ASN B 1 89 ? -20.812 -20.031 -7.117 1 94.56 89 ASN B CA 1
ATOM 2866 C C . ASN B 1 89 ? -19.594 -19.141 -7.348 1 94.56 89 ASN B C 1
ATOM 2868 O O . ASN B 1 89 ? -19.734 -17.938 -7.547 1 94.56 89 ASN B O 1
ATOM 2872 N N . ARG B 1 90 ? -18.422 -19.75 -7.211 1 96.62 90 ARG B N 1
ATOM 2873 C CA . ARG B 1 90 ? -17.25 -18.906 -7.449 1 96.62 90 ARG B CA 1
ATOM 2874 C C . ARG B 1 90 ? -16.219 -19.641 -8.305 1 96.62 90 ARG B C 1
ATOM 2876 O O . ARG B 1 90 ? -15.164 -19.094 -8.602 1 96.62 90 ARG B O 1
ATOM 2883 N N . THR B 1 91 ? -16.531 -20.875 -8.578 1 97.06 91 THR B N 1
ATOM 2884 C CA . THR B 1 91 ? -15.586 -21.641 -9.383 1 97.06 91 THR B CA 1
ATOM 2885 C C . THR B 1 91 ? -16.25 -22.125 -10.664 1 97.06 91 THR B C 1
ATOM 2887 O O . THR B 1 91 ? -17.359 -22.672 -10.633 1 97.06 91 THR B O 1
ATOM 2890 N N . VAL B 1 92 ? -15.547 -21.891 -11.781 1 94.75 92 VAL B N 1
ATOM 2891 C CA . VAL B 1 92 ? -16.047 -22.344 -13.07 1 94.75 92 VAL B CA 1
ATOM 2892 C C . VAL B 1 92 ? -14.93 -23.047 -13.836 1 94.75 92 VAL B C 1
ATOM 2894 O O . VAL B 1 92 ? -13.75 -22.859 -13.539 1 94.75 92 VAL B O 1
ATOM 2897 N N . THR B 1 93 ? -15.266 -23.922 -14.719 1 90.31 93 THR B N 1
ATOM 2898 C CA . THR B 1 93 ? -14.281 -24.625 -15.531 1 90.31 93 THR B CA 1
ATOM 2899 C C . THR B 1 93 ? -14.453 -24.281 -17 1 90.31 93 THR B C 1
ATOM 2901 O O . THR B 1 93 ? -15.57 -24.016 -17.469 1 90.31 93 THR B O 1
ATOM 2904 N N . ASP B 1 94 ? -13.305 -23.969 -17.531 1 79.5 94 ASP B N 1
ATOM 2905 C CA . ASP B 1 94 ? -13.289 -23.859 -18.984 1 79.5 94 ASP B CA 1
ATOM 2906 C C . ASP B 1 94 ? -12.656 -25.078 -19.625 1 79.5 94 ASP B C 1
ATOM 2908 O O . ASP B 1 94 ? -11.43 -25.219 -19.656 1 79.5 94 ASP B O 1
ATOM 2912 N N . ILE B 1 95 ? -13.461 -25.953 -20.203 1 70.56 95 ILE B N 1
ATOM 2913 C CA . ILE B 1 95 ? -13.039 -27.234 -20.766 1 70.56 95 ILE B CA 1
ATOM 2914 C C . ILE B 1 95 ? -12.305 -27 -22.078 1 70.56 95 ILE B C 1
ATOM 2916 O O . ILE B 1 95 ? -11.438 -27.781 -22.469 1 70.56 95 ILE B O 1
ATOM 2920 N N . THR B 1 96 ? -12.547 -25.891 -22.688 1 69.69 96 THR B N 1
ATOM 2921 C CA . THR B 1 96 ? -11.961 -25.625 -24 1 69.69 96 THR B CA 1
ATOM 2922 C C . THR B 1 96 ? -10.578 -25 -23.844 1 69.69 96 THR B C 1
ATOM 2924 O O . THR B 1 96 ? -9.797 -24.969 -24.797 1 69.69 96 THR B O 1
ATOM 2927 N N . ASP B 1 97 ? -10.312 -24.703 -22.672 1 67.94 97 ASP B N 1
ATOM 2928 C CA . ASP B 1 97 ? -9.047 -24.016 -22.422 1 67.94 97 ASP B CA 1
ATOM 2929 C C . ASP B 1 97 ? -8.188 -24.781 -21.422 1 67.94 97 ASP B C 1
ATOM 2931 O O . ASP B 1 97 ? -8.109 -24.422 -20.25 1 67.94 97 ASP B O 1
ATOM 2935 N N . ASN B 1 98 ? -7.461 -25.844 -21.875 1 76.44 98 ASN B N 1
ATOM 2936 C CA . ASN B 1 98 ? -6.488 -26.641 -21.141 1 76.44 98 ASN B CA 1
ATOM 2937 C C . ASN B 1 98 ? -7.082 -27.172 -19.828 1 76.44 98 ASN B C 1
ATOM 2939 O O . ASN B 1 98 ? -6.383 -27.266 -18.828 1 76.44 98 ASN B O 1
ATOM 2943 N N . HIS B 1 99 ? -8.453 -27.297 -19.859 1 86.19 99 HIS B N 1
ATOM 2944 C CA . HIS B 1 99 ? -9.172 -27.859 -18.719 1 86.19 99 HIS B CA 1
ATOM 2945 C C . HIS B 1 99 ? -8.844 -27.109 -17.438 1 86.19 99 HIS B C 1
ATOM 2947 O O . HIS B 1 99 ? -8.531 -27.734 -16.406 1 86.19 99 HIS B O 1
ATOM 2953 N N . SER B 1 100 ? -8.914 -25.797 -17.547 1 91.38 100 SER B N 1
ATOM 2954 C CA . SER B 1 100 ? -8.586 -24.938 -16.422 1 91.38 100 SER B CA 1
ATOM 2955 C C . SER B 1 100 ? -9.82 -24.656 -15.57 1 91.38 100 SER B C 1
ATOM 2957 O O . SER B 1 100 ? -10.945 -24.859 -16.016 1 91.38 100 SER B O 1
ATOM 2959 N N . ILE B 1 101 ? -9.539 -24.344 -14.367 1 95.25 101 ILE B N 1
ATOM 2960 C CA . ILE B 1 101 ? -10.602 -23.812 -13.523 1 95.25 101 ILE B CA 1
ATOM 2961 C C . ILE B 1 101 ? -10.312 -22.359 -13.172 1 95.25 101 ILE B C 1
ATOM 2963 O O . ILE B 1 101 ? -9.156 -21.938 -13.141 1 95.25 101 ILE B O 1
ATOM 2967 N N . VAL B 1 102 ? -11.406 -21.641 -13.031 1 96.19 102 VAL B N 1
ATOM 2968 C CA . VAL B 1 102 ? -11.32 -20.25 -12.586 1 96.19 102 VAL B CA 1
ATOM 2969 C C . VAL B 1 102 ? -11.977 -20.109 -11.219 1 96.19 102 VAL B C 1
ATOM 2971 O O . VAL B 1 102 ? -13.164 -20.391 -11.055 1 96.19 102 VAL B O 1
ATOM 2974 N N . ILE B 1 103 ? -11.172 -19.75 -10.273 1 97.19 103 ILE B N 1
ATOM 2975 C CA . ILE B 1 103 ? -11.695 -19.469 -8.945 1 97.19 103 ILE B CA 1
ATOM 2976 C C . ILE B 1 103 ? -11.82 -17.969 -8.742 1 97.19 103 ILE B C 1
ATOM 2978 O O . ILE B 1 103 ? -10.82 -17.25 -8.789 1 97.19 103 ILE B O 1
ATOM 2982 N N . MET B 1 104 ? -12.938 -17.5 -8.445 1 97.5 104 MET B N 1
ATOM 2983 C CA . MET B 1 104 ? -13.195 -16.078 -8.305 1 97.5 104 MET B CA 1
ATOM 2984 C C . MET B 1 104 ? -13.227 -15.672 -6.832 1 97.5 104 MET B C 1
ATOM 2986 O O . MET B 1 104 ? -13.312 -16.531 -5.949 1 97.5 104 MET B O 1
ATOM 2990 N N . ALA B 1 105 ? -13.148 -14.336 -6.621 1 97 105 ALA B N 1
ATOM 2991 C CA . ALA B 1 105 ? -13.227 -13.773 -5.273 1 97 105 ALA B CA 1
ATOM 2992 C C . ALA B 1 105 ? -12.336 -14.547 -4.305 1 97 105 ALA B C 1
ATOM 2994 O O . ALA B 1 105 ? -12.797 -15 -3.256 1 97 105 ALA B O 1
ATOM 2995 N N . LEU B 1 106 ? -11.141 -14.586 -4.652 1 97.69 106 LEU B N 1
ATOM 2996 C CA . LEU B 1 106 ? -10.172 -15.367 -3.9 1 97.69 106 LEU B CA 1
ATOM 2997 C C . LEU B 1 106 ? -10.148 -14.945 -2.436 1 97.69 106 LEU B C 1
ATOM 2999 O O . LEU B 1 106 ? -10.258 -13.758 -2.127 1 97.69 106 LEU B O 1
ATOM 3003 N N . ARG B 1 107 ? -9.969 -15.984 -1.585 1 96.69 107 ARG B N 1
ATOM 3004 C CA . ARG B 1 107 ? -9.773 -15.836 -0.146 1 96.69 107 ARG B CA 1
ATOM 3005 C C . ARG B 1 107 ? -8.43 -16.406 0.291 1 96.69 107 ARG B C 1
ATOM 3007 O O . ARG B 1 107 ? -7.816 -17.188 -0.439 1 96.69 107 ARG B O 1
ATOM 3014 N N . LEU B 1 108 ? -8.062 -15.992 1.465 1 97.12 108 LEU B N 1
ATOM 3015 C CA . LEU B 1 108 ? -6.801 -16.531 1.96 1 97.12 108 LEU B CA 1
ATOM 3016 C C . LEU B 1 108 ? -6.891 -18.031 2.156 1 97.12 108 LEU B C 1
ATOM 3018 O O . LEU B 1 108 ? -5.895 -18.75 2.004 1 97.12 108 LEU B O 1
ATOM 3022 N N . SER B 1 109 ? -8.062 -18.5 2.422 1 94.19 109 SER B N 1
ATOM 3023 C CA . SER B 1 109 ? -8.273 -19.938 2.623 1 94.19 109 SER B CA 1
ATOM 3024 C C . SER B 1 109 ? -8.07 -20.703 1.324 1 94.19 109 SER B C 1
ATOM 3026 O O . SER B 1 109 ? -7.949 -21.938 1.341 1 94.19 109 SER B O 1
ATOM 3028 N N . ASP B 1 110 ? -8.055 -20.047 0.268 1 96.62 110 ASP B N 1
ATOM 3029 C CA . ASP B 1 110 ? -7.859 -20.703 -1.019 1 96.62 110 ASP B CA 1
ATOM 3030 C C . ASP B 1 110 ? -6.387 -21.031 -1.244 1 96.62 110 ASP B C 1
ATOM 3032 O O . ASP B 1 110 ? -6.043 -21.75 -2.188 1 96.62 110 ASP B O 1
ATOM 3036 N N . ASN B 1 111 ? -5.531 -20.547 -0.405 1 96.31 111 ASN B N 1
ATOM 3037 C CA . ASN B 1 111 ? -4.113 -20.875 -0.484 1 96.31 111 ASN B CA 1
ATOM 3038 C C . ASN B 1 111 ? -3.889 -22.391 -0.413 1 96.31 111 ASN B C 1
ATOM 3040 O O . ASN B 1 111 ? -4.539 -23.078 0.371 1 96.31 111 ASN B O 1
ATOM 3044 N N . GLY B 1 112 ? -2.961 -22.797 -1.377 1 95.5 112 GLY B N 1
ATOM 3045 C CA . GLY B 1 112 ? -2.613 -24.203 -1.274 1 95.5 112 GLY B CA 1
ATOM 3046 C C . GLY B 1 112 ? -2.27 -24.844 -2.611 1 95.5 112 GLY B C 1
ATOM 3047 O O . GLY B 1 112 ? -2.199 -24.141 -3.629 1 95.5 112 GLY B O 1
ATOM 3048 N N . LYS B 1 113 ? -2.004 -26.047 -2.527 1 95.94 113 LYS B N 1
ATOM 3049 C CA . LYS B 1 113 ? -1.666 -26.828 -3.717 1 95.94 113 LYS B CA 1
ATOM 3050 C C . LYS B 1 113 ? -2.912 -27.453 -4.336 1 95.94 113 LYS B C 1
ATOM 3052 O O . LYS B 1 113 ? -3.643 -28.188 -3.662 1 95.94 113 LYS B O 1
ATOM 3057 N N . TYR B 1 114 ? -3.088 -27.172 -5.555 1 96.88 114 TYR B N 1
ATOM 3058 C CA . TYR B 1 114 ? -4.188 -27.75 -6.316 1 96.88 114 TYR B CA 1
ATOM 3059 C C . TYR B 1 114 ? -3.682 -28.797 -7.297 1 96.88 114 TYR B C 1
ATOM 3061 O O . TYR B 1 114 ? -2.662 -28.594 -7.961 1 96.88 114 TYR B O 1
ATOM 3069 N N . THR B 1 115 ? -4.379 -29.859 -7.359 1 95.56 115 THR B N 1
ATOM 3070 C CA . THR B 1 115 ? -3.979 -30.953 -8.25 1 95.56 115 THR B CA 1
ATOM 3071 C C . THR B 1 115 ? -5.094 -31.281 -9.227 1 95.56 115 THR B C 1
ATOM 3073 O O . THR B 1 115 ? -6.246 -31.469 -8.828 1 95.56 115 THR B O 1
ATOM 3076 N N . CYS B 1 116 ? -4.73 -31.297 -10.445 1 94.44 116 CYS B N 1
ATOM 3077 C CA . CYS B 1 116 ? -5.629 -31.719 -11.516 1 94.44 116 CYS B CA 1
ATOM 3078 C C . CYS B 1 116 ? -5.344 -33.156 -11.938 1 94.44 116 CYS B C 1
ATOM 3080 O O . CYS B 1 116 ? -4.191 -33.531 -12.188 1 94.44 116 CYS B O 1
ATOM 3082 N N . ILE B 1 117 ? -6.395 -33.906 -11.961 1 93.25 117 ILE B N 1
ATOM 3083 C CA . ILE B 1 117 ? -6.27 -35.312 -12.352 1 93.25 117 ILE B CA 1
ATOM 3084 C C . ILE B 1 117 ? -7.211 -35.625 -13.516 1 93.25 117 ILE B C 1
ATOM 3086 O O . ILE B 1 117 ? -8.414 -35.375 -13.422 1 93.25 117 ILE B O 1
ATOM 3090 N N . ILE B 1 118 ? -6.66 -36.094 -14.562 1 90.94 118 ILE B N 1
ATOM 3091 C CA . ILE B 1 118 ? -7.465 -36.5 -15.719 1 90.94 118 ILE B CA 1
ATOM 3092 C C . ILE B 1 118 ? -7.438 -38 -15.875 1 90.94 118 ILE B C 1
ATOM 3094 O O . ILE B 1 118 ? -6.367 -38.625 -15.906 1 90.94 118 ILE B O 1
ATOM 3098 N N . GLN B 1 119 ? -8.648 -38.531 -15.93 1 92.38 119 GLN B N 1
ATOM 3099 C CA . GLN B 1 119 ? -8.797 -39.969 -16.141 1 92.38 119 GLN B CA 1
ATOM 3100 C C . GLN B 1 119 ? -9.508 -40.25 -17.453 1 92.38 119 GLN B C 1
ATOM 3102 O O . GLN B 1 119 ? -10.375 -39.5 -17.891 1 92.38 119 GLN B O 1
ATOM 3107 N N . LYS B 1 120 ? -9.086 -41.344 -18.047 1 88.31 120 LYS B N 1
ATOM 3108 C CA . LYS B 1 120 ? -9.727 -41.812 -19.266 1 88.31 120 LYS B CA 1
ATOM 3109 C C . LYS B 1 120 ? -10.125 -43.281 -19.141 1 88.31 120 LYS B C 1
ATOM 3111 O O . LYS B 1 120 ? -9.453 -44.031 -18.453 1 88.31 120 LYS B O 1
ATOM 3116 N N . THR B 1 121 ? -11.211 -43.531 -19.828 1 86.69 121 THR B N 1
ATOM 3117 C CA . THR B 1 121 ? -11.664 -44.938 -19.812 1 86.69 121 THR B CA 1
ATOM 3118 C C . THR B 1 121 ? -10.844 -45.781 -20.781 1 86.69 121 THR B C 1
ATOM 3120 O O . THR B 1 121 ? -10.68 -45.438 -21.938 1 86.69 121 THR B O 1
ATOM 3123 N N . GLU B 1 122 ? -10.164 -46.812 -20.25 1 84.25 122 GLU B N 1
ATOM 3124 C CA . GLU B 1 122 ? -9.492 -47.844 -21.031 1 84.25 122 GLU B CA 1
ATOM 3125 C C . GLU B 1 122 ? -9.914 -49.219 -20.594 1 84.25 122 GLU B C 1
ATOM 3127 O O . GLU B 1 122 ? -9.75 -49.594 -19.422 1 84.25 122 GLU B O 1
ATOM 3132 N N . LYS B 1 123 ? -10.453 -50 -21.531 1 86.5 123 LYS B N 1
ATOM 3133 C CA . LYS B 1 123 ? -10.906 -51.375 -21.281 1 86.5 123 LYS B CA 1
ATOM 3134 C C . LYS B 1 123 ? -11.883 -51.406 -20.109 1 86.5 123 LYS B C 1
ATOM 3136 O O . LYS B 1 123 ? -11.742 -52.25 -19.219 1 86.5 123 LYS B O 1
ATOM 3141 N N . GLY B 1 124 ? -12.734 -50.406 -19.922 1 82.19 124 GLY B N 1
ATOM 3142 C CA . GLY B 1 124 ? -13.797 -50.406 -18.938 1 82.19 124 GLY B CA 1
ATOM 3143 C C . GLY B 1 124 ? -13.367 -49.844 -17.594 1 82.19 124 GLY B C 1
ATOM 3144 O O . GLY B 1 124 ? -14.172 -49.75 -16.672 1 82.19 124 GLY B O 1
ATOM 3145 N N . ALA B 1 125 ? -12.047 -49.531 -17.453 1 87.25 125 ALA B N 1
ATOM 3146 C CA . ALA B 1 125 ? -11.562 -48.938 -16.203 1 87.25 125 ALA B CA 1
ATOM 3147 C C . ALA B 1 125 ? -10.992 -47.562 -16.422 1 87.25 125 ALA B C 1
ATOM 3149 O O . ALA B 1 125 ? -10.461 -47.25 -17.5 1 87.25 125 ALA B O 1
ATOM 3150 N N . TYR B 1 126 ? -11.242 -46.719 -15.477 1 88.62 126 TYR B N 1
ATOM 3151 C CA . TYR B 1 126 ? -10.648 -45.406 -15.562 1 88.62 126 TYR B CA 1
ATOM 3152 C C . TYR B 1 126 ? -9.195 -45.406 -15.102 1 88.62 126 TYR B C 1
ATOM 3154 O O . TYR B 1 126 ? -8.891 -45.938 -14.023 1 88.62 126 TYR B O 1
ATOM 3162 N N . ILE B 1 127 ? -8.32 -44.812 -15.961 1 91.44 127 ILE B N 1
ATOM 3163 C CA . ILE B 1 127 ? -6.906 -44.75 -15.625 1 91.44 127 ILE B CA 1
ATOM 3164 C C . ILE B 1 127 ? -6.449 -43.281 -15.664 1 91.44 127 ILE B C 1
ATOM 3166 O O . ILE B 1 127 ? -6.887 -42.5 -16.531 1 91.44 127 ILE B O 1
ATOM 3170 N N . VAL B 1 128 ? -5.504 -43 -14.781 1 91.75 128 VAL B N 1
ATOM 3171 C CA . VAL B 1 128 ? -4.969 -41.656 -14.742 1 91.75 128 VAL B CA 1
ATOM 3172 C C . VAL B 1 128 ? -4.09 -41.406 -15.961 1 91.75 128 VAL B C 1
ATOM 3174 O O . VAL B 1 128 ? -3.115 -42.125 -16.188 1 91.75 128 VAL B O 1
ATOM 3177 N N . LYS B 1 129 ? -4.465 -40.406 -16.734 1 88.94 129 LYS B N 1
ATOM 3178 C CA . LYS B 1 129 ? -3.705 -40.094 -17.953 1 88.94 129 LYS B CA 1
ATOM 3179 C C . LYS B 1 129 ? -2.826 -38.875 -17.734 1 88.94 129 LYS B C 1
ATOM 3181 O O . LYS B 1 129 ? -1.78 -38.719 -18.375 1 88.94 129 LYS B O 1
ATOM 3186 N N . HIS B 1 130 ? -3.273 -38.031 -16.875 1 90.12 130 HIS B N 1
ATOM 3187 C CA . HIS B 1 130 ? -2.545 -36.781 -16.656 1 90.12 130 HIS B CA 1
ATOM 3188 C C . HIS B 1 130 ? -2.713 -36.281 -15.227 1 90.12 130 HIS B C 1
ATOM 3190 O O . HIS B 1 130 ? -3.781 -36.438 -14.633 1 90.12 130 HIS B O 1
ATOM 3196 N N . LEU B 1 131 ? -1.613 -35.812 -14.648 1 92.38 131 LEU B N 1
ATOM 3197 C CA . LEU B 1 131 ? -1.595 -35.219 -13.312 1 92.38 131 LEU B CA 1
ATOM 3198 C C . LEU B 1 131 ? -0.709 -33.969 -13.273 1 92.38 131 LEU B C 1
ATOM 3200 O O . LEU B 1 131 ? 0.445 -34.031 -13.703 1 92.38 131 LEU B O 1
ATOM 3204 N N . THR B 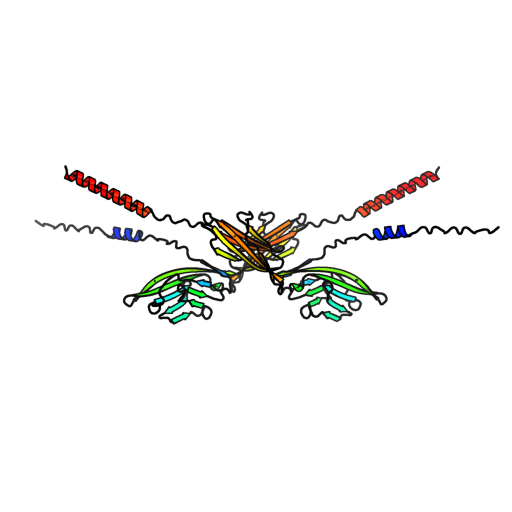1 132 ? -1.345 -32.875 -12.891 1 91.62 132 THR B N 1
ATOM 3205 C CA . THR B 1 132 ? -0.569 -31.656 -12.734 1 91.62 132 THR B CA 1
ATOM 3206 C C . THR B 1 132 ? -0.909 -30.969 -11.414 1 91.62 132 THR B C 1
ATOM 3208 O O . THR B 1 132 ? -2.045 -31.047 -10.945 1 91.62 132 THR B O 1
ATOM 3211 N N . SER B 1 133 ? 0.102 -30.406 -10.781 1 93.56 133 SER B N 1
ATOM 3212 C CA . SER B 1 133 ? -0.098 -29.656 -9.547 1 93.56 133 SER B CA 1
ATOM 3213 C C . SER B 1 133 ? 0.262 -28.188 -9.727 1 93.56 133 SER B C 1
ATOM 3215 O O . SER B 1 133 ? 1.25 -27.859 -10.383 1 93.56 133 SER B O 1
ATOM 3217 N N . VAL B 1 134 ? -0.596 -27.344 -9.156 1 94.5 134 VAL B N 1
ATOM 3218 C CA . VAL B 1 134 ? -0.375 -25.906 -9.195 1 94.5 134 VAL B CA 1
ATOM 3219 C C . VAL B 1 134 ? -0.461 -25.328 -7.785 1 94.5 134 VAL B C 1
ATOM 3221 O O . VAL B 1 134 ? -1.39 -25.641 -7.035 1 94.5 134 VAL B O 1
ATOM 3224 N N . MET B 1 135 ? 0.554 -24.547 -7.43 1 95.81 135 MET B N 1
ATOM 3225 C CA . MET B 1 135 ? 0.527 -23.859 -6.137 1 95.81 135 MET B CA 1
ATOM 3226 C C . MET B 1 135 ? -0.11 -22.484 -6.262 1 95.81 135 MET B C 1
ATOM 3228 O O . MET B 1 135 ? 0.412 -21.609 -6.965 1 95.81 135 MET B O 1
ATOM 3232 N N . LEU B 1 136 ? -1.243 -22.312 -5.59 1 96.81 136 LEU B N 1
ATOM 3233 C CA . LEU B 1 136 ? -1.89 -21 -5.562 1 96.81 136 LEU B CA 1
ATOM 3234 C C . LEU B 1 136 ? -1.495 -20.219 -4.312 1 96.81 136 LEU B C 1
ATOM 3236 O O . LEU B 1 136 ? -1.701 -20.703 -3.191 1 96.81 136 LEU B O 1
ATOM 3240 N N . LEU B 1 137 ? -0.91 -19.094 -4.516 1 96.56 137 LEU B N 1
ATOM 3241 C CA . LEU B 1 137 ? -0.534 -18.203 -3.428 1 96.56 137 LEU B CA 1
ATOM 3242 C C . LEU B 1 137 ? -1.374 -16.922 -3.457 1 96.56 137 LEU B C 1
ATOM 3244 O O . LEU B 1 137 ? -1.258 -16.125 -4.383 1 96.56 137 LEU B O 1
ATOM 3248 N N . VAL B 1 138 ? -2.176 -16.781 -2.424 1 97.38 138 VAL B N 1
ATOM 3249 C CA . VAL B 1 138 ? -3.051 -15.609 -2.312 1 97.38 138 VAL B CA 1
ATOM 3250 C C . VAL B 1 138 ? -2.508 -14.656 -1.25 1 97.38 138 VAL B C 1
ATOM 3252 O O . VAL B 1 138 ? -2.232 -15.07 -0.12 1 97.38 138 VAL B O 1
ATOM 3255 N N . ARG B 1 139 ? -2.404 -13.422 -1.645 1 97.31 139 ARG B N 1
ATOM 3256 C CA . ARG B 1 139 ? -1.893 -12.438 -0.693 1 97.31 139 ARG B CA 1
ATOM 3257 C C . ARG B 1 139 ? -2.92 -11.344 -0.433 1 97.31 139 ARG B C 1
ATOM 3259 O O . ARG B 1 139 ? -3.902 -11.219 -1.166 1 97.31 139 ARG B O 1
ATOM 3266 N N . ALA B 1 140 ? -2.742 -10.633 0.65 1 98 140 ALA B N 1
ATOM 3267 C CA . ALA B 1 140 ? -3.404 -9.367 0.969 1 98 140 ALA B CA 1
ATOM 3268 C C . ALA B 1 140 ? -2.385 -8.25 1.174 1 98 140 ALA B C 1
ATOM 3270 O O . ALA B 1 140 ? -1.434 -8.406 1.945 1 98 140 ALA B O 1
ATOM 3271 N N . ASP B 1 141 ? -2.609 -7.207 0.49 1 97 141 ASP B N 1
ATOM 3272 C CA . ASP B 1 141 ? -1.616 -6.137 0.509 1 97 141 ASP B CA 1
ATOM 3273 C C . ASP B 1 141 ? -1.707 -5.328 1.8 1 97 141 ASP B C 1
ATOM 3275 O O . ASP B 1 141 ? -2.805 -5.023 2.273 1 97 141 ASP B O 1
ATOM 3279 N N . PHE B 1 142 ? -0.556 -4.953 2.322 1 98.25 142 PHE B N 1
ATOM 3280 C CA . PHE B 1 142 ? -0.501 -3.994 3.42 1 98.25 142 PHE B CA 1
ATOM 3281 C C . PHE B 1 142 ? -0.676 -2.57 2.904 1 98.25 142 PHE B C 1
ATOM 3283 O O . PHE B 1 142 ? -0.142 -2.217 1.852 1 98.25 142 PHE B O 1
ATOM 3290 N N . PRO B 1 143 ? -1.46 -1.789 3.672 1 96.75 143 PRO B N 1
ATOM 3291 C CA . PRO B 1 143 ? -1.319 -0.354 3.41 1 96.75 143 PRO B CA 1
ATOM 3292 C C . PRO B 1 143 ? 0.043 0.192 3.83 1 96.75 143 PRO B C 1
ATOM 3294 O O . PRO B 1 143 ? 0.775 -0.469 4.574 1 96.75 143 PRO B O 1
ATOM 3297 N N . VAL B 1 144 ? 0.361 1.325 3.309 1 97.94 144 VAL B N 1
ATOM 3298 C CA . VAL B 1 144 ? 1.571 1.984 3.789 1 97.94 144 VAL B CA 1
ATOM 3299 C C . VAL B 1 144 ? 1.477 2.207 5.297 1 97.94 144 VAL B C 1
ATOM 3301 O O . VAL B 1 144 ? 0.393 2.469 5.824 1 97.94 144 VAL B O 1
ATOM 3304 N N . PRO B 1 145 ? 2.615 2.076 5.934 1 98.25 145 PRO B N 1
ATOM 3305 C CA . PRO B 1 145 ? 2.562 2.191 7.395 1 98.25 145 PRO B CA 1
ATOM 3306 C C . PRO B 1 145 ? 2.385 3.631 7.867 1 98.25 145 PRO B C 1
ATOM 3308 O O . PRO B 1 145 ? 2.555 4.57 7.082 1 98.25 145 PRO B O 1
ATOM 3311 N N . SER B 1 146 ? 1.989 3.754 9.141 1 96.5 146 SER B N 1
ATOM 3312 C CA . SER B 1 146 ? 1.889 5.051 9.805 1 96.5 146 SER B CA 1
ATOM 3313 C C . SER B 1 146 ? 2.916 5.176 10.93 1 96.5 146 SER B C 1
ATOM 3315 O O . SER B 1 146 ? 3.203 4.203 11.625 1 96.5 146 SER B O 1
ATOM 3317 N N . ILE B 1 147 ? 3.469 6.367 11.039 1 97.38 147 ILE B N 1
ATOM 3318 C CA . ILE B 1 147 ? 4.414 6.633 12.125 1 97.38 147 ILE B CA 1
ATOM 3319 C C . ILE B 1 147 ? 3.811 7.648 13.094 1 97.38 147 ILE B C 1
ATOM 3321 O O . ILE B 1 147 ? 3.354 8.719 12.68 1 97.38 147 ILE B O 1
ATOM 3325 N N . THR B 1 148 ? 3.816 7.297 14.328 1 95.69 148 THR B N 1
ATOM 3326 C CA . THR B 1 148 ? 3.232 8.172 15.336 1 95.69 148 THR B CA 1
ATOM 3327 C C . THR B 1 148 ? 4.223 8.43 16.469 1 95.69 148 THR B C 1
ATOM 3329 O O . THR B 1 148 ? 5.082 7.59 16.75 1 95.69 148 THR B O 1
ATOM 3332 N N . ASP B 1 149 ? 4.074 9.602 17.031 1 94.25 149 ASP B N 1
ATOM 3333 C CA . ASP B 1 149 ? 4.855 9.961 18.219 1 94.25 149 ASP B CA 1
ATOM 3334 C C . ASP B 1 149 ? 4.281 9.312 19.469 1 94.25 149 ASP B C 1
ATOM 3336 O O . ASP B 1 149 ? 3.096 9.484 19.781 1 94.25 149 ASP B O 1
ATOM 3340 N N . VAL B 1 150 ? 5.16 8.641 20.234 1 93.81 150 VAL B N 1
ATOM 3341 C CA . VAL B 1 150 ? 4.617 7.934 21.391 1 93.81 150 VAL B CA 1
ATOM 3342 C C . VAL B 1 150 ? 5.195 8.516 22.672 1 93.81 150 VAL B C 1
ATOM 3344 O O . VAL B 1 150 ? 4.984 7.969 23.766 1 93.81 150 VAL B O 1
ATOM 3347 N N . GLY B 1 151 ? 5.977 9.523 22.578 1 92.44 151 GLY B N 1
ATOM 3348 C CA . GLY B 1 151 ? 6.395 10.234 23.781 1 92.44 151 GLY B CA 1
ATOM 3349 C C . GLY B 1 151 ? 7.898 10.414 23.875 1 92.44 151 GLY B C 1
ATOM 3350 O O . GLY B 1 151 ? 8.609 10.273 22.875 1 92.44 151 GLY B O 1
ATOM 3351 N N . ASN B 1 152 ? 8.219 10.875 25.125 1 93.69 152 ASN B N 1
ATOM 3352 C CA . ASN B 1 152 ? 9.617 11.133 25.438 1 93.69 152 ASN B CA 1
ATOM 3353 C C . ASN B 1 152 ? 10.094 10.297 26.625 1 93.69 152 ASN B C 1
ATOM 3355 O O . ASN B 1 152 ? 9.969 10.719 27.781 1 93.69 152 ASN B O 1
ATOM 3359 N N . PRO B 1 153 ? 10.719 9.109 26.344 1 92.56 153 PRO B N 1
ATOM 3360 C CA . PRO B 1 153 ? 11.156 8.234 27.422 1 92.56 153 PRO B CA 1
ATOM 3361 C C . PRO B 1 153 ? 12.195 8.898 28.328 1 92.56 153 PRO B C 1
ATOM 3363 O O . PRO B 1 153 ? 12.297 8.555 29.516 1 92.56 153 PRO B O 1
ATOM 3366 N N . SER B 1 154 ? 13.062 9.727 27.812 1 92.31 154 SER B N 1
ATOM 3367 C CA . SER B 1 154 ? 14.055 10.477 28.578 1 92.31 154 SER B CA 1
ATOM 3368 C C . SER B 1 154 ? 14.297 11.852 27.969 1 92.31 154 SER B C 1
ATOM 3370 O O . SER B 1 154 ? 13.688 12.203 26.969 1 92.31 154 SER B O 1
ATOM 3372 N N . HIS B 1 155 ? 15.109 12.562 28.688 1 89.94 155 HIS B N 1
ATOM 3373 C CA . HIS B 1 155 ? 15.43 13.898 28.203 1 89.94 155 HIS B CA 1
ATOM 3374 C C . HIS B 1 155 ? 16.031 13.852 26.797 1 89.94 155 HIS B C 1
ATOM 3376 O O . HIS B 1 155 ? 16.906 13.031 26.516 1 89.94 155 HIS B O 1
ATOM 3382 N N . ASN B 1 156 ? 15.594 14.523 25.875 1 92.38 156 ASN B N 1
ATOM 3383 C CA . ASN B 1 156 ? 16.078 14.719 24.516 1 92.38 156 ASN B CA 1
ATOM 3384 C C . ASN B 1 156 ? 15.867 13.469 23.656 1 92.38 156 ASN B C 1
ATOM 3386 O O . ASN B 1 156 ? 16.484 13.32 22.609 1 92.38 156 ASN B O 1
ATOM 3390 N N . ILE B 1 157 ? 15.234 12.469 24.219 1 94.94 157 ILE B N 1
ATOM 3391 C CA . ILE B 1 157 ? 14.938 11.258 23.469 1 94.94 157 ILE B CA 1
ATOM 3392 C C . ILE B 1 157 ? 13.453 11.219 23.109 1 94.94 157 ILE B C 1
ATOM 3394 O O . ILE B 1 157 ? 12.602 11.422 23.984 1 94.94 157 ILE B O 1
ATOM 3398 N N . LYS B 1 158 ? 13.273 10.977 21.891 1 96.06 158 LYS B N 1
ATOM 3399 C CA . LYS B 1 158 ? 11.906 10.82 21.406 1 96.06 158 LYS B CA 1
ATOM 3400 C C . LYS B 1 158 ? 11.656 9.406 20.906 1 96.06 158 LYS B C 1
ATOM 3402 O O . LYS B 1 158 ? 12.555 8.773 20.344 1 96.06 158 LYS B O 1
ATOM 3407 N N . ARG B 1 159 ? 10.445 8.883 21.156 1 97.19 159 ARG B N 1
ATOM 3408 C CA . ARG B 1 159 ? 10.055 7.551 20.703 1 97.19 159 ARG B CA 1
ATOM 3409 C C . ARG B 1 159 ? 8.953 7.633 19.656 1 97.19 159 ARG B C 1
ATOM 3411 O O . ARG B 1 159 ? 7.93 8.281 19.875 1 97.19 159 ARG B O 1
ATOM 3418 N N . ILE B 1 160 ? 9.156 6.969 18.516 1 97.81 160 ILE B N 1
ATOM 3419 C CA . ILE B 1 160 ? 8.125 6.883 17.484 1 97.81 160 ILE B CA 1
ATOM 3420 C C . ILE B 1 160 ? 7.758 5.418 17.234 1 97.81 160 ILE B C 1
ATOM 3422 O O . ILE B 1 160 ? 8.547 4.52 17.531 1 97.81 160 ILE B O 1
ATOM 3426 N N . MET B 1 161 ? 6.574 5.238 16.797 1 98.44 161 MET B N 1
ATOM 3427 C CA . MET B 1 161 ? 6.074 3.896 16.5 1 98.44 161 MET B CA 1
ATOM 3428 C C . MET B 1 161 ? 5.602 3.791 15.062 1 98.44 161 MET B C 1
ATOM 3430 O O . MET B 1 161 ? 4.926 4.691 14.555 1 98.44 161 MET B O 1
ATOM 3434 N N . CYS B 1 162 ? 5.996 2.768 14.406 1 98.62 162 CYS B N 1
ATOM 3435 C CA . CYS B 1 162 ? 5.539 2.416 13.062 1 98.62 162 CYS B CA 1
ATOM 3436 C C . CYS B 1 162 ? 4.578 1.235 13.109 1 98.62 162 CYS B C 1
ATOM 3438 O O . CYS B 1 162 ? 4.871 0.214 13.734 1 98.62 162 CYS B O 1
ATOM 3440 N N . LEU B 1 163 ? 3.404 1.388 12.383 1 98.62 163 LEU B N 1
ATOM 3441 C CA . LEU B 1 163 ? 2.359 0.375 12.484 1 98.62 163 LEU B CA 1
ATOM 3442 C C . LEU B 1 163 ? 1.649 0.195 11.141 1 98.62 163 LEU B C 1
ATOM 3444 O O . LEU B 1 163 ? 1.354 1.176 10.453 1 98.62 163 LEU B O 1
ATOM 3448 N N . THR B 1 164 ? 1.433 -1.037 10.734 1 98.5 164 THR B N 1
ATOM 3449 C CA . THR B 1 164 ? 0.546 -1.354 9.625 1 98.5 164 THR B CA 1
ATOM 345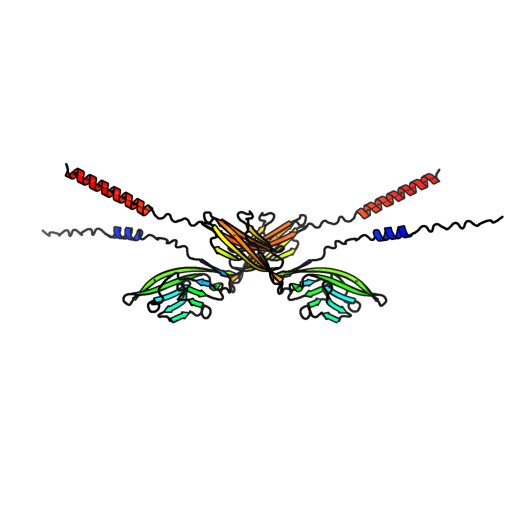0 C C . THR B 1 164 ? -0.167 -2.682 9.859 1 98.5 164 THR B C 1
ATOM 3452 O O . THR B 1 164 ? 0.351 -3.555 10.562 1 98.5 164 THR B O 1
ATOM 3455 N N . SER B 1 165 ? -1.362 -2.768 9.281 1 98.25 165 SER B N 1
ATOM 3456 C CA . SER B 1 165 ? -2.189 -3.943 9.531 1 98.25 165 SER B CA 1
ATOM 3457 C C . SER B 1 165 ? -3.008 -4.312 8.297 1 98.25 165 SER B C 1
ATOM 3459 O O . SER B 1 165 ? -3.217 -3.48 7.41 1 98.25 165 SER B O 1
ATOM 3461 N N . GLY B 1 166 ? -3.352 -5.672 8.328 1 97.5 166 GLY B N 1
ATOM 3462 C CA . GLY B 1 166 ? -4.309 -6.117 7.328 1 97.5 166 GLY B CA 1
ATOM 3463 C C . GLY B 1 166 ? -3.656 -6.742 6.113 1 97.5 166 GLY B C 1
ATOM 3464 O O . GLY B 1 166 ? -4.223 -6.723 5.016 1 97.5 166 GLY B O 1
ATOM 3465 N N . GLY B 1 167 ? -2.463 -7.195 6.316 1 98.25 167 GLY B N 1
ATOM 3466 C CA . GLY B 1 167 ? -1.784 -7.793 5.176 1 98.25 167 GLY B CA 1
ATOM 3467 C C . GLY B 1 167 ? -1.457 -9.266 5.379 1 98.25 167 GLY B C 1
ATOM 3468 O O . GLY B 1 167 ? -1.645 -9.797 6.473 1 98.25 167 GLY B O 1
ATOM 3469 N N . PHE B 1 168 ? -1.032 -9.867 4.375 1 98.44 168 PHE B N 1
ATOM 3470 C CA . PHE B 1 168 ? -0.604 -11.258 4.285 1 98.44 168 PHE B CA 1
ATOM 3471 C C . PHE B 1 168 ? 0.33 -11.461 3.098 1 98.44 168 PHE B C 1
ATOM 3473 O O . PHE B 1 168 ? 0.068 -10.961 2.002 1 98.44 168 PHE B O 1
ATOM 3480 N N . PRO B 1 169 ? 1.473 -12.242 3.221 1 97.62 169 PRO B N 1
ATOM 3481 C CA . PRO B 1 169 ? 1.857 -13.133 4.32 1 97.62 169 PRO B CA 1
ATOM 3482 C C . PRO B 1 169 ? 2.574 -12.391 5.449 1 97.62 169 PRO B C 1
ATOM 3484 O O . PRO B 1 169 ? 2.443 -11.172 5.574 1 97.62 169 PRO B O 1
ATOM 3487 N N . LYS B 1 170 ? 3.217 -13.102 6.301 1 98.44 170 LYS B N 1
ATOM 3488 C CA . LYS B 1 170 ? 3.857 -12.562 7.496 1 98.44 170 LYS B CA 1
ATOM 3489 C C . LYS B 1 170 ? 4.863 -11.477 7.141 1 98.44 170 LYS B C 1
ATOM 3491 O O . LYS B 1 170 ? 5.754 -11.688 6.312 1 98.44 170 LYS B O 1
ATOM 3496 N N . PRO B 1 171 ? 4.734 -10.312 7.754 1 98.5 171 PRO B N 1
ATOM 3497 C CA . PRO B 1 171 ? 5.602 -9.18 7.43 1 98.5 171 PRO B CA 1
ATOM 3498 C C . PRO B 1 171 ? 6.867 -9.141 8.281 1 98.5 171 PRO B C 1
ATOM 3500 O O . PRO B 1 171 ? 6.934 -9.797 9.328 1 98.5 171 PRO B O 1
ATOM 3503 N N . HIS B 1 172 ? 7.82 -8.461 7.719 1 98.44 172 HIS B N 1
ATOM 3504 C CA . HIS B 1 172 ? 9.047 -8.102 8.43 1 98.44 172 HIS B CA 1
ATOM 3505 C C . HIS B 1 172 ? 9.266 -6.59 8.406 1 98.44 172 HIS B C 1
ATOM 3507 O O . HIS B 1 172 ? 9.188 -5.961 7.348 1 98.44 172 HIS B O 1
ATOM 3513 N N . LEU B 1 173 ? 9.523 -6.004 9.609 1 98.5 173 LEU B N 1
ATOM 3514 C CA . LEU B 1 173 ? 9.672 -4.555 9.727 1 98.5 173 LEU B CA 1
ATOM 3515 C C . LEU B 1 173 ? 11.094 -4.184 10.117 1 98.5 173 LEU B C 1
ATOM 3517 O O . LEU B 1 173 ? 11.672 -4.805 11.016 1 98.5 173 LEU B O 1
ATOM 3521 N N . SER B 1 174 ? 11.695 -3.219 9.43 1 98.12 174 SER B N 1
ATOM 3522 C CA . SER B 1 174 ? 13.023 -2.699 9.742 1 98.12 174 SER B CA 1
ATOM 3523 C C . SER B 1 174 ? 13.039 -1.174 9.711 1 98.12 174 SER B C 1
ATOM 3525 O O . SER B 1 174 ? 12.273 -0.553 8.977 1 98.12 174 SER B O 1
ATOM 3527 N N . TRP B 1 175 ? 13.906 -0.595 10.617 1 98.38 175 TRP B N 1
ATOM 3528 C CA . TRP B 1 175 ? 14.18 0.838 10.609 1 98.38 175 TRP B CA 1
ATOM 3529 C C . TRP B 1 175 ? 15.523 1.134 9.961 1 98.38 175 TRP B C 1
ATOM 3531 O O . TRP B 1 175 ? 16.531 0.5 10.297 1 98.38 175 TRP B O 1
ATOM 3541 N N . LEU B 1 176 ? 15.422 2.094 9.023 1 97.94 176 LEU B N 1
ATOM 3542 C CA . LEU B 1 176 ? 16.672 2.428 8.352 1 97.94 176 LEU B CA 1
ATOM 3543 C C . LEU B 1 176 ? 16.953 3.924 8.445 1 97.94 176 LEU B C 1
ATOM 3545 O O . LEU B 1 176 ? 16.031 4.738 8.422 1 97.94 176 LEU B O 1
ATOM 3549 N N . GLU B 1 177 ? 18.188 4.266 8.578 1 97.06 177 GLU B N 1
ATOM 3550 C CA . GLU B 1 177 ? 18.719 5.617 8.398 1 97.06 177 GLU B CA 1
ATOM 3551 C C . GLU B 1 177 ? 20 5.605 7.582 1 97.06 177 GLU B C 1
ATOM 3553 O O . GLU B 1 177 ? 20.953 4.887 7.918 1 97.06 177 GLU B O 1
ATOM 3558 N N . ASN B 1 178 ? 20.047 6.316 6.512 1 93 178 ASN B N 1
ATOM 3559 C CA . ASN B 1 178 ? 21.203 6.309 5.621 1 93 178 ASN B CA 1
ATOM 3560 C C . ASN B 1 178 ? 21.578 4.895 5.191 1 93 178 ASN B C 1
ATOM 3562 O O . ASN B 1 178 ? 22.734 4.5 5.277 1 93 178 ASN B O 1
ATOM 3566 N N . GLU B 1 179 ? 20.578 4.062 4.984 1 88.62 179 GLU B N 1
ATOM 3567 C CA . GLU B 1 179 ? 20.719 2.715 4.441 1 88.62 179 GLU B CA 1
ATOM 3568 C C . GLU B 1 179 ? 21.25 1.746 5.492 1 88.62 179 GLU B C 1
ATOM 3570 O O . GLU B 1 179 ? 21.531 0.587 5.184 1 88.62 179 GLU B O 1
ATOM 3575 N N . GLU B 1 180 ? 21.359 2.266 6.613 1 94.69 180 GLU B N 1
ATOM 3576 C CA . GLU B 1 180 ? 21.812 1.399 7.703 1 94.69 180 GLU B CA 1
ATOM 3577 C C . GLU B 1 180 ? 20.641 1.022 8.617 1 94.69 180 GLU B C 1
ATOM 3579 O O . GLU B 1 180 ? 19.812 1.867 8.953 1 94.69 180 GLU B O 1
ATOM 3584 N N . GLU B 1 181 ? 20.672 -0.208 9.008 1 96 181 GLU B N 1
ATOM 3585 C CA . GLU B 1 181 ? 19.594 -0.684 9.875 1 96 181 GLU B CA 1
ATOM 3586 C C . GLU B 1 181 ? 19.797 -0.215 11.312 1 96 181 GLU B C 1
ATOM 3588 O O . GLU B 1 181 ? 20.922 -0.242 11.828 1 96 181 GLU B O 1
ATOM 3593 N N . LEU B 1 182 ? 18.719 0.213 11.914 1 97.19 182 LEU B N 1
ATOM 3594 C CA . LEU B 1 182 ? 18.75 0.7 13.289 1 97.19 182 LEU B CA 1
ATOM 3595 C C . LEU B 1 182 ? 18.203 -0.35 14.25 1 97.19 182 LEU B C 1
ATOM 3597 O O . LEU B 1 182 ? 17.594 -1.329 13.82 1 97.19 182 LEU B O 1
ATOM 3601 N N . ASN B 1 183 ? 18.484 -0.11 15.5 1 93.31 183 ASN B N 1
ATOM 3602 C CA . ASN B 1 183 ? 18 -1.028 16.516 1 93.31 183 ASN B CA 1
ATOM 3603 C C . ASN B 1 183 ? 16.562 -0.701 16.922 1 93.31 183 ASN B C 1
ATOM 3605 O O . ASN B 1 183 ? 16.312 0.28 17.625 1 93.31 183 ASN B O 1
ATOM 3609 N N . ALA B 1 184 ? 15.703 -1.521 16.469 1 92.5 184 ALA B N 1
ATOM 3610 C CA . ALA B 1 184 ? 14.281 -1.352 16.781 1 92.5 184 ALA B CA 1
ATOM 3611 C C . ALA B 1 184 ? 13.984 -1.822 18.203 1 92.5 184 ALA B C 1
ATOM 3613 O O . ALA B 1 184 ? 14.719 -2.633 18.766 1 92.5 184 ALA B O 1
ATOM 3614 N N . ILE B 1 185 ? 12.953 -1.257 18.719 1 91.31 185 ILE B N 1
ATOM 3615 C CA . ILE B 1 185 ? 12.492 -1.626 20.047 1 91.31 185 ILE B CA 1
ATOM 3616 C C . ILE B 1 185 ? 11.07 -2.172 19.969 1 91.31 185 ILE B C 1
ATOM 3618 O O . ILE B 1 185 ? 10.227 -1.624 19.25 1 91.31 185 ILE B O 1
ATOM 3622 N N . ASN B 1 186 ? 10.766 -3.244 20.672 1 93.56 186 ASN B N 1
ATOM 3623 C CA . ASN B 1 186 ? 9.422 -3.77 20.891 1 93.56 186 ASN B CA 1
ATOM 3624 C C . ASN B 1 186 ? 8.719 -4.066 19.562 1 93.56 186 ASN B C 1
ATOM 3626 O O . ASN B 1 186 ? 7.578 -3.646 19.359 1 93.56 186 ASN B O 1
ATOM 3630 N N . THR B 1 187 ? 9.43 -4.742 18.641 1 97.25 187 THR B N 1
ATOM 3631 C CA . THR B 1 187 ? 8.766 -5.152 17.422 1 97.25 187 THR B CA 1
ATOM 3632 C C . THR B 1 187 ? 7.805 -6.309 17.688 1 97.25 187 THR B C 1
ATOM 3634 O O . THR B 1 187 ? 8.219 -7.355 18.188 1 97.25 187 THR B O 1
ATOM 3637 N N . THR B 1 188 ? 6.531 -6.137 17.312 1 98.12 188 THR B N 1
ATOM 3638 C CA . THR B 1 188 ? 5.52 -7.16 17.562 1 98.12 188 THR B CA 1
ATOM 3639 C C . THR B 1 188 ? 4.77 -7.5 16.266 1 98.12 188 THR B C 1
ATOM 3641 O O . THR B 1 188 ? 4.461 -6.609 15.477 1 98.12 188 THR B O 1
ATOM 3644 N N . VAL B 1 189 ? 4.57 -8.789 16.062 1 98.19 189 VAL B N 1
ATOM 3645 C CA . VAL B 1 189 ? 3.754 -9.281 14.953 1 98.19 189 VAL B CA 1
ATOM 3646 C C . VAL B 1 189 ? 2.602 -10.125 15.492 1 98.19 189 VAL B C 1
ATOM 3648 O O . VAL B 1 189 ? 2.811 -11.016 16.312 1 98.19 189 VAL B O 1
ATOM 3651 N N . SER B 1 190 ? 1.42 -9.742 15.102 1 98.38 190 SER B N 1
ATOM 3652 C CA . SER B 1 190 ? 0.251 -10.523 15.492 1 98.38 190 SER B CA 1
ATOM 3653 C C . SER B 1 190 ? -0.592 -10.906 14.281 1 98.38 190 SER B C 1
ATOM 3655 O O . SER B 1 190 ? -0.537 -10.234 13.242 1 98.38 190 SER B O 1
ATOM 3657 N N . GLN B 1 191 ? -1.279 -12.055 14.422 1 97.62 191 GLN B N 1
ATOM 3658 C CA . GLN B 1 191 ? -2.156 -12.531 13.359 1 97.62 191 GLN B CA 1
ATOM 3659 C C . GLN B 1 191 ? -3.574 -12.75 13.867 1 97.62 191 GLN B C 1
ATOM 3661 O O . GLN B 1 191 ? -3.771 -13.391 14.906 1 97.62 191 GLN B O 1
ATOM 3666 N N . ASP B 1 192 ? -4.551 -12.156 13.203 1 97.56 192 ASP B N 1
ATOM 3667 C CA . ASP B 1 192 ? -5.945 -12.406 13.547 1 97.56 192 ASP B CA 1
ATOM 3668 C C . ASP B 1 192 ? -6.344 -13.844 13.234 1 97.56 192 ASP B C 1
ATOM 3670 O O . ASP B 1 192 ? -6.234 -14.297 12.094 1 97.56 192 ASP B O 1
ATOM 3674 N N . PRO B 1 193 ? -6.805 -14.578 14.117 1 95.06 193 PRO B N 1
ATOM 3675 C CA . PRO B 1 193 ? -7.109 -15.992 13.875 1 95.06 193 PRO B CA 1
ATOM 3676 C C . PRO B 1 193 ? -8.289 -16.188 12.922 1 95.06 193 PRO B C 1
ATOM 3678 O O . PRO B 1 193 ? -8.375 -17.219 12.242 1 95.06 193 PRO B O 1
ATOM 3681 N N . GLU B 1 194 ? -9.164 -15.219 12.867 1 94.69 194 GLU B N 1
ATOM 3682 C CA . GLU B 1 194 ? -10.352 -15.352 12.031 1 94.69 194 GLU B CA 1
ATOM 3683 C C . GLU B 1 194 ? -10.047 -14.961 10.586 1 94.69 194 GLU B C 1
ATOM 3685 O O . GLU B 1 194 ? -10.289 -15.742 9.664 1 94.69 194 GLU B O 1
ATOM 3690 N N . THR B 1 195 ? -9.367 -13.852 10.414 1 95.19 195 THR B N 1
ATOM 3691 C CA . THR B 1 195 ? -9.148 -13.336 9.07 1 95.19 195 THR B CA 1
ATOM 3692 C C . THR B 1 195 ? -7.781 -13.758 8.539 1 95.19 195 THR B C 1
ATOM 3694 O O . THR B 1 195 ? -7.508 -13.648 7.344 1 95.19 195 THR B O 1
ATOM 3697 N N . GLU B 1 196 ? -6.867 -14.164 9.398 1 96.5 196 GLU B N 1
ATOM 3698 C CA . GLU B 1 196 ? -5.516 -14.617 9.078 1 96.5 196 GLU B CA 1
ATOM 3699 C C . GLU B 1 196 ? -4.629 -13.453 8.664 1 96.5 196 GLU B C 1
ATOM 3701 O O . GLU B 1 196 ? -3.512 -13.656 8.18 1 96.5 196 GLU B O 1
ATOM 3706 N N . LEU B 1 197 ? -5.141 -12.25 8.812 1 98.19 197 LEU B N 1
ATOM 3707 C CA . LEU B 1 197 ? -4.383 -11.055 8.445 1 98.19 197 LEU B CA 1
ATOM 3708 C C . LEU B 1 197 ? -3.404 -10.672 9.547 1 98.19 197 LEU B C 1
ATOM 3710 O O . LEU B 1 197 ? -3.65 -10.945 10.727 1 98.19 197 LEU B O 1
ATOM 3714 N N . TYR B 1 198 ? -2.361 -10.078 9.125 1 98.62 198 TYR B N 1
ATOM 3715 C CA . TYR B 1 198 ? -1.296 -9.758 10.07 1 98.62 198 TYR B CA 1
ATOM 3716 C C . TYR B 1 198 ? -1.308 -8.281 10.422 1 98.62 198 TYR B C 1
ATOM 3718 O O . TYR B 1 198 ? -1.766 -7.449 9.633 1 98.62 198 TYR B O 1
ATOM 3726 N N . THR B 1 199 ? -0.862 -7.926 11.617 1 98.62 199 THR B N 1
ATOM 3727 C CA . THR B 1 199 ? -0.524 -6.594 12.109 1 98.62 199 THR B CA 1
ATOM 3728 C C . THR B 1 199 ? 0.912 -6.559 12.625 1 98.62 199 THR B C 1
ATOM 3730 O O . THR B 1 199 ? 1.357 -7.484 13.305 1 98.62 199 THR B O 1
ATOM 3733 N N . ILE B 1 200 ? 1.658 -5.551 12.25 1 98.75 200 ILE B N 1
ATOM 3734 C CA . ILE B 1 200 ? 3.033 -5.441 12.727 1 98.75 200 ILE B CA 1
ATOM 3735 C C . ILE B 1 200 ? 3.293 -4.02 13.227 1 98.75 200 ILE B C 1
ATOM 3737 O O . ILE B 1 200 ? 2.801 -3.051 12.641 1 98.75 200 ILE B O 1
ATOM 3741 N N . SER B 1 201 ? 4.02 -3.883 14.352 1 98.56 201 SER B N 1
ATOM 3742 C CA . SER B 1 201 ? 4.402 -2.592 14.914 1 98.56 201 SER B CA 1
ATOM 3743 C C . SER B 1 201 ? 5.805 -2.643 15.508 1 98.56 201 SER B C 1
ATOM 3745 O O . SER B 1 201 ? 6.281 -3.709 15.898 1 98.56 201 SER B O 1
ATOM 3747 N N . SER B 1 202 ? 6.461 -1.575 15.508 1 98.5 202 SER B N 1
ATOM 3748 C CA . SER B 1 202 ? 7.812 -1.452 16.031 1 98.5 202 SER B CA 1
ATOM 3749 C C . SER B 1 202 ? 8.094 -0.032 16.516 1 98.5 202 SER B C 1
ATOM 3751 O O . SER B 1 202 ? 7.586 0.935 15.945 1 98.5 202 SER B O 1
ATOM 3753 N N . GLU B 1 203 ? 8.898 0.068 17.531 1 98.19 203 GLU B N 1
ATOM 3754 C CA . GLU B 1 203 ? 9.242 1.379 18.078 1 98.19 203 GLU B CA 1
ATOM 3755 C C . GLU B 1 203 ? 10.711 1.706 17.844 1 98.19 203 GLU B C 1
ATOM 3757 O O . GLU B 1 203 ? 11.539 0.803 17.719 1 98.19 203 GLU B O 1
ATOM 3762 N N . LEU B 1 204 ? 11.031 2.996 17.797 1 98.06 204 LEU B N 1
ATOM 3763 C CA . LEU B 1 204 ? 12.391 3.486 17.625 1 98.06 204 LEU B CA 1
ATOM 3764 C C . LEU B 1 204 ? 12.648 4.695 18.516 1 98.06 204 LEU B C 1
ATOM 3766 O O . LEU B 1 204 ? 11.875 5.656 18.516 1 98.06 204 LEU B O 1
ATOM 3770 N N . ASP B 1 205 ? 13.68 4.629 19.312 1 96.88 205 ASP B N 1
ATOM 3771 C CA . ASP B 1 205 ? 14.156 5.773 20.078 1 96.88 205 ASP B CA 1
ATOM 3772 C C . ASP B 1 205 ? 15.25 6.527 19.328 1 96.88 205 ASP B C 1
ATOM 3774 O O . ASP B 1 205 ? 16.125 5.914 18.719 1 96.88 205 ASP B O 1
ATOM 3778 N N . PHE B 1 206 ? 15.125 7.871 19.391 1 96.12 206 PHE B N 1
ATOM 3779 C CA . PHE B 1 206 ? 16.203 8.625 18.766 1 96.12 206 PHE B CA 1
ATOM 3780 C C . PHE B 1 206 ? 16.453 9.93 19.5 1 96.12 206 PHE B C 1
ATOM 3782 O O . PHE B 1 206 ? 15.602 10.406 20.25 1 96.12 206 PHE B O 1
ATOM 3789 N N . ASN B 1 207 ? 17.641 10.469 19.281 1 95.25 207 ASN B N 1
ATOM 3790 C CA . ASN B 1 207 ? 18.047 11.719 19.906 1 95.25 207 ASN B CA 1
ATOM 3791 C C . ASN B 1 207 ? 17.547 12.93 19.125 1 95.25 207 ASN B C 1
ATOM 3793 O O . ASN B 1 207 ? 17.828 13.07 17.938 1 95.25 207 ASN B O 1
ATOM 3797 N N . MET B 1 208 ? 16.859 13.812 19.797 1 94.75 208 MET B N 1
ATOM 3798 C CA . MET B 1 208 ? 16.219 14.953 19.156 1 94.75 208 MET B CA 1
ATOM 3799 C C . MET B 1 208 ? 17.234 16.047 18.828 1 94.75 208 MET B C 1
ATOM 3801 O O . MET B 1 208 ? 16.906 17.016 18.156 1 94.75 208 MET B O 1
ATOM 3805 N N . THR B 1 209 ? 18.438 16 19.312 1 92.81 209 THR B N 1
ATOM 3806 C CA . THR B 1 209 ? 19.453 17.047 19.172 1 92.81 209 THR B CA 1
ATOM 3807 C C . THR B 1 209 ? 20.078 17.016 17.781 1 92.81 209 THR B C 1
ATOM 3809 O O . THR B 1 209 ? 20.891 17.875 17.453 1 92.81 209 THR B O 1
ATOM 3812 N N . ASN B 1 210 ? 19.781 16.016 17.031 1 93.06 210 ASN B N 1
ATOM 3813 C CA . ASN B 1 210 ? 20.281 15.914 15.664 1 93.06 210 ASN B CA 1
ATOM 3814 C C . ASN B 1 210 ? 19.141 15.805 14.656 1 93.06 210 ASN B C 1
ATOM 3816 O O . ASN B 1 210 ? 18.016 15.461 15.016 1 93.06 210 ASN B O 1
ATOM 3820 N N . ASN B 1 211 ? 19.5 16.156 13.398 1 95.25 211 ASN B N 1
ATOM 3821 C CA . ASN B 1 211 ? 18.547 15.883 12.328 1 95.25 211 ASN B CA 1
ATOM 3822 C C . ASN B 1 211 ? 18.5 14.391 11.992 1 95.25 211 ASN B C 1
ATOM 3824 O O . ASN B 1 211 ? 19.531 13.703 12.039 1 95.25 211 ASN B O 1
ATOM 3828 N N . HIS B 1 212 ? 17.328 13.938 11.68 1 96.56 212 HIS B N 1
ATOM 3829 C CA . HIS B 1 212 ? 17.172 12.531 11.328 1 96.56 212 HIS B CA 1
ATOM 3830 C C . HIS B 1 212 ? 16.234 12.359 10.141 1 96.56 212 HIS B C 1
ATOM 3832 O O . HIS B 1 212 ? 15.336 13.172 9.93 1 96.56 212 HIS B O 1
ATOM 3838 N N . SER B 1 213 ? 16.5 11.336 9.352 1 97.25 213 SER B N 1
ATOM 3839 C CA . SER B 1 213 ? 15.594 10.82 8.32 1 97.25 213 SER B CA 1
ATOM 3840 C C . SER B 1 213 ? 15.492 9.305 8.383 1 97.25 213 SER B C 1
ATOM 3842 O O . SER B 1 213 ? 16.375 8.594 7.914 1 97.25 213 SER B O 1
ATOM 3844 N N . PHE B 1 214 ? 14.383 8.828 8.945 1 98.06 214 PHE B N 1
ATOM 3845 C CA . PHE B 1 214 ? 14.211 7.398 9.156 1 98.06 214 PHE B CA 1
ATOM 3846 C C . PHE B 1 214 ? 13.305 6.805 8.086 1 98.06 214 PHE B C 1
ATOM 3848 O O . PHE B 1 214 ? 12.391 7.473 7.594 1 98.06 214 PHE B O 1
ATOM 3855 N N . LEU B 1 215 ? 13.547 5.598 7.754 1 98.25 215 LEU B N 1
ATOM 3856 C CA . LEU B 1 215 ? 12.68 4.801 6.887 1 98.25 215 LEU B CA 1
ATOM 3857 C C . LEU B 1 215 ? 12.109 3.604 7.641 1 98.25 215 LEU B C 1
ATOM 3859 O O . LEU B 1 215 ? 12.867 2.754 8.125 1 98.25 215 LEU B O 1
ATOM 3863 N N . CYS B 1 216 ? 10.812 3.617 7.801 1 98.69 216 CYS B N 1
ATOM 3864 C CA . CYS B 1 216 ? 10.133 2.41 8.258 1 98.69 216 CYS B CA 1
ATOM 3865 C C . CYS B 1 216 ? 9.781 1.503 7.082 1 98.69 216 CYS B C 1
ATOM 3867 O O . CYS B 1 216 ? 8.922 1.838 6.266 1 98.69 216 CYS B O 1
ATOM 3869 N N . LEU B 1 217 ? 10.375 0.36 7.055 1 98.44 217 LEU B N 1
ATOM 3870 C CA . LEU B 1 217 ? 10.266 -0.529 5.906 1 98.44 217 LEU B CA 1
ATOM 3871 C C . LEU B 1 217 ? 9.602 -1.847 6.301 1 98.44 217 LEU B C 1
ATOM 3873 O O . LEU B 1 217 ? 10.062 -2.521 7.223 1 98.44 217 LEU B O 1
ATOM 3877 N N . VAL B 1 218 ? 8.516 -2.154 5.586 1 98.81 218 VAL B N 1
ATOM 3878 C CA . VAL B 1 218 ? 7.816 -3.414 5.824 1 98.81 218 VAL B CA 1
ATOM 3879 C C . VAL B 1 218 ? 7.871 -4.277 4.566 1 98.81 218 VAL B C 1
ATOM 3881 O O . VAL B 1 218 ? 7.371 -3.881 3.51 1 98.81 218 VAL B O 1
ATOM 3884 N N . LYS B 1 219 ? 8.422 -5.426 4.691 1 98.5 219 LYS B N 1
ATOM 3885 C CA . LYS B 1 219 ? 8.531 -6.375 3.59 1 98.5 219 LYS B CA 1
ATOM 3886 C C . LYS B 1 219 ? 7.652 -7.602 3.83 1 98.5 219 LYS B C 1
ATOM 3888 O O . LYS B 1 219 ? 7.602 -8.125 4.941 1 98.5 219 LYS B O 1
ATOM 3893 N N . TYR B 1 220 ? 6.953 -8.023 2.795 1 97.94 220 TYR B N 1
ATOM 3894 C CA . TYR B 1 220 ? 6.168 -9.25 2.824 1 97.94 220 TYR B CA 1
ATOM 3895 C C . TYR B 1 220 ? 6.168 -9.93 1.462 1 97.94 220 TYR B C 1
ATOM 3897 O O . TYR B 1 220 ? 5.504 -9.469 0.529 1 97.94 220 TYR B O 1
ATOM 3905 N N . GLY B 1 221 ? 6.859 -11.047 1.42 1 95.5 221 GLY B N 1
ATOM 3906 C CA . GLY B 1 221 ? 7.137 -11.633 0.12 1 95.5 221 GLY B CA 1
ATOM 3907 C C . GLY B 1 221 ? 8.039 -10.773 -0.742 1 95.5 221 GLY B C 1
ATOM 3908 O O . GLY B 1 221 ? 9.133 -10.398 -0.316 1 95.5 221 GLY B O 1
ATOM 3909 N N . ASN B 1 222 ? 7.574 -10.492 -1.896 1 96.56 222 ASN B N 1
ATOM 3910 C CA . ASN B 1 222 ? 8.359 -9.672 -2.812 1 96.56 222 ASN B CA 1
ATOM 3911 C C . ASN B 1 222 ? 7.824 -8.242 -2.889 1 96.56 222 ASN B C 1
ATOM 3913 O O . ASN B 1 222 ? 8.102 -7.523 -3.85 1 96.56 222 ASN B O 1
ATOM 3917 N N . LEU B 1 223 ? 7.078 -7.875 -1.906 1 98.19 223 LEU B N 1
ATOM 3918 C CA . LEU B 1 223 ? 6.477 -6.547 -1.865 1 98.19 223 LEU B CA 1
ATOM 3919 C C . LEU B 1 223 ? 7.02 -5.738 -0.689 1 98.19 223 LEU B C 1
ATOM 3921 O O . LEU B 1 223 ? 7.398 -6.309 0.336 1 98.19 223 LEU B O 1
ATOM 3925 N N . ILE B 1 224 ? 7.039 -4.422 -0.892 1 98.38 224 ILE B N 1
ATOM 3926 C CA . ILE B 1 224 ? 7.555 -3.535 0.146 1 98.38 224 ILE B CA 1
ATOM 3927 C C . ILE B 1 224 ? 6.668 -2.299 0.256 1 98.38 224 ILE B C 1
ATOM 3929 O O . ILE B 1 224 ? 6.301 -1.696 -0.756 1 98.38 224 ILE B O 1
ATOM 3933 N N . VAL B 1 225 ? 6.285 -1.965 1.459 1 98.75 225 VAL B N 1
ATOM 3934 C CA . VAL B 1 225 ? 5.668 -0.678 1.761 1 98.75 225 VAL B CA 1
ATOM 3935 C C . VAL B 1 225 ? 6.492 0.056 2.816 1 98.75 225 VAL B C 1
ATOM 3937 O O . VAL B 1 225 ? 7.074 -0.57 3.705 1 98.75 225 VAL B O 1
ATOM 3940 N N . SER B 1 226 ? 6.574 1.367 2.678 1 98.62 226 SER B N 1
ATOM 3941 C CA . SER B 1 226 ? 7.422 2.078 3.631 1 98.62 226 SER B CA 1
ATOM 3942 C C . SER B 1 226 ? 6.973 3.527 3.795 1 98.62 226 SER B C 1
ATOM 3944 O O . SER B 1 226 ? 6.152 4.02 3.016 1 98.62 226 SER B O 1
ATOM 3946 N N . GLN B 1 227 ? 7.457 4.152 4.836 1 98.25 227 GLN B N 1
ATOM 3947 C CA . GLN B 1 227 ? 7.207 5.559 5.145 1 98.25 227 GLN B CA 1
ATOM 3948 C C . GLN B 1 227 ? 8.469 6.238 5.672 1 98.25 227 GLN B C 1
ATOM 3950 O O . GLN B 1 227 ? 9.172 5.68 6.512 1 98.25 227 GLN B O 1
ATOM 3955 N N . ILE B 1 228 ? 8.727 7.438 5.207 1 97.75 228 ILE B N 1
ATOM 3956 C CA . ILE B 1 228 ? 9.875 8.227 5.648 1 97.75 228 ILE B CA 1
ATOM 3957 C C . ILE B 1 228 ? 9.445 9.172 6.77 1 97.75 228 ILE B C 1
ATOM 3959 O O . ILE B 1 228 ? 8.398 9.812 6.688 1 97.75 228 ILE B O 1
ATOM 3963 N N . PHE B 1 229 ? 10.172 9.258 7.82 1 97.25 229 PHE B N 1
ATOM 3964 C CA . PHE B 1 229 ? 9.992 10.195 8.922 1 97.25 229 PHE B CA 1
ATOM 3965 C C . PHE B 1 229 ? 11.188 11.125 9.047 1 97.25 229 PHE B C 1
ATOM 3967 O O . PHE B 1 229 ? 12.312 10.672 9.273 1 97.25 229 PHE B O 1
ATOM 3974 N N . ASN B 1 230 ? 10.953 12.398 8.977 1 95.5 230 ASN B N 1
ATOM 3975 C CA . ASN B 1 230 ? 12.008 13.398 9.102 1 95.5 230 ASN B CA 1
ATOM 3976 C C . ASN B 1 230 ? 11.906 14.148 10.43 1 95.5 230 ASN B C 1
ATOM 3978 O O . ASN B 1 230 ? 10.812 14.547 10.844 1 95.5 230 ASN B O 1
ATOM 3982 N N . TRP B 1 231 ? 13.016 14.312 11.055 1 94.69 231 TRP B N 1
ATOM 3983 C CA . TRP B 1 231 ? 13.133 15.117 12.266 1 94.69 231 TRP B CA 1
ATOM 3984 C C . TRP B 1 231 ? 14.18 16.219 12.086 1 94.69 231 TRP B C 1
ATOM 3986 O O . TRP B 1 231 ? 15.32 15.938 11.719 1 94.69 231 TRP B O 1
ATOM 3996 N N . GLN B 1 232 ? 13.719 17.422 12.312 1 92.5 232 GLN B N 1
ATOM 3997 C CA . GLN B 1 232 ? 14.617 18.562 12.273 1 92.5 232 GLN B CA 1
ATOM 3998 C C . GLN B 1 232 ? 14.867 19.109 13.68 1 92.5 232 GLN B C 1
ATOM 4000 O O . GLN B 1 232 ? 13.922 19.406 14.414 1 92.5 232 GLN B O 1
ATOM 4005 N N . LYS B 1 233 ? 16.078 19.266 14.023 1 86.38 233 LYS B N 1
ATOM 4006 C CA . LYS B 1 233 ? 16.453 19.75 15.344 1 86.38 233 LYS B CA 1
ATOM 4007 C C . LYS B 1 233 ? 15.906 21.156 15.594 1 86.38 233 LYS B C 1
ATOM 4009 O O . LYS B 1 233 ? 15.898 21.984 14.695 1 86.38 233 LYS B O 1
ATOM 4014 N N . SER B 1 234 ? 15.148 21.328 16.594 1 74.19 234 SER B N 1
ATOM 4015 C CA . SER B 1 234 ? 14.617 22.641 16.953 1 74.19 234 SER B CA 1
ATOM 4016 C C . SER B 1 234 ? 15.742 23.656 17.188 1 74.19 234 SER B C 1
ATOM 4018 O O . SER B 1 234 ? 16.688 23.375 17.938 1 74.19 234 SER B O 1
ATOM 4020 N N . GLU B 1 235 ? 16.219 24.406 16.281 1 61.88 235 GLU B N 1
ATOM 4021 C CA . GLU B 1 235 ? 17.141 25.469 16.641 1 61.88 235 GLU B CA 1
ATOM 4022 C C . GLU B 1 235 ? 16.578 26.328 17.781 1 61.88 235 GLU B C 1
ATOM 4024 O O . GLU B 1 235 ? 15.422 26.766 17.719 1 61.88 235 GLU B O 1
ATOM 4029 N N . LEU B 1 236 ? 16.797 25.984 18.953 1 52.88 236 LEU B N 1
ATOM 4030 C CA . LEU B 1 236 ? 16.484 27.016 19.953 1 52.88 236 LEU B CA 1
ATOM 4031 C C . LEU B 1 236 ? 16.703 28.406 19.391 1 52.88 236 LEU B C 1
ATOM 4033 O O . LEU B 1 236 ? 17.766 28.719 18.859 1 52.88 236 LEU B O 1
ATOM 4037 N N . GLN B 1 237 ? 15.719 28.984 18.797 1 50.22 237 GLN B N 1
ATOM 4038 C CA . GLN B 1 237 ? 15.93 30.406 18.547 1 50.22 237 GLN B CA 1
ATOM 4039 C C . GLN B 1 237 ? 16.797 31.031 19.625 1 50.22 237 GLN B C 1
ATOM 4041 O O . GLN B 1 237 ? 16.562 30.828 20.828 1 50.22 237 GLN B O 1
ATOM 4046 N N . PRO B 1 238 ? 17.969 31.281 19.359 1 47.72 238 PRO B N 1
ATOM 4047 C CA . PRO B 1 238 ? 18.703 32.031 20.375 1 47.72 238 PRO B CA 1
ATOM 4048 C C . PRO B 1 238 ? 17.812 33.062 21.078 1 47.72 238 PRO B C 1
ATOM 4050 O O . PRO B 1 238 ? 17 33.719 20.438 1 47.72 238 PRO B O 1
ATOM 4053 N N . SER B 1 239 ? 17.359 32.75 22.172 1 46.91 239 SER B N 1
ATOM 4054 C CA . SER B 1 239 ? 16.812 33.844 22.922 1 46.91 239 SER B CA 1
ATOM 4055 C C . SER B 1 239 ? 17.531 35.156 22.578 1 46.91 239 SER B C 1
ATOM 4057 O O . SER B 1 239 ? 18.766 35.188 22.469 1 46.91 239 SER B O 1
ATOM 4059 N N . ASN B 1 240 ? 16.984 35.844 21.703 1 48.72 240 ASN B N 1
ATOM 4060 C CA . ASN B 1 240 ? 17.516 37.188 21.406 1 48.72 240 ASN B CA 1
ATOM 4061 C C . ASN B 1 240 ? 18.156 37.812 22.641 1 48.72 240 ASN B C 1
ATOM 4063 O O . ASN B 1 240 ? 17.5 38.531 23.391 1 48.72 240 ASN B O 1
ATOM 4067 N N . ASN B 1 241 ? 18.984 37.094 23.25 1 50.97 241 ASN B N 1
ATOM 4068 C CA . ASN B 1 241 ? 19.859 37.75 24.219 1 50.97 241 ASN B CA 1
ATOM 4069 C C . ASN B 1 241 ? 20.453 39.031 23.625 1 50.97 241 ASN B C 1
ATOM 4071 O O . ASN B 1 241 ? 21.281 39.688 24.281 1 50.97 241 ASN B O 1
ATOM 4075 N N . GLN B 1 242 ? 20.156 39.156 22.375 1 54.38 242 GLN B N 1
ATOM 4076 C CA . GLN B 1 242 ? 20.656 40.375 21.766 1 54.38 242 GLN B CA 1
ATOM 4077 C C . GLN B 1 242 ? 20.016 41.625 22.391 1 54.38 242 GLN B C 1
ATOM 4079 O O . GLN B 1 242 ? 20.578 42.719 22.344 1 54.38 242 GLN B O 1
ATOM 4084 N N . PHE B 1 243 ? 18.781 41.25 22.906 1 55.16 243 PHE B N 1
ATOM 4085 C CA . PHE B 1 243 ? 18.141 42.375 23.594 1 55.16 243 PHE B CA 1
ATOM 4086 C C . PHE B 1 243 ? 18.953 42.812 24.812 1 55.16 243 PHE B C 1
ATOM 4088 O O . PHE B 1 243 ? 19.109 44 25.062 1 55.16 243 PHE B O 1
ATOM 4095 N N . TRP B 1 244 ? 19.531 41.812 25.438 1 61.34 244 TRP B N 1
ATOM 4096 C CA . TRP B 1 244 ? 20.344 42.156 26.594 1 61.34 244 TRP B CA 1
ATOM 4097 C C . TRP B 1 244 ? 21.672 42.781 26.156 1 61.34 244 TRP B C 1
ATOM 4099 O O . TRP B 1 244 ? 22.172 43.688 26.828 1 61.34 244 TRP B O 1
ATOM 4109 N N . VAL B 1 245 ? 22.156 42.438 25.016 1 61.75 245 VAL B N 1
ATOM 4110 C CA . VAL B 1 245 ? 23.391 43.031 24.531 1 61.75 245 VAL B CA 1
ATOM 4111 C C . VAL B 1 245 ? 23.125 44.469 24.062 1 61.75 245 VAL B C 1
ATOM 4113 O O . VAL B 1 245 ? 23.938 45.375 24.297 1 61.75 245 VAL B O 1
ATOM 4116 N N . ILE B 1 246 ? 21.953 44.781 23.562 1 62.91 246 ILE B N 1
ATOM 4117 C CA . ILE B 1 246 ? 21.594 46.125 23.125 1 62.91 246 ILE B CA 1
ATOM 4118 C C . ILE B 1 246 ? 21.359 47 24.344 1 62.91 246 ILE B C 1
ATOM 4120 O O . ILE B 1 246 ? 21.828 48.156 24.391 1 62.91 246 ILE B O 1
ATOM 4124 N N . ILE B 1 247 ? 20.781 46.406 25.406 1 69.88 247 ILE B N 1
ATOM 4125 C CA . ILE B 1 247 ? 20.547 47.188 26.625 1 69.88 247 ILE B CA 1
ATOM 4126 C C . ILE B 1 247 ? 21.891 47.5 27.297 1 69.88 247 ILE B C 1
ATOM 4128 O O . ILE B 1 247 ? 22.141 48.625 27.703 1 69.88 247 ILE B O 1
ATOM 4132 N N . LEU B 1 248 ? 22.844 46.531 27.297 1 73.31 248 LEU B N 1
ATOM 4133 C CA . LEU B 1 248 ? 24.141 46.75 27.938 1 73.31 248 LEU B CA 1
ATOM 4134 C C . LEU B 1 248 ? 24.969 47.75 27.125 1 73.31 248 LEU B C 1
ATOM 4136 O O . LEU B 1 248 ? 25.625 48.625 27.703 1 73.31 248 LEU B O 1
ATOM 4140 N N . SER B 1 249 ? 24.812 47.781 25.859 1 73.38 249 SER B N 1
ATOM 4141 C CA . SER B 1 249 ? 25.531 48.75 25.031 1 73.38 249 SER B CA 1
ATOM 4142 C C . SER B 1 249 ? 24.922 50.125 25.141 1 73.38 249 SER B C 1
ATOM 4144 O O . SER B 1 249 ? 25.656 51.125 25.156 1 73.38 249 SER B O 1
ATOM 4146 N N . SER B 1 250 ? 23.625 50.219 25.344 1 76.62 250 SER B N 1
ATOM 4147 C CA . SER B 1 250 ? 22.953 51.5 25.5 1 76.62 250 SER B CA 1
ATOM 4148 C C . SER B 1 250 ? 23.25 52.125 26.859 1 76.62 250 SER B C 1
ATOM 4150 O O . SER B 1 250 ? 23.516 53.312 26.969 1 76.62 250 SER B O 1
ATOM 4152 N N . VAL B 1 251 ? 23.359 51.312 27.891 1 80.06 251 VAL B N 1
ATOM 4153 C CA . VAL B 1 251 ? 23.688 51.781 29.234 1 80.06 251 VAL B CA 1
ATOM 4154 C C . VAL B 1 251 ? 25.141 52.25 29.281 1 80.06 251 VAL B C 1
ATOM 4156 O O . VAL B 1 251 ? 25.438 53.312 29.875 1 80.06 251 VAL B O 1
ATOM 4159 N N . SER B 1 252 ? 26.031 51.531 28.562 1 80 252 SER B N 1
ATOM 4160 C CA . SER B 1 252 ? 27.422 51.938 28.5 1 80 252 SER B CA 1
ATOM 4161 C C . SER B 1 252 ? 27.562 53.281 27.766 1 80 252 SER B C 1
ATOM 4163 O O . SER B 1 252 ? 28.344 54.125 28.188 1 80 252 SER B O 1
ATOM 4165 N N . GLY B 1 253 ? 26.688 53.5 26.828 1 78.81 253 GLY B N 1
ATOM 4166 C CA . GLY B 1 253 ? 26.672 54.781 26.141 1 78.81 253 GLY B CA 1
ATOM 4167 C C . GLY B 1 253 ? 26.188 55.938 27 1 78.81 253 GLY B C 1
ATOM 4168 O O . GLY B 1 253 ? 26.781 57.031 26.969 1 78.81 253 GLY B O 1
ATOM 4169 N N . ILE B 1 254 ? 25.25 55.719 27.797 1 83.06 254 ILE B N 1
ATOM 4170 C CA . ILE B 1 254 ? 24.703 56.719 28.688 1 83.06 254 ILE B CA 1
ATOM 4171 C C . ILE B 1 254 ? 25.703 57.062 29.781 1 83.06 254 ILE B C 1
ATOM 4173 O O . ILE B 1 254 ? 25.906 58.219 30.109 1 83.06 254 ILE B O 1
ATOM 4177 N N . VAL B 1 255 ? 26.422 56.031 30.234 1 81.81 255 VAL B N 1
ATOM 4178 C CA . VAL B 1 255 ? 27.422 56.25 31.281 1 81.81 255 VAL B CA 1
ATOM 4179 C C . VAL B 1 255 ? 28.578 57.062 30.734 1 81.81 255 VAL B C 1
ATOM 4181 O O . VAL B 1 255 ? 29.047 58 31.391 1 81.81 255 VAL B O 1
ATOM 4184 N N . VAL B 1 256 ? 28.938 56.812 29.516 1 83.19 256 VAL B N 1
ATOM 4185 C CA . VAL B 1 256 ? 30.047 57.562 28.906 1 83.19 256 VAL B CA 1
ATOM 4186 C C . VAL B 1 256 ? 29.625 59 28.625 1 83.19 256 VAL B C 1
ATOM 4188 O O . VAL B 1 256 ? 30.375 59.938 28.891 1 83.19 256 VAL B O 1
ATOM 4191 N N . LEU B 1 257 ? 28.391 59.219 28.219 1 83 257 LEU B N 1
ATOM 4192 C CA . LEU B 1 257 ? 27.891 60.562 27.922 1 83 257 LEU B CA 1
ATOM 4193 C C . LEU B 1 257 ? 27.75 61.375 29.203 1 83 257 LEU B C 1
ATOM 4195 O O . LEU B 1 257 ? 28.094 62.562 29.219 1 83 257 LEU B O 1
ATOM 4199 N N . THR B 1 258 ? 27.312 60.75 30.266 1 84 258 THR B N 1
ATOM 4200 C CA . THR B 1 258 ? 27.188 61.438 31.531 1 84 258 THR B CA 1
ATOM 4201 C C . THR B 1 258 ? 28.578 61.781 32.094 1 84 258 THR B C 1
ATOM 4203 O O . THR B 1 258 ? 28.781 62.875 32.625 1 84 258 THR B O 1
ATOM 4206 N N . ALA B 1 259 ? 29.547 60.875 31.891 1 83.81 259 ALA B N 1
ATOM 4207 C CA . ALA B 1 259 ? 30.906 61.156 32.344 1 83.81 259 ALA B CA 1
ATOM 4208 C C . ALA B 1 259 ? 31.531 62.281 31.562 1 83.81 259 ALA B C 1
ATOM 4210 O O . ALA B 1 259 ? 32.219 63.156 32.156 1 83.81 259 ALA B O 1
ATOM 4211 N N . LEU B 1 260 ? 31.25 62.375 30.359 1 83.62 260 LEU B N 1
ATOM 4212 C CA . LEU B 1 260 ? 31.781 63.438 29.516 1 83.62 260 LEU B CA 1
ATOM 4213 C C . LEU B 1 260 ? 31.172 64.75 29.875 1 83.62 260 LEU B C 1
ATOM 4215 O O . LEU B 1 260 ? 31.875 65.812 29.938 1 83.62 260 LEU B O 1
ATOM 4219 N N . THR B 1 261 ? 29.906 64.875 30.156 1 84 261 THR B N 1
ATOM 4220 C CA . THR B 1 261 ? 29.234 66.125 30.547 1 84 261 THR B CA 1
ATOM 4221 C C . THR B 1 261 ? 29.719 66.562 31.922 1 84 261 THR B C 1
ATOM 4223 O O . THR B 1 261 ? 29.953 67.75 32.125 1 84 261 THR B O 1
ATOM 4226 N N . LEU B 1 262 ? 29.984 65.688 32.812 1 82.38 262 LEU B N 1
ATOM 4227 C CA . LEU B 1 262 ? 30.484 66.062 34.125 1 82.38 262 LEU B CA 1
ATOM 4228 C C . LEU B 1 262 ? 31.906 66.562 34.031 1 82.38 262 LEU B C 1
ATOM 4230 O O . LEU B 1 262 ? 32.25 67.5 34.75 1 82.38 262 LEU B O 1
ATOM 4234 N N . SER B 1 263 ? 32.656 66.062 33.188 1 81.44 263 SER B N 1
ATOM 4235 C CA . SER B 1 263 ? 34.031 66.5 33 1 81.44 263 SER B CA 1
ATOM 4236 C C . SER B 1 263 ? 34.031 67.938 32.406 1 81.44 263 SER B C 1
ATOM 4238 O O . SER B 1 263 ? 34.875 68.75 32.75 1 81.44 263 SER B O 1
ATOM 4240 N N . CYS B 1 264 ? 33.062 68.312 31.625 1 76.69 264 CYS B N 1
ATOM 4241 C CA . CYS B 1 264 ? 33 69.625 31.016 1 76.69 264 CYS B CA 1
ATOM 4242 C C . CYS B 1 264 ? 32.5 70.688 32.031 1 76.69 264 CYS B C 1
ATOM 4244 O O . CYS B 1 264 ? 32.875 71.875 31.938 1 76.69 264 CYS B O 1
ATOM 4246 N N . LEU B 1 265 ? 31.734 70.312 32.969 1 74.25 265 LEU B N 1
ATOM 4247 C CA . LEU B 1 265 ? 31.219 71.25 33.969 1 74.25 265 LEU B CA 1
ATOM 4248 C C . LEU B 1 265 ? 32.25 71.562 35.031 1 74.25 265 LEU B C 1
ATOM 4250 O O . LEU B 1 265 ? 32.25 72.625 35.656 1 74.25 265 LEU B O 1
ATOM 4254 N N . VAL B 1 266 ? 33.156 70.688 35.156 1 74.31 266 VAL B N 1
ATOM 4255 C CA . VAL B 1 266 ? 34.125 70.875 36.188 1 74.31 266 VAL B CA 1
ATOM 4256 C C . VAL B 1 266 ? 35.312 71.688 35.625 1 74.31 266 VAL B C 1
ATOM 4258 O O . VAL B 1 266 ? 36.031 72.375 36.375 1 74.31 266 VAL B O 1
ATOM 4261 N N . HIS B 1 267 ? 35.438 71.875 34.406 1 62.75 267 HIS B N 1
ATOM 4262 C CA . HIS B 1 267 ? 36.438 72.75 33.906 1 62.75 267 HIS B CA 1
ATOM 4263 C C . HIS B 1 267 ? 35.812 74.062 33.312 1 62.75 267 HIS B C 1
ATOM 4265 O O . HIS B 1 267 ? 34.812 73.938 32.594 1 62.75 267 HIS B O 1
#

pLDDT: mean 83.09, std 20.37, range [28.38, 98.81]

InterPro domains:
  IPR007110 Immunoglobulin-like domain [PS50835] (15-132)
  IPR007110 Immunoglobulin-like domain [PS50835] (145-226)
  IPR013162 CD80-like, immunoglobulin C2-set [PF08205] (142-223)
  IPR013783 Immunoglobulin-like fold [G3DSA:2.60.40.10] (35-139)
  IPR013783 Immunoglobulin-like fold [G3DSA:2.60.40.10] (140-235)
  IPR036179 Immunoglobulin-like domain superfamily [SSF48726] (40-132)
  IPR036179 Immunoglobulin-like domain superfamily [SSF48726] (155-234)
  IPR037676 CD80, IgC-like domain [cd16083] (142-232)
  IPR051713 T-cell Activation and Immune Regulation Protein [PTHR25466] (22-265)

Foldseek 3Di:
DCPPPPPPPPPPPPCVVVVVVVVVVVPCPVPPVPAAEDEEEAQAKDKAALQDDDDPVCLQFKKKWKAFPHGGAWIRHSRDIDGDDVQPPAKDFDPNGNGIIMGGRDAQVVFGKMKMWMWGDDPNDTDTDGIHIHGYHYWYDKDAWDKAWDDAPDPQKTKIKIKIWFIDDWKDKFKDFPNDTDDWDDWDKDADPVRRIIMIMIMDMDGLQDWTWMKIWMDHPPDIHIDIDTHDRPPPPPPCCVVVVVVVVVVVVVVVVVVVVVVVVVD/DPPPPPPPPPPPPPPVVVVVVVVVVVDCPVPVVPAAEDEEEAQAKDKAALQDDDDPVCLQFKKKWKAFPPGGAWIRHSRDIDGDDVQPPAKDFDPNGNGIIMGGRDAQVVFGKMKMWMWGDDPNDTDTDGIHIHGYHYWYDKDAWDKDWDDAPDPQKTKIKIKIWFIDDWKDKFKDFPNDTDDWDDWDKDADPVRRIIMIMIMDMDGLQDWTWMKIWMDHPPDIHIDIDTHDRPPPPPPCCVVVVVVVVVVVVVVVVVVVVVVVVVD

Secondary structure (DSSP, 8-state):
--------------THHHHHHHHHTS---------EEEEEETTS-EEE-------GGGGGGEEEEEEETTEEEEEEETTEEEE-GGGTTTEEEETTTTTEEEE-S--GGG-EEEEEEEEEEETTEEEEEEEEEEEEEEEBPPPPPEEEEEEEEETTEEEEEEEEEEEBS--EEEEEETTEE---EEEEEEE-TTT--EEEEEEEEEETTS-EEEEEEEEETTEEEEEEEEE---------THHHHHHHHHHHHHHHHHHHHHHHHH-/--------------THHHHHHHHHTS---------EEEEEETTS-EEE-------GGGGGGEEEEEEETTEEEEEEETTEEEE-GGGTTTEEEETTTTTEEEE-S--GGG-EEEEEEEEEEETTEEEEEEEEEEEEEEEBPPPPPEEEEEEEEETTEEEEEEEEEEEBS--EEEEEETTEE---EEEEEEE-TTT--EEEEEEEEEETTS-EEEEEEEEETTEEEEEEEEE---------THHHHHHHHHHHHHHHHHHHHHHHHH-

Sequence (534 aa):
MDHTAKWRTPLLKHPYLNLFQLLMLANLYHFCSGIIQVNKTVKEAAVLSCDYNISTKDLKEIRIYWQKDDEMVLAVMSGKVQVWPKYKNRTVTDITDNHSIVIMALRLSDNGKYTCIIQKTEKGAYIVKHLTSVMLLVRADFPVPSITDVGNPSHNIKRIMCLTSGGFPKPHLSWLENEEELNAINTTVSQDPETELYTISSELDFNMTNNHSFLCLVKYGNLIVSQIFNWQKSELQPSNNQFWVIILSSVSGIVVLTALTLSCLVHMDHTAKWRTPLLKHPYLNLFQLLMLANLYHFCSGIIQVNKTVKEAAVLSCDYNISTKDLKEIRIYWQKDDEMVLAVMSGKVQVWPKYKNRTVTDITDNHSIVIMALRLSDNGKYTCIIQKTEKGAYIVKHLTSVMLLVRADFPVPSITDVGNPSHNIKRIMCLTSGGFPKPHLSWLENEEELNAINTTVSQDPETELYTISSELDFNMTNNHSFLCLVKYGNLIVSQIFNWQKSELQPSNNQFWVIILSSVSGIVVLTALTLSCLVH

Radius of gyration: 41.37 Å; Cα contacts (8 Å, |Δi|>4): 986; chains: 2; bounding box: 70×204×74 Å

Nearest PDB structures (foldseek):
  1i8l-assembly1_A  TM=6.742E-01  e=2.719E-29  Homo sapiens
  7tps-assembly1_A  TM=9.491E-01  e=3.154E-14  Homo sapiens
  8hxa-assembly1_G  TM=9.778E-01  e=9.084E-13  Homo sapiens
  4rwh-assembly1_A  TM=9.235E-01  e=1.562E-12  Mus musculus
  8eqa-assembly2_B  TM=3.596E-01  e=2.921E-09  Homo sapiens